Protein AF-A0A8S2NVG9-F1 (afdb_monomer_lite)

pLDDT: mean 70.46, std 27.71, range [20.14, 98.81]

Radius of gyration: 38.76 Å; chains: 1; bounding box: 105×130×107 Å

Organism: NCBI:txid392030

Sequence (705 aa):
MRNHLVQKIITALIPITDTGAVRDKRIINLANYARRVENDTFEVASNQEEYFHKLAEKIYKIQKELEDRREKKRLQDMQLAAQISSTTGQTSSTNDYNGKMHSTMDTMAGDNGPPNRTAPMSDYASSLSSPSTGNILHQPLTTVTNSNRTTINGASNTTAGTFTITNVPPNEHLNFLINRDVTIAQQANDVDMLEATNQIKTELISPKPQLQSSTYFVIKKEESTPHDIVHSTVTNKPSESTTNEDIKPKLPQIDSTSKQLPKHPVQFAAEDLRSHLEPVIHKMIACEDSHPFRQPVDPVALNILDYPTIVKHPMDISTMHNKLLHVVISSGKSLQTIYRQSPQRVLVARCYSNGRLSEVFAEAIDPAMDTLGYCCGRQYVYLPQVMFCYGNQLCCQILRDGNYYYYNNQEPSRFNLSGDKYTFCSKCFDSVKSDSILVGDDPAQTLVELPKHLFISAKNDIQEPENMIDCIVCTRRWHQVCALHIDQIWPEGFICKTCIRDYNIKRKDNRYTAYKLTDTDLAKVLEKRVNDFLSNEGCQTGRVTIRILAASDKVCEVKPRLRKYYHNQVPDGYPYRTKAVFAFQEIEGVDVVLFGMHVQEYDGRCHAPNTRRVYVSYLDSVHFFRPKIYRTDVYHEILIGYLDYAKKLGYVYAHIWACPPSEGDDYIFHCHPVEQRVPKPKRLQDWYKKMLDRAILERVVIDYK

InterPro domains:
  IPR001487 Bromodomain [PF00439] (278-326)
  IPR001487 Bromodomain [PS50014] (285-324)
  IPR003101 Coactivator CBP, KIX domain [PF02172] (1-67)
  IPR003101 Coactivator CBP, KIX domain [PS50952] (1-67)
  IPR010303 CREB-binding protein/p300, atypical RING domain [PF06001] (369-407)
  IPR010303 CREB-binding protein/p300, atypical RING domain [cd15802] (384-466)
  IPR011011 Zinc finger, FYVE/PHD-type [SSF57903] (464-510)
  IPR013083 Zinc finger, RING/FYVE/PHD-type [G3DSA:3.30.40.10] (459-500)
  IPR013178 Histone acetyltransferase Rtt109/CBP [PF08214] (530-705)
  IPR013178 Histone acetyltransferase Rtt109/CBP [PTHR13808] (2-705)
  IPR013178 Histone acetyltransferase Rtt109/CBP [SM01250] (530-705)
  IPR031162 CBP/p300-type histone acetyltransferase domain [PS51727] (511-705)
  IPR036427 Bromodomain-like superfamily [G3DSA:1.20.920.10] (255-366)
  IPR036427 Bromodomain-like superfamily [SSF47370] (267-326)
  IPR036529 Coactivator CBP, KIX domain superfamily [G3DSA:1.10.246.20] (1-74)
  IPR036529 Coactivator CBP, KIX domain superfamily [SSF47040] (1-72)
  IPR038547 CBP/p300, atypical RING domain superfamily [G3DSA:2.10.110.40] (382-458)
  IPR056484 Histone acetyltransferase p300/CREBBP, PHD domain [PF23570] (465-500)

Foldseek 3Di:
DLVVLLVVLLCLLDVDDDPDPPDDPVSVVSSVVSVVLLVVLVVPDPDDVSSVVVSVVVSVVSSVVVVVVVVVVVVVVVVVVVVVPPPDDDDDDDDDDDDDDDDDDDDDDDDDYDDDDDDDDDDDDDDDDDDDDDDDDDDDDDDDDDDDDDDDDDDDDDDDDDDDDDDDDDDDDDDDDDDDDDDDDDDDDDDDDDDDDDDDDDDDDDDDDDDDDDDDDDDDDDDDDDDDDDDDDDDDDDDDDDDDDDCPPPFPAAAPLDPPFAAAADDDQLVLLCVLCVVLLVLLVPDPVLVCQADWDDCVVVVNVCCCVVCVDAHGSVNVVVCSVCVNPDDDDGVLVVVVVDDCCPVPVPLPPPDDSNVSNQVRFFVSQVVVVALGRDWDWDFQDWADAQLDVPDDTQDAQFKKKKAADPCCPPFQHVDRMHIHGPVSLVVDPDQWDWGHDDPVDDTGTGGPVNIDIDTSHDIHIADWFAARHHRDIYRCVSQVDDCVQVVSGGHGPCSCPVNVYDYDDGCPALQNPDADPLQVLLQCLLVVVCVVVVHPFFRKGKHWPDKDKDWAADPPVRCVVCPPVDDRTWIWIKIKMWMWGQDPNHTDTFKIWIKTARDCPTDPPCYLEMETPDMDGAQPGPPNPCSLVSVLSNVLSNLLVSVVSPRDYYHYDLDWDDDQDDGPDPDHDPPDDTDDSVRSVVSVVVSVVVSVVVVSDVDDD

Secondary structure (DSSP, 8-state):
-HHHHHHHHHHHH-----S--TT-HHHHHHHHHHHHHHHHHHTT-SSHHHHHHHHHHHHHHHHHHHHHHHHHHHHHHHHHHHHTTSSS---------------------------------------------------------------------------------------------------------------------PPPP-----------------------------------------PPPEETT-TT---------HHHHHHHHHHHHHHHHHSGGGGGGSS---TTTTT-TTHHHH-SS---HHHHHHHHHHHTTSTT--HHHHHHHSSHHHHHHHHTSSSHHHHHHHHHHHHHHHHTTSS-SPPPBPPPP-EE-TTSTTT-EE-TT-EEEEEE-S-TTTSS---SEEEEEHHHHTT--SSEEEE-SSTTSPPEEEEGGGPEEEES---PBPPEEEBTTT--EEETTTTT--TTT-TT-B--HHHHHHTTEEPPPPS--GGGSPP-HHHHHHHHHHHHHHHHTT---PPEEEEEEEEEEEEEE--HHHHHHHGGGS-SEEEEEEEEEEEEEEETTEEEEEEEEEEEEE-TTSPTTTTTEEEEEEEEE-S--SSTTTHHHHHHHHHHHHHHHHHHTT--EEEE--PPPPTT--SSSSS--TT-PPPPHHHHHHHHHHHHHHHHHTTS-S---

Structure (mmCIF, N/CA/C/O backbone):
data_AF-A0A8S2NVG9-F1
#
_entry.id   AF-A0A8S2NVG9-F1
#
loop_
_atom_site.group_PDB
_atom_site.id
_atom_site.type_symbol
_atom_site.label_atom_id
_atom_site.label_alt_id
_atom_site.label_comp_id
_atom_site.label_asym_id
_atom_site.label_entity_id
_atom_site.label_seq_id
_atom_site.pdbx_PDB_ins_code
_atom_site.Cartn_x
_atom_site.Cartn_y
_atom_site.Cartn_z
_atom_site.occupancy
_atom_site.B_iso_or_equiv
_atom_site.auth_seq_id
_atom_site.auth_comp_id
_atom_site.auth_asym_id
_atom_site.auth_atom_id
_atom_site.pdbx_PDB_model_num
ATOM 1 N N . MET A 1 1 ? -5.196 -45.573 15.193 1.00 57.03 1 MET A N 1
ATOM 2 C CA . MET A 1 1 ? -5.104 -44.182 15.699 1.00 57.03 1 MET A CA 1
ATOM 3 C C . MET A 1 1 ? -3.936 -43.982 16.674 1.00 57.03 1 MET A C 1
ATOM 5 O O . MET A 1 1 ? -3.029 -43.249 16.307 1.00 57.03 1 MET A O 1
ATOM 9 N N . ARG A 1 2 ? -3.882 -44.659 17.838 1.00 57.38 2 ARG A N 1
ATOM 10 C CA . ARG A 1 2 ? -2.834 -44.486 18.883 1.00 57.38 2 ARG A CA 1
ATOM 11 C C . ARG A 1 2 ? -1.378 -44.431 18.365 1.00 57.38 2 ARG A C 1
ATOM 13 O O . ARG A 1 2 ? -0.662 -43.487 18.682 1.00 57.38 2 ARG A O 1
ATOM 20 N N . ASN A 1 3 ? -0.973 -45.317 17.447 1.00 56.12 3 ASN A N 1
ATOM 21 C CA . ASN A 1 3 ? 0.367 -45.280 16.822 1.00 56.12 3 ASN A CA 1
ATOM 22 C C . ASN A 1 3 ? 0.729 -43.944 16.128 1.00 56.12 3 ASN A C 1
ATOM 24 O O . ASN A 1 3 ? 1.902 -43.584 16.087 1.00 56.12 3 ASN A O 1
ATOM 28 N N . HIS A 1 4 ? -0.241 -43.185 15.605 1.00 64.38 4 HIS A N 1
ATOM 29 C CA . HIS A 1 4 ? 0.013 -41.857 15.027 1.00 64.38 4 HIS A CA 1
ATOM 30 C C . HIS A 1 4 ? 0.282 -40.798 16.110 1.00 64.38 4 HIS A C 1
ATOM 32 O O . HIS A 1 4 ? 1.094 -39.901 15.900 1.00 64.38 4 HIS A O 1
ATOM 38 N N . LEU A 1 5 ? -0.336 -40.932 17.289 1.00 63.09 5 LEU A N 1
ATOM 39 C CA . LEU A 1 5 ? -0.069 -40.073 18.448 1.00 63.09 5 LEU A CA 1
ATOM 40 C C . LEU A 1 5 ? 1.334 -40.346 19.004 1.00 63.09 5 LEU A C 1
ATOM 42 O O . LEU A 1 5 ? 2.089 -39.406 19.224 1.00 63.09 5 LEU A O 1
ATOM 46 N N . VAL A 1 6 ? 1.734 -41.620 19.098 1.00 62.25 6 VAL A N 1
ATOM 47 C CA . VAL A 1 6 ? 3.116 -42.020 19.426 1.00 62.25 6 VAL A CA 1
ATOM 48 C C . VAL A 1 6 ? 4.123 -41.412 18.441 1.00 62.25 6 VAL A C 1
ATOM 50 O O . VAL A 1 6 ? 5.145 -40.884 18.870 1.00 62.25 6 VAL A O 1
ATOM 53 N N . GLN A 1 7 ? 3.828 -41.408 17.135 1.00 61.84 7 GLN A N 1
ATOM 54 C CA . GLN A 1 7 ? 4.685 -40.730 16.153 1.00 61.84 7 GLN A CA 1
ATOM 55 C C . GLN A 1 7 ? 4.722 -39.207 16.355 1.00 61.84 7 GLN A C 1
ATOM 57 O O . GLN A 1 7 ? 5.808 -38.638 16.351 1.00 61.84 7 GLN A O 1
ATOM 62 N N . LYS A 1 8 ? 3.588 -38.543 16.635 1.00 63.25 8 LYS A N 1
ATOM 63 C CA . LYS A 1 8 ? 3.579 -37.106 16.980 1.00 63.25 8 LYS A CA 1
ATOM 64 C C . LYS A 1 8 ? 4.423 -36.790 18.223 1.00 63.25 8 LYS A C 1
ATOM 66 O O . LYS A 1 8 ? 5.118 -35.778 18.221 1.00 63.25 8 LYS A O 1
ATOM 71 N N . ILE A 1 9 ? 4.423 -37.657 19.240 1.00 65.00 9 ILE A N 1
ATOM 72 C CA . ILE A 1 9 ? 5.304 -37.533 20.417 1.00 65.00 9 ILE A CA 1
ATOM 73 C C . ILE A 1 9 ? 6.782 -37.620 19.993 1.00 65.00 9 ILE A C 1
ATOM 75 O O . ILE A 1 9 ? 7.587 -36.792 20.409 1.00 65.00 9 ILE A O 1
ATOM 79 N N . ILE A 1 10 ? 7.145 -38.569 19.122 1.00 66.31 10 ILE A N 1
ATOM 80 C CA . ILE A 1 10 ? 8.520 -38.721 18.612 1.00 66.31 10 ILE A CA 1
ATOM 81 C C . ILE A 1 10 ? 8.956 -37.491 17.793 1.00 66.31 10 ILE A C 1
ATOM 83 O O . ILE A 1 10 ? 10.052 -36.978 18.015 1.00 66.31 10 ILE A O 1
ATOM 87 N N . THR A 1 11 ? 8.101 -36.964 16.908 1.00 64.31 11 THR A N 1
ATOM 88 C CA . THR A 1 11 ? 8.384 -35.740 16.131 1.00 64.31 11 THR A CA 1
ATOM 89 C C . THR A 1 11 ? 8.483 -34.489 17.015 1.00 64.31 11 THR A C 1
ATOM 91 O O . THR A 1 11 ? 9.278 -33.599 16.729 1.00 64.31 11 THR A O 1
ATOM 94 N N . ALA A 1 12 ? 7.724 -34.418 18.114 1.00 60.75 12 ALA A N 1
ATOM 95 C CA . ALA A 1 12 ? 7.841 -33.337 19.097 1.00 60.75 12 ALA A CA 1
ATOM 96 C C . ALA A 1 12 ? 9.155 -33.403 19.903 1.00 60.75 12 ALA A C 1
ATOM 98 O O . ALA A 1 12 ? 9.703 -32.365 20.273 1.00 60.75 12 ALA A O 1
ATOM 99 N N . LEU A 1 13 ? 9.671 -34.612 20.156 1.00 63.38 13 LEU A N 1
ATOM 100 C CA . LEU A 1 13 ? 10.943 -34.852 20.847 1.00 63.38 13 LEU A CA 1
ATOM 101 C C . LEU A 1 13 ? 12.162 -34.553 19.951 1.00 63.38 13 LEU A C 1
ATOM 103 O O . LEU A 1 13 ? 13.151 -33.984 20.424 1.00 63.38 13 LEU A O 1
ATOM 107 N N . ILE A 1 14 ? 12.097 -34.906 18.660 1.00 63.31 14 ILE A N 1
ATOM 108 C CA . ILE A 1 14 ? 13.147 -34.638 17.664 1.00 63.31 14 ILE A CA 1
ATOM 109 C C . ILE A 1 14 ? 12.530 -34.026 16.390 1.00 63.31 14 ILE A C 1
ATOM 111 O O . ILE A 1 14 ? 11.974 -34.768 15.576 1.00 63.31 14 ILE A O 1
ATOM 115 N N . PRO A 1 15 ? 12.693 -32.709 16.147 1.00 53.06 15 PRO A N 1
ATOM 116 C CA . PRO A 1 15 ? 12.557 -32.160 14.803 1.00 53.06 15 PRO A CA 1
ATOM 117 C C . PRO A 1 15 ? 13.743 -32.658 13.964 1.00 53.06 15 PRO A C 1
ATOM 119 O O . PRO A 1 15 ? 14.896 -32.346 14.263 1.00 53.06 15 PRO A O 1
ATOM 122 N N . ILE A 1 16 ? 13.472 -33.490 12.958 1.00 43.47 16 ILE A N 1
ATOM 123 C CA . ILE A 1 16 ? 14.515 -34.144 12.159 1.00 43.47 16 ILE A CA 1
ATOM 124 C C . ILE A 1 16 ? 15.053 -33.173 11.103 1.00 43.47 16 ILE A C 1
ATOM 126 O O . ILE A 1 16 ? 14.361 -32.853 10.139 1.00 43.47 16 ILE A O 1
ATOM 130 N N . THR A 1 17 ? 16.314 -32.778 11.256 1.00 38.12 17 THR A N 1
ATOM 131 C CA . THR A 1 17 ? 17.192 -32.423 10.133 1.00 38.12 17 THR A CA 1
ATOM 132 C C . THR A 1 17 ? 17.977 -33.667 9.701 1.00 38.12 17 THR A C 1
ATOM 134 O O . THR A 1 17 ? 18.359 -34.470 10.550 1.00 38.12 17 THR A O 1
ATOM 137 N N . ASP A 1 18 ? 18.210 -33.799 8.396 1.00 36.38 18 ASP A N 1
ATOM 138 C CA . ASP A 1 18 ? 18.910 -34.889 7.697 1.00 36.38 18 ASP A CA 1
ATOM 139 C C . ASP A 1 18 ? 18.362 -36.323 7.832 1.00 36.38 18 ASP A C 1
ATOM 141 O O . ASP A 1 18 ? 18.509 -37.041 8.825 1.00 36.38 18 ASP A O 1
ATOM 145 N N . THR A 1 19 ? 17.828 -36.812 6.712 1.00 41.38 19 THR A N 1
ATOM 146 C CA . THR A 1 19 ? 17.469 -38.214 6.469 1.00 41.38 19 THR A CA 1
ATOM 147 C C . THR A 1 19 ? 18.713 -39.073 6.196 1.00 41.38 19 THR A C 1
ATOM 149 O O . THR A 1 19 ? 18.908 -39.542 5.078 1.00 41.38 19 THR A O 1
ATOM 152 N N . GLY A 1 20 ? 19.565 -39.275 7.212 1.00 48.03 20 GLY A N 1
ATOM 153 C CA . GLY A 1 20 ? 20.845 -39.995 7.066 1.00 48.03 20 GLY A CA 1
ATOM 154 C C . GLY A 1 20 ? 21.065 -41.246 7.937 1.00 48.03 20 GLY A C 1
ATOM 155 O O . GLY A 1 20 ? 21.919 -42.063 7.605 1.00 48.03 20 GLY A O 1
ATOM 156 N N . ALA A 1 21 ? 20.333 -41.434 9.046 1.00 44.03 21 ALA A N 1
ATOM 157 C CA . ALA A 1 21 ? 20.748 -42.366 10.116 1.00 44.03 21 ALA A CA 1
ATOM 158 C C . ALA A 1 21 ? 19.630 -43.279 10.682 1.00 44.03 21 ALA A C 1
ATOM 160 O O . ALA A 1 21 ? 19.410 -43.355 11.892 1.00 44.03 21 ALA A O 1
ATOM 161 N N . VAL A 1 22 ? 18.933 -44.035 9.826 1.00 49.78 22 VAL A N 1
ATOM 162 C CA . VAL A 1 22 ? 17.749 -44.855 10.197 1.00 49.78 22 VAL A CA 1
ATOM 163 C C . VAL A 1 22 ? 18.094 -46.183 10.926 1.00 49.78 22 VAL A C 1
ATOM 165 O O . VAL A 1 22 ? 17.388 -47.179 10.791 1.00 49.78 22 VAL A O 1
ATOM 168 N N . ARG A 1 23 ? 19.198 -46.246 11.692 1.00 50.75 23 ARG A N 1
ATOM 169 C CA . ARG A 1 23 ? 19.623 -47.448 12.459 1.00 50.75 23 ARG A CA 1
ATOM 170 C C . ARG A 1 23 ? 20.210 -47.171 13.859 1.00 50.75 23 ARG A C 1
ATOM 172 O O . ARG A 1 23 ? 20.830 -48.056 14.443 1.00 50.75 23 ARG A O 1
ATOM 179 N N . ASP A 1 24 ? 20.009 -45.985 14.440 1.00 58.06 24 ASP A N 1
ATOM 180 C CA . ASP A 1 24 ? 20.482 -45.701 15.809 1.00 58.06 24 ASP A CA 1
ATOM 181 C C . ASP A 1 24 ? 19.530 -46.268 16.892 1.00 58.06 24 ASP A C 1
ATOM 183 O O . ASP A 1 24 ? 18.327 -45.984 16.907 1.00 58.06 24 ASP A O 1
ATOM 187 N N . LYS A 1 25 ? 20.086 -47.018 17.861 1.00 57.09 25 LYS A N 1
ATOM 188 C CA . LYS A 1 25 ? 19.382 -47.528 19.058 1.00 57.09 25 LYS A CA 1
ATOM 189 C C . LYS A 1 25 ? 18.654 -46.421 19.839 1.00 57.09 25 LYS A C 1
ATOM 191 O O . LYS A 1 25 ? 17.643 -46.698 20.484 1.00 57.09 25 LYS A O 1
ATOM 196 N N . ARG A 1 26 ? 19.120 -45.168 19.760 1.00 58.84 26 ARG A N 1
ATOM 197 C CA . ARG A 1 26 ? 18.480 -43.987 20.365 1.00 58.84 26 ARG A CA 1
ATOM 198 C C . ARG A 1 26 ? 17.030 -43.799 19.913 1.00 58.84 26 ARG A C 1
ATOM 200 O O . ARG A 1 26 ? 16.180 -43.546 20.761 1.00 58.84 26 ARG A O 1
ATOM 207 N N . ILE A 1 27 ? 16.722 -43.984 18.626 1.00 63.03 27 ILE A N 1
ATOM 208 C CA . ILE A 1 27 ? 15.359 -43.794 18.092 1.00 63.03 27 ILE A CA 1
ATOM 209 C C . ILE A 1 27 ? 14.419 -44.897 18.602 1.00 63.03 27 ILE A C 1
ATOM 211 O O . ILE A 1 27 ? 13.283 -44.618 18.984 1.00 63.03 27 ILE A O 1
ATOM 215 N N . ILE A 1 28 ? 14.908 -46.138 18.697 1.00 65.75 28 ILE A N 1
ATOM 216 C CA . ILE A 1 28 ? 14.152 -47.273 19.252 1.00 65.75 28 ILE A CA 1
ATOM 217 C C . ILE A 1 28 ? 13.835 -47.029 20.736 1.00 65.75 28 ILE A C 1
ATOM 219 O O . ILE A 1 28 ? 12.688 -47.177 21.161 1.00 65.75 28 ILE A O 1
ATOM 223 N N . ASN A 1 29 ? 14.822 -46.580 21.517 1.00 68.69 29 ASN A N 1
ATOM 224 C CA . ASN A 1 29 ? 14.629 -46.238 22.928 1.00 68.69 29 ASN A CA 1
ATOM 225 C C . ASN A 1 29 ? 13.649 -45.066 23.114 1.00 68.69 29 ASN A C 1
ATOM 227 O O . ASN A 1 29 ? 12.806 -45.119 24.010 1.00 68.69 29 ASN A O 1
ATOM 231 N N . LEU A 1 30 ? 13.705 -44.052 22.244 1.00 70.12 30 LEU A N 1
ATOM 232 C CA . LEU A 1 30 ? 12.779 -42.918 22.254 1.00 70.12 30 LEU A CA 1
ATOM 233 C C . LEU A 1 30 ? 11.342 -43.346 21.918 1.00 70.12 30 LEU A C 1
ATOM 235 O O . LEU A 1 30 ? 10.409 -42.949 22.610 1.00 70.12 30 LEU A O 1
ATOM 239 N N . ALA A 1 31 ? 11.155 -44.219 20.924 1.00 69.50 31 ALA A N 1
ATOM 240 C CA . ALA A 1 31 ? 9.848 -44.787 20.597 1.00 69.50 31 ALA A CA 1
ATOM 241 C C . ALA A 1 31 ? 9.289 -45.656 21.740 1.00 69.50 31 ALA A C 1
ATOM 243 O O . ALA A 1 31 ? 8.097 -45.601 22.040 1.00 69.50 31 ALA A O 1
ATOM 244 N N . ASN A 1 32 ? 10.147 -46.414 22.429 1.00 75.69 32 ASN A N 1
ATOM 245 C CA . ASN A 1 32 ? 9.775 -47.197 23.612 1.00 75.69 32 ASN A CA 1
ATOM 246 C C . ASN A 1 32 ? 9.472 -46.317 24.844 1.00 75.69 32 ASN A C 1
ATOM 248 O O . ASN A 1 32 ? 8.741 -46.740 25.738 1.00 75.69 32 ASN A O 1
ATOM 252 N N . TYR A 1 33 ? 10.016 -45.099 24.923 1.00 77.44 33 TYR A N 1
ATOM 253 C CA . TYR A 1 33 ? 9.602 -44.091 25.907 1.00 77.44 33 TYR A CA 1
ATOM 254 C C . TYR A 1 33 ? 8.251 -43.466 25.524 1.00 77.44 33 TYR A C 1
ATOM 256 O O . TYR A 1 33 ? 7.329 -43.478 26.333 1.00 77.44 33 TYR A O 1
ATOM 264 N N . ALA A 1 34 ? 8.087 -43.036 24.269 1.00 76.50 34 ALA A N 1
ATOM 265 C CA . ALA A 1 34 ? 6.847 -42.448 23.760 1.00 76.50 34 ALA A CA 1
ATOM 266 C C . ALA A 1 34 ? 5.630 -43.386 23.895 1.00 76.50 34 ALA A C 1
ATOM 268 O O . ALA A 1 34 ? 4.558 -42.930 24.282 1.00 76.50 34 ALA A O 1
ATOM 269 N N . ARG A 1 35 ? 5.790 -44.700 23.648 1.00 78.06 35 ARG A N 1
ATOM 270 C CA . ARG A 1 35 ? 4.720 -45.693 23.886 1.00 78.06 35 ARG A CA 1
ATOM 271 C C . ARG A 1 35 ? 4.349 -45.851 25.362 1.00 78.06 35 ARG A C 1
ATOM 273 O O . ARG A 1 35 ? 3.180 -46.069 25.646 1.00 78.06 35 ARG A O 1
ATOM 280 N N . ARG A 1 36 ? 5.308 -45.735 26.291 1.00 82.00 36 ARG A N 1
ATOM 281 C CA . ARG A 1 36 ? 5.012 -45.761 27.735 1.00 82.00 36 ARG A CA 1
ATOM 282 C C . ARG A 1 36 ? 4.243 -44.513 28.140 1.00 82.00 36 ARG A C 1
ATOM 284 O O . ARG A 1 36 ? 3.110 -44.644 28.565 1.00 82.00 36 ARG A O 1
ATOM 291 N N . VAL A 1 37 ? 4.755 -43.321 27.825 1.00 79.50 37 VAL A N 1
ATOM 292 C CA . VAL A 1 37 ? 4.055 -42.049 28.094 1.00 79.50 37 VAL A CA 1
ATOM 293 C C . VAL A 1 37 ? 2.625 -42.035 27.530 1.00 79.50 37 VAL A C 1
ATOM 295 O O . VAL A 1 37 ? 1.731 -41.467 28.154 1.00 79.50 37 VAL A O 1
ATOM 298 N N . GLU A 1 38 ? 2.384 -42.673 26.381 1.00 87.00 38 GLU A N 1
ATOM 299 C CA . GLU A 1 38 ? 1.048 -42.836 25.798 1.00 87.00 38 GLU A CA 1
ATOM 300 C C . GLU A 1 38 ? 0.174 -43.859 26.561 1.00 87.00 38 GLU A C 1
ATOM 302 O O . GLU A 1 38 ? -0.948 -43.510 26.927 1.00 87.00 38 GLU A O 1
ATOM 307 N N . ASN A 1 39 ? 0.685 -45.056 26.889 1.00 82.06 39 ASN A N 1
ATOM 308 C CA . ASN A 1 39 ? 0.002 -46.043 27.749 1.00 82.06 39 ASN A CA 1
ATOM 309 C C . ASN A 1 39 ? -0.329 -45.479 29.143 1.00 82.06 39 ASN A C 1
ATOM 311 O O . ASN A 1 39 ? -1.493 -45.487 29.532 1.00 82.06 39 ASN A O 1
ATOM 315 N N . ASP A 1 40 ? 0.649 -44.887 29.839 1.00 82.94 40 ASP A N 1
ATOM 316 C CA . ASP A 1 40 ? 0.515 -44.266 31.170 1.00 82.94 40 ASP A CA 1
ATOM 317 C C . ASP A 1 40 ? -0.507 -43.106 31.195 1.00 82.94 40 ASP A C 1
ATOM 319 O O . ASP A 1 40 ? -0.796 -42.523 32.240 1.00 82.94 40 ASP A O 1
ATOM 323 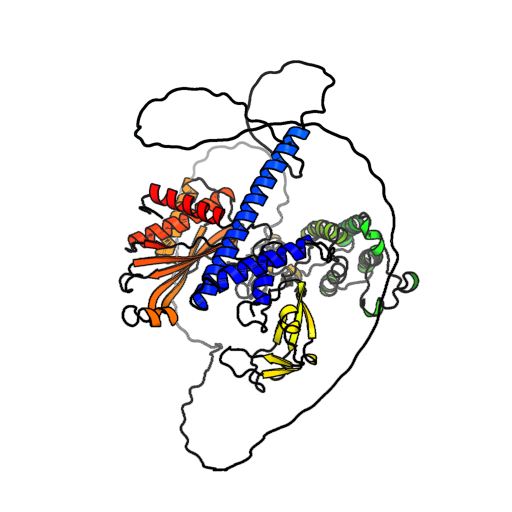N N . THR A 1 41 ? -0.967 -42.655 30.024 1.00 82.06 41 THR A N 1
ATOM 324 C CA . THR A 1 41 ? -2.002 -41.622 29.868 1.00 82.06 41 THR A CA 1
ATOM 325 C C . THR A 1 41 ? -3.337 -42.215 29.426 1.00 82.06 41 THR A C 1
ATOM 327 O O . THR A 1 41 ? -4.381 -41.666 29.763 1.00 82.06 41 THR A O 1
ATOM 330 N N . PHE A 1 42 ? -3.312 -43.340 28.710 1.00 82.19 42 PHE A N 1
ATOM 331 C CA . PHE A 1 42 ? -4.487 -44.134 28.367 1.00 82.19 42 PHE A CA 1
ATOM 332 C C . PHE A 1 42 ? -5.087 -44.820 29.604 1.00 82.19 42 PHE A C 1
ATOM 334 O O . PHE A 1 42 ? -6.290 -44.738 29.814 1.00 82.19 42 PHE A O 1
ATOM 341 N N . GLU A 1 43 ? -4.257 -45.420 30.459 1.00 83.25 43 GLU A N 1
ATOM 342 C CA . GLU A 1 43 ? -4.694 -46.143 31.668 1.00 83.25 43 GLU A CA 1
ATOM 343 C C . GLU A 1 43 ? -5.221 -45.221 32.787 1.00 83.25 43 GLU A C 1
ATOM 345 O O . GLU A 1 43 ? -5.962 -45.664 33.659 1.00 83.25 43 GLU A O 1
ATOM 350 N N . VAL A 1 44 ? -4.868 -43.930 32.755 1.00 83.06 44 VAL A N 1
ATOM 351 C CA . VAL A 1 44 ? -5.214 -42.922 33.784 1.00 83.06 44 VAL A CA 1
ATOM 352 C C . VAL A 1 44 ? -6.355 -41.987 33.332 1.00 83.06 44 VAL A C 1
ATOM 354 O O . VAL A 1 44 ? -6.747 -41.074 34.059 1.00 83.06 44 VAL A O 1
ATOM 357 N N . ALA A 1 45 ? -6.903 -42.178 32.129 1.00 84.38 45 ALA A N 1
ATOM 358 C CA . ALA A 1 45 ? -8.002 -41.370 31.603 1.00 84.38 45 ALA A CA 1
ATOM 359 C C . ALA A 1 45 ? -9.341 -42.114 31.696 1.00 84.38 45 ALA A C 1
ATOM 361 O O . ALA A 1 45 ? -9.482 -43.224 31.192 1.00 84.38 45 ALA A O 1
ATOM 362 N N . SER A 1 46 ? -10.352 -41.473 32.284 1.00 78.81 46 SER A N 1
ATOM 363 C CA . SER A 1 46 ? -11.704 -42.036 32.413 1.00 78.81 46 SER A CA 1
ATOM 364 C C . SER A 1 46 ? -12.485 -42.052 31.094 1.00 78.81 46 SER A C 1
ATOM 366 O O . SER A 1 46 ? -13.459 -42.788 30.953 1.00 78.81 46 SER A O 1
ATOM 368 N N . ASN A 1 47 ? -12.090 -41.212 30.132 1.00 83.19 47 ASN A N 1
ATOM 369 C CA . ASN A 1 47 ? -12.783 -41.022 28.861 1.00 83.19 47 ASN A CA 1
ATOM 370 C C . ASN A 1 47 ? -11.844 -40.479 27.763 1.00 83.19 47 ASN A C 1
ATOM 372 O O . ASN A 1 47 ? -10.719 -40.047 28.023 1.00 83.19 47 ASN A O 1
ATOM 376 N N . GLN A 1 48 ? -12.329 -40.483 26.518 1.00 71.62 48 GLN A N 1
ATOM 377 C CA . GLN A 1 48 ? -11.547 -40.125 25.331 1.00 71.62 48 GLN A CA 1
ATOM 378 C C . GLN A 1 48 ? -11.104 -38.649 25.286 1.00 71.62 48 GLN A C 1
ATOM 380 O O . GLN A 1 48 ? -10.001 -38.367 24.815 1.00 71.62 48 GLN A O 1
ATOM 385 N N . GLU A 1 49 ? -11.926 -37.708 25.761 1.00 72.56 49 GLU A N 1
ATOM 386 C CA . GLU A 1 49 ? -11.589 -36.276 25.753 1.00 72.56 49 GLU A CA 1
ATOM 387 C C . GLU A 1 49 ? -10.537 -35.957 26.827 1.00 72.56 49 GLU A C 1
ATOM 389 O O . GLU A 1 49 ? -9.537 -35.292 26.547 1.00 72.56 49 GLU A O 1
ATOM 394 N N . GLU A 1 50 ? -10.687 -36.539 28.020 1.00 78.12 50 GLU A N 1
ATOM 395 C CA . GLU A 1 50 ? -9.688 -36.469 29.087 1.00 78.12 50 GLU A CA 1
ATOM 396 C C . GLU A 1 50 ? -8.340 -37.077 28.660 1.00 78.12 50 GLU A C 1
ATOM 398 O O . GLU A 1 50 ? -7.294 -36.477 28.918 1.00 78.12 50 GLU A O 1
ATOM 403 N N . TYR A 1 51 ? -8.345 -38.222 27.967 1.00 84.06 51 TYR A N 1
ATOM 404 C CA . TYR A 1 51 ? -7.135 -38.837 27.404 1.00 84.06 51 TYR A CA 1
ATOM 405 C C . TYR A 1 51 ? -6.387 -37.870 26.479 1.00 84.06 51 TYR A C 1
ATOM 407 O O . TYR A 1 51 ? -5.187 -37.648 26.661 1.00 84.06 51 TYR A O 1
ATOM 415 N N . PHE A 1 52 ? -7.084 -37.245 25.523 1.00 77.38 52 PHE A N 1
ATOM 416 C CA . PHE A 1 52 ? -6.458 -36.278 24.619 1.00 77.38 52 PHE A CA 1
ATOM 417 C C . PHE A 1 52 ? -5.930 -35.045 25.362 1.00 77.38 52 PHE A C 1
ATOM 419 O O . PHE A 1 52 ? -4.837 -34.574 25.040 1.00 77.38 52 PHE A O 1
ATOM 426 N N . HIS A 1 53 ? -6.653 -34.553 26.374 1.00 80.06 53 HIS A N 1
ATOM 427 C CA . HIS A 1 53 ? -6.225 -33.403 27.169 1.00 80.06 53 HIS A CA 1
ATOM 428 C C . HIS A 1 53 ? -4.958 -33.705 27.988 1.00 80.06 53 HIS A C 1
ATOM 430 O O . HIS A 1 53 ? -3.955 -33.002 27.840 1.00 80.06 53 HIS A O 1
ATOM 436 N N . LYS A 1 54 ? -4.947 -34.791 28.781 1.00 79.31 54 LYS A N 1
ATOM 437 C CA . LYS A 1 54 ? -3.763 -35.203 29.562 1.00 79.31 54 LYS A CA 1
ATOM 438 C C . LYS A 1 54 ? -2.558 -35.503 28.659 1.00 79.31 54 LYS A C 1
ATOM 440 O O . LYS A 1 54 ? -1.422 -35.204 29.028 1.00 79.31 54 LYS A O 1
ATOM 445 N N . LEU A 1 55 ? -2.779 -36.078 27.471 1.00 82.06 55 LEU A N 1
ATOM 446 C CA . LEU A 1 55 ? -1.696 -36.397 26.534 1.00 82.06 55 LEU A CA 1
ATOM 447 C C . LEU A 1 55 ? -1.087 -35.130 25.917 1.00 82.06 55 LEU A C 1
ATOM 449 O O . LEU A 1 55 ? 0.137 -35.021 25.843 1.00 82.06 55 LEU A O 1
ATOM 453 N N . ALA A 1 56 ? -1.915 -34.152 25.536 1.00 77.56 56 ALA A N 1
ATOM 454 C CA . ALA A 1 56 ? -1.446 -32.847 25.072 1.00 77.56 56 ALA A CA 1
ATOM 455 C C . ALA A 1 56 ? -0.662 -32.097 26.166 1.00 77.56 56 ALA A C 1
ATOM 457 O O . ALA A 1 56 ? 0.396 -31.533 25.887 1.00 77.56 56 ALA A O 1
ATOM 458 N N . GLU A 1 57 ? -1.123 -32.154 27.419 1.00 80.31 57 GLU A N 1
ATOM 459 C CA . GLU A 1 57 ? -0.436 -31.548 28.563 1.00 80.31 57 GLU A CA 1
ATOM 460 C C . GLU A 1 57 ? 0.949 -32.178 28.814 1.00 80.31 57 GLU A C 1
ATOM 462 O O . GLU A 1 57 ? 1.936 -31.456 28.984 1.00 80.31 57 GLU A O 1
ATOM 467 N N . LYS A 1 58 ? 1.058 -33.519 28.775 1.00 80.94 58 LYS A N 1
ATOM 468 C CA . LYS A 1 58 ? 2.355 -34.217 28.868 1.00 80.94 58 LYS A CA 1
ATOM 469 C C . LYS A 1 58 ? 3.284 -33.845 27.705 1.00 80.94 58 LYS A C 1
ATOM 471 O O . LYS A 1 58 ? 4.460 -33.587 27.949 1.00 80.94 58 LYS A O 1
ATOM 476 N N . ILE A 1 59 ? 2.777 -33.769 26.468 1.00 78.62 59 ILE A N 1
ATOM 477 C CA . ILE A 1 59 ? 3.567 -33.351 25.294 1.00 78.62 59 ILE A CA 1
ATOM 478 C C . ILE A 1 59 ? 4.119 -31.933 25.486 1.00 78.62 59 ILE A C 1
ATOM 480 O O . ILE A 1 59 ? 5.320 -31.730 25.321 1.00 78.62 59 ILE A O 1
ATOM 484 N N . TYR A 1 60 ? 3.283 -30.978 25.899 1.00 77.44 60 TYR A N 1
ATOM 485 C CA . TYR A 1 60 ? 3.705 -29.594 26.124 1.00 77.44 60 TYR A CA 1
ATOM 486 C C . TYR A 1 60 ? 4.762 -29.475 27.235 1.00 77.44 60 TYR A C 1
ATOM 488 O O . TYR A 1 60 ? 5.777 -28.801 27.055 1.00 77.44 60 TYR A O 1
ATOM 496 N N . LYS A 1 61 ? 4.581 -30.184 28.360 1.00 78.12 61 LYS A N 1
ATOM 497 C CA . LYS A 1 61 ? 5.574 -30.243 29.449 1.00 78.12 61 LYS A CA 1
ATOM 498 C C . LYS A 1 61 ? 6.923 -30.792 28.968 1.00 78.12 61 LYS A C 1
ATOM 500 O O . LYS A 1 61 ? 7.957 -30.198 29.262 1.00 78.12 61 LYS A O 1
ATOM 505 N N . ILE A 1 62 ? 6.907 -31.870 28.182 1.00 78.25 62 ILE A N 1
ATOM 506 C CA . ILE A 1 62 ? 8.104 -32.486 27.587 1.00 78.25 62 ILE A CA 1
ATOM 507 C C . ILE A 1 62 ? 8.800 -31.537 26.597 1.00 78.25 62 ILE A C 1
ATOM 509 O O . ILE A 1 62 ? 10.024 -31.412 26.629 1.00 78.25 62 ILE A O 1
ATOM 513 N N . GLN A 1 63 ? 8.044 -30.851 25.733 1.00 71.19 63 GLN A N 1
ATOM 514 C CA . GLN A 1 63 ? 8.595 -29.871 24.791 1.00 71.19 63 GLN A CA 1
ATOM 515 C C . GLN A 1 63 ? 9.283 -28.720 25.527 1.00 71.19 63 GLN A C 1
ATOM 517 O O . GLN A 1 63 ? 10.436 -28.412 25.226 1.00 71.19 63 GLN A O 1
ATOM 522 N N . LYS A 1 64 ? 8.613 -28.144 26.534 1.00 78.38 64 LYS A N 1
ATOM 523 C CA . LYS A 1 64 ? 9.161 -27.042 27.327 1.00 78.38 64 LYS A CA 1
ATOM 524 C C . LYS A 1 64 ? 10.436 -27.442 28.070 1.00 78.38 64 LYS A C 1
ATOM 526 O O . LYS A 1 64 ? 11.423 -26.720 28.002 1.00 78.38 64 LYS A O 1
ATOM 531 N N . GLU A 1 65 ? 10.467 -28.609 28.714 1.00 77.19 65 GLU A N 1
ATOM 532 C CA . GLU A 1 65 ? 11.669 -29.048 29.434 1.00 77.19 65 GLU A CA 1
ATOM 533 C C . GLU A 1 65 ? 12.862 -29.299 28.488 1.00 77.19 65 GLU A C 1
ATOM 535 O O . GLU A 1 65 ? 14.016 -29.052 28.846 1.00 77.19 65 GLU A O 1
ATOM 540 N N . LEU A 1 66 ? 12.610 -29.753 27.253 1.00 72.69 66 LEU A N 1
ATOM 541 C CA . LEU A 1 66 ? 13.649 -29.861 26.225 1.00 72.69 66 LEU A CA 1
ATOM 542 C C . LEU A 1 66 ? 14.121 -28.497 25.708 1.00 72.69 66 LEU A C 1
ATOM 544 O O . LEU A 1 66 ? 15.303 -28.356 25.393 1.00 72.69 66 LEU A O 1
ATOM 548 N N . GLU A 1 67 ? 13.237 -27.506 25.622 1.00 75.12 67 GLU A N 1
ATOM 549 C CA . GLU A 1 67 ? 13.577 -26.136 25.235 1.00 75.12 67 GLU A CA 1
ATOM 550 C C . GLU A 1 67 ? 14.422 -25.449 26.322 1.00 75.12 67 GLU A C 1
ATOM 552 O O . GLU A 1 67 ? 15.544 -25.027 26.034 1.00 75.12 67 GLU A O 1
ATOM 557 N N . ASP A 1 68 ? 13.989 -25.510 27.588 1.00 77.75 68 ASP A N 1
ATOM 558 C CA . ASP A 1 68 ? 14.737 -25.035 28.763 1.00 77.75 68 ASP A CA 1
ATOM 559 C C . ASP A 1 68 ? 16.141 -25.683 28.849 1.00 77.75 68 ASP A C 1
ATOM 561 O O . ASP A 1 68 ? 17.140 -25.023 29.160 1.00 77.75 68 ASP A O 1
ATOM 565 N N . ARG A 1 69 ? 16.258 -26.988 28.544 1.00 75.06 69 ARG A N 1
ATOM 566 C CA . ARG A 1 69 ? 17.550 -27.705 28.484 1.00 75.06 69 ARG A CA 1
ATOM 567 C C . ARG A 1 69 ? 18.418 -27.268 27.295 1.00 75.06 69 ARG A C 1
ATOM 569 O O . ARG A 1 69 ? 19.638 -27.188 27.447 1.00 75.06 69 ARG A O 1
ATOM 576 N N . ARG A 1 70 ? 17.832 -26.984 26.124 1.00 77.00 70 ARG A N 1
ATOM 577 C CA . ARG A 1 70 ? 18.558 -26.475 24.939 1.00 77.00 70 ARG A CA 1
ATOM 578 C C . ARG A 1 70 ? 19.080 -25.057 25.168 1.00 77.00 70 ARG A C 1
ATOM 580 O O . ARG A 1 70 ? 20.207 -24.767 24.771 1.00 77.00 70 ARG A O 1
ATOM 587 N N . GLU A 1 71 ? 18.307 -24.201 25.831 1.00 76.06 71 GLU A N 1
ATOM 588 C CA . GLU A 1 71 ? 18.730 -22.844 26.186 1.00 76.06 71 GLU A CA 1
ATOM 589 C C . GLU A 1 71 ? 19.832 -22.854 27.253 1.00 76.06 71 GLU A C 1
ATOM 591 O O . GLU A 1 71 ? 20.887 -22.254 27.039 1.00 76.06 71 GLU A O 1
ATOM 596 N N . LYS A 1 72 ? 19.678 -23.639 28.331 1.00 80.06 72 LYS A N 1
ATOM 597 C CA . LYS A 1 72 ? 20.758 -23.851 29.314 1.00 80.06 72 LYS A CA 1
ATOM 598 C C . LYS A 1 72 ? 22.038 -24.375 28.667 1.00 80.06 72 LYS A C 1
ATOM 600 O O . LYS A 1 72 ? 23.112 -23.865 28.978 1.00 80.06 72 LYS A O 1
ATOM 605 N N . LYS A 1 73 ? 21.941 -25.337 27.738 1.00 74.12 73 LYS A N 1
ATOM 606 C CA . LYS A 1 73 ? 23.123 -25.815 27.011 1.00 74.12 73 LYS A CA 1
ATOM 607 C C . LYS A 1 73 ? 23.748 -24.710 26.152 1.00 74.12 73 LYS A C 1
ATOM 609 O O . LYS A 1 73 ? 24.955 -24.534 26.228 1.00 74.12 73 LYS A O 1
ATOM 614 N N . ARG A 1 74 ? 22.964 -23.925 25.399 1.00 75.62 74 ARG A N 1
ATOM 615 C CA . ARG A 1 74 ? 23.492 -22.779 24.629 1.00 75.62 74 ARG A CA 1
ATOM 616 C C . ARG A 1 74 ? 24.250 -21.787 25.510 1.00 75.62 74 ARG A C 1
ATOM 618 O O . ARG A 1 74 ? 25.335 -21.363 25.131 1.00 75.62 74 ARG A O 1
ATOM 625 N N . LEU A 1 75 ? 23.707 -21.441 26.678 1.00 77.56 75 LEU A N 1
ATOM 626 C CA . LEU A 1 75 ? 24.366 -20.542 27.633 1.00 77.56 75 LEU A CA 1
ATOM 627 C C . LEU A 1 75 ? 25.686 -21.136 28.155 1.00 77.56 75 LEU A C 1
ATOM 629 O O . LEU A 1 75 ? 26.689 -20.428 28.226 1.00 77.56 75 LEU A O 1
ATOM 633 N N . GLN A 1 76 ? 25.707 -22.436 28.457 1.00 77.88 76 GLN A N 1
ATOM 634 C CA . GLN A 1 76 ? 26.893 -23.140 28.949 1.00 77.88 76 GLN A CA 1
ATOM 635 C C . GLN A 1 76 ? 27.977 -23.311 27.868 1.00 77.88 76 GLN A C 1
ATOM 637 O O . GLN A 1 76 ? 29.150 -23.050 28.133 1.00 77.88 76 GLN A O 1
ATOM 642 N N . ASP A 1 77 ? 27.595 -23.665 26.637 1.00 73.06 77 ASP A N 1
ATOM 643 C CA . ASP A 1 77 ? 28.494 -23.726 25.477 1.00 73.06 77 ASP A CA 1
ATOM 644 C C . ASP A 1 77 ? 29.090 -22.329 25.176 1.00 73.06 77 ASP A C 1
ATOM 646 O O . ASP A 1 77 ? 30.276 -22.207 24.864 1.00 73.06 77 ASP A O 1
ATOM 650 N N . MET A 1 78 ? 28.299 -21.257 25.332 1.00 72.50 78 MET A N 1
ATOM 651 C CA . MET A 1 78 ? 28.746 -19.870 25.135 1.00 72.50 78 MET A CA 1
ATOM 652 C C . MET A 1 78 ? 29.717 -19.397 26.233 1.00 72.50 78 MET A C 1
ATOM 654 O O . MET A 1 78 ? 30.686 -18.700 25.931 1.00 72.50 78 MET A O 1
ATOM 658 N N . GLN A 1 79 ? 29.518 -19.816 27.489 1.00 72.88 79 GLN A N 1
ATOM 659 C CA . GLN A 1 79 ? 30.481 -19.586 28.576 1.00 72.88 79 GLN A CA 1
ATOM 660 C C . GLN A 1 79 ? 31.792 -20.358 28.361 1.00 72.88 79 GLN A C 1
ATOM 662 O O . GLN A 1 79 ? 32.873 -19.803 28.568 1.00 72.88 79 GLN A O 1
ATOM 667 N N . LEU A 1 80 ? 31.723 -21.607 27.890 1.00 69.94 80 LEU A N 1
ATOM 668 C CA . LEU A 1 80 ? 32.911 -22.417 27.607 1.00 69.94 80 LEU A CA 1
ATOM 669 C C . LEU A 1 80 ? 33.732 -21.836 26.440 1.00 69.94 80 LEU A C 1
ATOM 671 O O . LEU A 1 80 ? 34.956 -21.745 26.526 1.00 69.94 80 LEU A O 1
ATOM 675 N N . ALA A 1 81 ? 33.067 -21.353 25.384 1.00 63.34 81 ALA A N 1
ATOM 676 C CA . ALA A 1 81 ? 33.716 -20.656 24.271 1.00 63.34 81 ALA A CA 1
ATOM 677 C C . ALA A 1 81 ? 34.418 -19.350 24.704 1.00 63.34 81 ALA A C 1
ATOM 679 O O . ALA A 1 81 ? 35.474 -19.003 24.164 1.00 63.34 81 ALA A O 1
ATOM 680 N N . ALA A 1 82 ? 33.874 -18.643 25.702 1.00 60.66 82 ALA A N 1
ATOM 681 C CA . ALA A 1 82 ? 34.527 -17.477 26.293 1.00 60.66 82 ALA A CA 1
ATOM 682 C C . ALA A 1 82 ? 35.800 -17.860 27.075 1.00 60.66 82 ALA A C 1
ATOM 684 O O . ALA A 1 82 ? 36.825 -17.201 26.918 1.00 60.66 82 ALA A O 1
ATOM 685 N N . GLN A 1 83 ? 35.779 -18.954 27.847 1.00 57.41 83 GLN A N 1
ATOM 686 C CA . GLN A 1 83 ? 36.951 -19.425 28.606 1.00 57.41 83 GLN A CA 1
ATOM 687 C C . GLN A 1 83 ? 38.083 -19.978 27.727 1.00 57.41 83 GLN A C 1
ATOM 689 O O . GLN A 1 83 ? 39.250 -19.776 28.042 1.00 57.41 83 GLN A O 1
ATOM 694 N N . ILE A 1 84 ? 37.769 -20.622 26.599 1.00 54.19 84 ILE A N 1
ATOM 695 C CA . ILE A 1 84 ? 38.785 -21.098 25.635 1.00 54.19 84 ILE A CA 1
ATOM 696 C C . ILE A 1 84 ? 39.507 -19.921 24.939 1.00 54.19 84 ILE A C 1
ATOM 698 O O . ILE A 1 84 ? 40.573 -20.091 24.358 1.00 54.19 84 ILE A O 1
ATOM 702 N N . SER A 1 85 ? 38.955 -18.707 25.022 1.00 52.28 85 SER A N 1
ATOM 703 C CA . SER A 1 85 ? 39.452 -17.525 24.311 1.00 52.28 85 SER A CA 1
ATOM 704 C C . SER A 1 85 ? 40.481 -16.674 25.072 1.00 52.28 85 SER A C 1
ATOM 706 O O . SER A 1 85 ? 40.863 -15.626 24.555 1.00 52.28 85 SER A O 1
ATOM 708 N N . SER A 1 86 ? 40.903 -17.063 26.282 1.00 47.25 86 SER A N 1
ATOM 709 C CA . SER A 1 86 ? 41.757 -16.241 27.163 1.00 47.25 86 SER A CA 1
ATOM 710 C C . SER A 1 86 ? 43.178 -16.780 27.395 1.00 47.25 86 SER A C 1
ATOM 712 O O . SER A 1 86 ? 43.928 -16.193 28.171 1.00 47.25 86 SER A O 1
ATOM 714 N N . THR A 1 87 ? 43.576 -17.872 26.731 1.00 39.94 87 THR A N 1
ATOM 715 C CA . THR A 1 87 ? 44.833 -18.602 27.009 1.00 39.94 87 THR A CA 1
ATOM 716 C C . THR A 1 87 ? 45.906 -18.524 25.912 1.00 39.94 87 THR A C 1
ATOM 718 O O . THR A 1 87 ? 46.948 -19.162 26.040 1.00 39.94 87 THR A O 1
ATOM 721 N N . THR A 1 88 ? 45.719 -17.713 24.866 1.00 41.34 88 THR A N 1
ATOM 722 C CA . THR A 1 88 ? 46.735 -17.471 23.818 1.00 41.34 88 THR A CA 1
ATOM 723 C C . THR A 1 88 ? 46.824 -15.989 23.455 1.00 41.34 88 THR A C 1
ATOM 725 O O . THR A 1 88 ? 45.889 -15.456 22.862 1.00 41.34 88 THR A O 1
ATOM 728 N N . GLY A 1 89 ? 47.951 -15.336 23.774 1.00 33.22 89 GLY A N 1
ATOM 729 C CA . GLY A 1 89 ? 48.201 -13.937 23.392 1.00 33.22 89 GLY A CA 1
ATOM 730 C C . GLY A 1 89 ? 49.150 -13.150 24.308 1.00 33.22 89 GLY A C 1
ATOM 731 O O . GLY A 1 89 ? 48.726 -12.181 24.928 1.00 33.22 89 GLY A O 1
ATOM 732 N N . GLN A 1 90 ? 50.433 -13.522 24.374 1.00 29.73 90 GLN A N 1
ATOM 733 C CA . GLN A 1 90 ? 51.499 -12.663 24.918 1.00 29.73 90 GLN A CA 1
ATOM 734 C C . GLN A 1 90 ? 52.663 -12.570 23.924 1.00 29.73 90 GLN A C 1
ATOM 736 O O . GLN A 1 90 ? 53.269 -13.599 23.656 1.00 29.73 90 GLN A O 1
ATOM 741 N N . THR A 1 91 ? 52.982 -11.354 23.454 1.00 28.25 91 THR A N 1
ATOM 742 C CA . THR A 1 91 ? 54.343 -10.819 23.177 1.00 28.25 91 THR A CA 1
ATOM 743 C C . THR A 1 91 ? 54.252 -9.387 22.622 1.00 28.25 91 THR A C 1
ATOM 745 O O . THR A 1 91 ? 53.478 -9.171 21.698 1.00 28.25 91 THR A O 1
ATOM 748 N N . SER A 1 92 ? 55.101 -8.478 23.132 1.00 29.97 92 SER A N 1
ATOM 749 C CA . SER A 1 92 ? 55.541 -7.183 22.543 1.00 29.97 92 SER A CA 1
ATOM 750 C C . SER A 1 92 ? 54.469 -6.092 22.272 1.00 29.97 92 SER A C 1
ATOM 752 O O . SER A 1 92 ? 53.528 -6.324 21.529 1.00 29.97 92 SER A O 1
ATOM 754 N N . SER A 1 93 ? 54.455 -4.890 22.883 1.00 26.84 93 SER A N 1
ATOM 755 C CA . SER A 1 93 ? 55.467 -3.799 23.012 1.00 26.84 93 SER A CA 1
ATOM 756 C C . SER A 1 93 ? 55.803 -3.120 21.667 1.00 26.84 93 SER A C 1
ATOM 758 O O . SER A 1 93 ? 56.168 -3.841 20.745 1.00 26.84 93 SER A O 1
ATOM 760 N N . THR A 1 94 ? 55.758 -1.789 21.474 1.00 27.56 94 THR A N 1
ATOM 761 C CA . THR A 1 94 ? 56.076 -0.644 22.379 1.00 27.56 94 THR A CA 1
ATOM 762 C C . THR A 1 94 ? 55.306 0.667 22.048 1.00 27.56 94 THR A C 1
ATOM 764 O O . THR A 1 94 ? 54.872 0.799 20.914 1.00 27.56 94 THR A O 1
ATOM 767 N N . ASN A 1 95 ? 55.233 1.614 23.010 1.00 30.12 95 ASN A N 1
ATOM 768 C CA . ASN A 1 95 ? 55.360 3.110 22.965 1.00 30.12 95 ASN A CA 1
ATOM 769 C C . ASN A 1 95 ? 54.880 3.954 21.729 1.00 30.12 95 ASN A C 1
ATOM 771 O O . ASN A 1 95 ? 54.994 3.509 20.599 1.00 30.12 95 ASN A O 1
ATOM 775 N N . ASP A 1 96 ? 54.413 5.222 21.821 1.00 28.00 96 ASP A N 1
ATOM 776 C CA . ASP A 1 96 ? 54.616 6.279 22.848 1.00 28.00 96 ASP A CA 1
ATOM 777 C C . ASP A 1 96 ? 53.535 7.419 22.892 1.00 28.00 96 ASP A C 1
ATOM 779 O O . ASP A 1 96 ? 52.858 7.699 21.910 1.00 28.00 96 ASP A O 1
ATOM 783 N N . TYR A 1 97 ? 53.448 8.092 24.054 1.00 28.59 97 TYR A N 1
ATOM 784 C CA . TYR A 1 97 ? 53.069 9.496 24.407 1.00 28.59 97 TYR A CA 1
ATOM 785 C C . TYR A 1 97 ? 51.967 10.381 23.719 1.00 28.59 97 TYR A C 1
ATOM 787 O O . TYR A 1 97 ? 52.133 10.888 22.619 1.00 28.59 97 TYR A O 1
ATOM 795 N N . ASN A 1 98 ? 50.992 10.802 24.561 1.00 31.06 98 ASN A N 1
ATOM 796 C CA . ASN A 1 98 ? 50.391 12.156 24.782 1.00 31.06 98 ASN A CA 1
ATOM 797 C C . ASN A 1 98 ? 49.735 13.037 23.671 1.00 31.06 98 ASN A C 1
ATOM 799 O O . ASN A 1 98 ? 50.388 13.473 22.731 1.00 31.06 98 ASN A O 1
ATOM 803 N N . GLY A 1 99 ? 48.515 13.557 23.947 1.00 28.19 99 GLY A N 1
ATOM 804 C CA . GLY A 1 99 ? 47.934 14.740 23.258 1.00 28.19 99 GLY A CA 1
ATOM 805 C C . GLY A 1 99 ? 46.499 15.161 23.678 1.00 28.19 99 GLY A C 1
ATOM 806 O O . GLY A 1 99 ? 45.531 14.490 23.353 1.00 28.19 99 GLY A O 1
ATOM 807 N N . LYS A 1 100 ? 46.340 16.291 24.387 1.00 29.23 100 LYS A N 1
ATOM 808 C CA . LYS A 1 100 ? 45.086 16.830 24.988 1.00 29.23 100 LYS A CA 1
ATOM 809 C C . LYS A 1 100 ? 43.862 17.055 24.056 1.00 29.23 100 LYS A C 1
ATOM 811 O O . LYS A 1 100 ? 43.930 17.856 23.136 1.00 29.23 100 LYS A O 1
ATOM 816 N N . MET A 1 101 ? 42.701 16.541 24.490 1.00 28.12 101 MET A N 1
ATOM 817 C CA . MET A 1 101 ? 41.433 17.271 24.769 1.00 28.12 101 MET A CA 1
ATOM 818 C C . MET A 1 101 ? 41.028 18.514 23.932 1.00 28.12 101 MET A C 1
ATOM 820 O O . MET A 1 101 ? 41.447 19.622 24.263 1.00 28.12 101 MET A O 1
ATOM 824 N N . HIS A 1 102 ? 40.018 18.372 23.057 1.00 28.17 102 HIS A N 1
ATOM 825 C CA . HIS A 1 102 ? 38.666 18.969 23.219 1.00 28.17 102 HIS A CA 1
ATOM 826 C C . HIS A 1 102 ? 37.669 18.330 22.218 1.00 28.17 102 HIS A C 1
ATOM 828 O O . HIS A 1 102 ? 38.108 17.662 21.284 1.00 28.17 102 HIS A O 1
ATOM 834 N N . SER A 1 103 ? 36.348 18.484 22.401 1.00 25.72 103 SER A N 1
ATOM 835 C CA . SER A 1 103 ? 35.337 17.799 21.563 1.00 25.72 103 SER A CA 1
ATOM 836 C C . SER A 1 103 ? 34.178 18.693 21.117 1.00 25.72 103 SER A C 1
ATOM 838 O O . SER A 1 103 ? 33.518 19.314 21.945 1.00 25.72 103 SER A O 1
ATOM 840 N N . THR A 1 104 ? 33.885 18.658 19.813 1.00 25.34 104 THR A N 1
ATOM 841 C CA . THR A 1 104 ? 32.724 19.275 19.149 1.00 25.34 104 THR A CA 1
ATOM 842 C C . THR A 1 104 ? 32.378 18.527 17.856 1.00 25.34 104 THR A C 1
ATOM 844 O O . THR A 1 104 ? 33.278 18.284 17.063 1.00 25.34 104 THR A O 1
ATOM 847 N N . MET A 1 105 ? 31.081 18.277 17.642 1.00 25.88 105 MET A N 1
ATOM 848 C CA . MET A 1 105 ? 30.391 17.990 16.365 1.00 25.88 105 MET A CA 1
ATOM 849 C C . MET A 1 105 ? 30.830 16.806 15.463 1.00 25.88 105 MET A C 1
ATOM 851 O O . MET A 1 105 ? 31.866 16.829 14.814 1.00 25.88 105 MET A O 1
ATOM 855 N N . ASP A 1 106 ? 29.881 15.867 15.329 1.00 25.77 106 ASP A N 1
ATOM 856 C CA . ASP A 1 106 ? 29.303 15.349 14.071 1.00 25.77 106 ASP A CA 1
ATOM 857 C C . ASP A 1 106 ? 30.062 14.446 13.069 1.00 25.77 106 ASP A C 1
ATOM 859 O O . ASP A 1 106 ? 31.278 14.425 12.925 1.00 25.77 106 ASP A O 1
ATOM 863 N N . THR A 1 107 ? 29.225 13.779 12.254 1.00 28.88 107 THR A N 1
ATOM 864 C CA . THR A 1 107 ? 29.485 13.175 10.925 1.00 28.88 107 THR A CA 1
ATOM 865 C C . THR A 1 107 ? 30.354 11.909 10.826 1.00 28.88 107 THR A C 1
ATOM 867 O O . THR A 1 107 ? 31.570 11.979 10.727 1.00 28.88 107 THR A O 1
ATOM 870 N N . MET A 1 108 ? 29.735 10.734 10.631 1.00 28.83 108 MET A N 1
ATOM 871 C CA . MET A 1 108 ? 29.341 10.208 9.301 1.00 28.83 108 MET A CA 1
ATOM 872 C C . MET A 1 108 ? 28.808 8.763 9.385 1.00 28.83 108 MET A C 1
ATOM 874 O O . MET A 1 108 ? 28.981 8.079 10.391 1.00 28.83 108 MET A O 1
ATOM 878 N N . ALA A 1 109 ? 28.156 8.295 8.315 1.00 30.02 109 ALA A N 1
ATOM 879 C CA . ALA A 1 109 ? 27.783 6.890 8.135 1.00 30.02 109 ALA A CA 1
ATOM 880 C C . ALA A 1 109 ? 28.832 6.131 7.300 1.00 30.02 109 ALA A C 1
ATOM 882 O O . ALA A 1 109 ? 29.507 6.721 6.459 1.00 30.02 109 ALA A O 1
ATOM 883 N N . GLY A 1 110 ? 28.919 4.815 7.492 1.00 26.78 110 GLY A N 1
ATOM 884 C CA . GLY A 1 110 ? 29.730 3.906 6.683 1.00 26.78 110 GLY A CA 1
ATOM 885 C C . GLY A 1 110 ? 29.172 2.489 6.783 1.00 26.78 110 GLY A C 1
ATOM 886 O O . GLY A 1 110 ? 28.812 2.050 7.874 1.00 26.78 110 GLY A O 1
ATOM 887 N N . ASP A 1 111 ? 29.037 1.815 5.643 1.00 28.34 111 ASP A N 1
ATOM 888 C CA . ASP A 1 111 ? 28.474 0.463 5.557 1.00 28.34 111 ASP A CA 1
ATOM 889 C C . ASP A 1 111 ? 29.562 -0.623 5.722 1.00 28.34 111 ASP A C 1
ATOM 891 O O . ASP A 1 111 ? 30.755 -0.316 5.791 1.00 28.34 111 ASP A O 1
ATOM 895 N N . ASN A 1 112 ? 29.139 -1.889 5.683 1.00 28.38 112 ASN A N 1
ATOM 896 C CA . ASN A 1 112 ? 29.899 -3.136 5.861 1.00 28.38 112 ASN A CA 1
ATOM 897 C C . ASN A 1 112 ? 30.106 -3.621 7.308 1.00 28.38 112 ASN A C 1
ATOM 899 O O . ASN A 1 112 ? 30.388 -2.883 8.248 1.00 28.38 112 ASN A O 1
ATOM 903 N N . GLY A 1 113 ? 30.068 -4.945 7.438 1.00 25.97 113 GLY A N 1
ATOM 904 C CA . GLY A 1 113 ? 30.571 -5.731 8.563 1.00 25.97 113 GLY A CA 1
ATOM 905 C C . GLY A 1 113 ? 30.632 -7.210 8.151 1.00 25.97 113 GLY A C 1
ATOM 906 O O . GLY A 1 113 ? 30.343 -7.514 6.992 1.00 25.97 113 GLY A O 1
ATOM 907 N N . PRO A 1 114 ? 30.917 -8.157 9.064 1.00 40.22 114 PRO A N 1
ATOM 908 C CA . PRO A 1 114 ? 31.348 -8.000 10.458 1.00 40.22 114 PRO A CA 1
ATOM 909 C C . PRO A 1 114 ? 32.767 -8.602 10.684 1.00 40.22 114 PRO A C 1
ATOM 911 O O . PRO A 1 114 ? 33.298 -9.262 9.790 1.00 40.22 114 PRO A O 1
ATOM 914 N N . PRO A 1 115 ? 33.392 -8.446 11.873 1.00 33.47 115 PRO A N 1
ATOM 915 C CA . PRO A 1 115 ? 33.156 -9.460 12.914 1.00 33.47 115 PRO A CA 1
ATOM 916 C C . PRO A 1 115 ? 33.163 -8.957 14.380 1.00 33.47 115 PRO A C 1
ATOM 918 O O . PRO A 1 115 ? 33.884 -8.044 14.746 1.00 33.47 115 PRO A O 1
ATOM 921 N N . ASN A 1 116 ? 32.363 -9.650 15.201 1.00 25.66 116 ASN A N 1
ATOM 922 C CA . ASN A 1 116 ? 32.538 -10.083 16.607 1.00 25.66 116 ASN A CA 1
ATOM 923 C C . ASN A 1 116 ? 33.475 -9.337 17.612 1.00 25.66 116 ASN A C 1
ATOM 925 O O . ASN A 1 116 ? 34.608 -9.006 17.296 1.00 25.66 116 ASN A O 1
ATOM 929 N N . ARG A 1 117 ? 33.058 -9.348 18.898 1.00 25.61 117 ARG A N 1
ATOM 930 C CA . ARG A 1 117 ? 33.748 -8.910 20.149 1.00 25.61 117 ARG A CA 1
ATOM 931 C C . ARG A 1 117 ? 33.752 -7.395 20.416 1.00 25.61 117 ARG A C 1
ATOM 933 O O . ARG A 1 117 ? 34.421 -6.630 19.745 1.00 25.61 117 ARG A O 1
ATOM 940 N N . THR A 1 118 ? 32.869 -6.893 21.287 1.00 26.19 118 THR A N 1
ATOM 941 C CA . THR A 1 118 ? 32.973 -6.817 22.772 1.00 26.19 118 THR A CA 1
ATOM 942 C C . THR A 1 118 ? 34.064 -5.877 23.296 1.00 26.19 118 THR A C 1
ATOM 944 O O . THR A 1 118 ? 35.230 -6.257 23.365 1.00 26.19 118 THR A O 1
ATOM 947 N N . ALA A 1 119 ? 33.634 -4.715 23.795 1.00 22.75 119 ALA A N 1
ATOM 948 C CA . ALA A 1 119 ? 34.323 -3.929 24.823 1.00 22.75 119 ALA A CA 1
ATOM 949 C C . ALA A 1 119 ? 33.559 -4.077 26.167 1.00 22.75 119 ALA A C 1
ATOM 951 O O . ALA A 1 119 ? 32.387 -4.470 26.139 1.00 22.75 119 ALA A O 1
ATOM 952 N N . PRO A 1 120 ? 34.195 -3.854 27.333 1.00 24.30 120 PRO A N 1
ATOM 953 C CA . PRO A 1 120 ? 33.725 -4.425 28.598 1.00 24.30 120 PRO A CA 1
ATOM 954 C C . PRO A 1 120 ? 32.851 -3.485 29.444 1.00 24.30 120 PRO A C 1
ATOM 956 O O . PRO A 1 120 ? 32.927 -2.264 29.334 1.00 24.30 120 PRO A O 1
ATOM 959 N N . MET A 1 121 ? 32.104 -4.074 30.382 1.00 25.00 121 MET A N 1
ATOM 960 C CA . MET A 1 121 ? 31.829 -3.412 31.661 1.00 25.00 121 MET A CA 1
ATOM 961 C C . MET A 1 121 ? 33.034 -3.604 32.586 1.00 25.00 121 MET A C 1
ATOM 963 O O . MET A 1 121 ? 33.620 -4.685 32.605 1.00 25.00 121 MET A O 1
ATOM 967 N N . SER A 1 122 ? 33.361 -2.589 33.381 1.00 26.61 122 SER A N 1
ATOM 968 C CA . SER A 1 122 ? 34.231 -2.719 34.553 1.00 26.61 122 SER A CA 1
ATOM 969 C C . SER A 1 122 ? 33.397 -2.543 35.818 1.00 26.61 122 SER A C 1
ATOM 971 O O . SER A 1 122 ? 32.645 -1.573 35.928 1.00 26.61 122 SER A O 1
ATOM 973 N N . ASP A 1 123 ? 33.533 -3.472 36.755 1.00 23.36 123 ASP A N 1
ATOM 974 C CA . ASP A 1 123 ? 32.839 -3.472 38.040 1.00 23.36 123 ASP A CA 1
ATOM 975 C C . ASP A 1 123 ? 33.207 -2.268 38.924 1.00 23.36 123 ASP A C 1
ATOM 977 O O . ASP A 1 123 ? 34.272 -1.672 38.779 1.00 23.36 123 ASP A O 1
ATOM 981 N N . TYR A 1 124 ? 32.390 -2.007 39.947 1.00 24.23 124 TYR A N 1
ATOM 982 C CA . TYR A 1 124 ? 32.851 -2.270 41.316 1.00 24.23 124 TYR A CA 1
ATOM 983 C C . TYR A 1 124 ? 31.662 -2.597 42.233 1.00 24.23 124 TYR A C 1
ATOM 985 O O . TYR A 1 124 ? 30.529 -2.201 41.967 1.00 24.23 124 TYR A O 1
ATOM 993 N N . ALA A 1 125 ? 31.914 -3.373 43.287 1.00 23.06 125 ALA A N 1
ATOM 994 C CA . ALA A 1 125 ? 30.889 -3.976 44.144 1.00 23.06 125 ALA A CA 1
ATOM 995 C C . ALA A 1 125 ? 31.081 -3.627 45.634 1.00 23.06 125 ALA A C 1
ATOM 997 O O . ALA A 1 125 ? 32.100 -3.046 46.004 1.00 23.06 125 ALA A O 1
ATOM 998 N N . SER A 1 126 ? 30.167 -4.134 46.481 1.00 25.36 126 SER A N 1
ATOM 999 C CA . SER A 1 126 ? 30.160 -4.097 47.968 1.00 25.36 126 SER A CA 1
ATOM 1000 C C . SER A 1 126 ? 29.459 -2.875 48.594 1.00 25.36 126 SER A C 1
ATOM 1002 O O . SER A 1 126 ? 29.592 -1.772 48.086 1.00 25.36 126 SER A O 1
ATOM 1004 N N . SER A 1 127 ? 28.744 -2.973 49.729 1.00 25.09 127 SER A N 1
ATOM 1005 C CA . SER A 1 127 ? 28.208 -4.137 50.485 1.00 25.09 127 SER A CA 1
ATOM 1006 C C . SER A 1 127 ? 27.276 -3.655 51.628 1.00 25.09 127 SER A C 1
ATOM 1008 O O . SER A 1 127 ? 27.173 -2.449 51.826 1.00 25.09 127 SER A O 1
ATOM 1010 N N . LEU A 1 128 ? 26.717 -4.594 52.424 1.00 23.64 128 LEU A N 1
ATOM 1011 C CA . LEU A 1 128 ? 25.995 -4.396 53.712 1.00 23.64 128 LEU A CA 1
ATOM 1012 C C . LEU A 1 128 ? 24.554 -3.826 53.582 1.00 23.64 128 LEU A C 1
ATOM 1014 O O . LEU A 1 128 ? 24.269 -3.098 52.641 1.00 23.64 128 LEU A O 1
ATOM 1018 N N . SER A 1 129 ? 23.576 -4.144 54.449 1.00 24.33 129 SER A N 1
ATOM 1019 C CA . SER A 1 129 ? 23.528 -5.035 55.637 1.00 24.33 129 SER A CA 1
ATOM 1020 C C . SER A 1 129 ? 22.124 -5.647 55.879 1.00 24.33 129 SER A C 1
ATOM 1022 O O . SER A 1 129 ? 21.120 -5.152 55.374 1.00 24.33 129 SER A O 1
ATOM 1024 N N . SER A 1 130 ? 22.057 -6.718 56.683 1.00 24.38 130 SER A N 1
ATOM 1025 C CA . SER A 1 130 ? 20.831 -7.373 57.218 1.00 24.38 130 SER A CA 1
ATOM 1026 C C . SER A 1 130 ? 20.329 -6.673 58.519 1.00 24.38 130 SER A C 1
ATOM 1028 O O . SER A 1 130 ? 21.048 -5.769 58.957 1.00 24.38 130 SER A O 1
ATOM 1030 N N . PRO A 1 131 ? 19.183 -7.027 59.185 1.00 36.09 131 PRO A N 1
ATOM 1031 C CA . PRO A 1 131 ? 18.913 -8.374 59.760 1.00 36.09 131 PRO A CA 1
ATOM 1032 C C . PRO A 1 131 ? 17.425 -8.832 59.937 1.00 36.09 131 PRO A C 1
ATOM 1034 O O . PRO A 1 131 ? 16.491 -8.069 59.723 1.00 36.09 131 PRO A O 1
ATOM 1037 N N . SER A 1 132 ? 17.245 -10.047 60.504 1.00 25.98 132 SER A N 1
ATOM 1038 C CA . SER A 1 132 ? 16.092 -10.526 61.331 1.00 25.98 132 SER A CA 1
ATOM 1039 C C . SER A 1 132 ? 14.712 -10.769 60.658 1.00 25.98 132 SER A C 1
ATOM 1041 O O . SER A 1 132 ? 14.377 -10.089 59.699 1.00 25.98 132 SER A O 1
ATOM 1043 N N . THR A 1 133 ? 13.843 -11.716 61.072 1.00 26.19 133 THR A N 1
ATOM 1044 C CA . THR A 1 133 ? 13.905 -12.851 62.043 1.00 26.19 133 THR A CA 1
ATOM 1045 C C . THR A 1 133 ? 12.765 -13.862 61.768 1.00 26.19 133 THR A C 1
ATOM 1047 O O . THR A 1 133 ? 11.709 -13.464 61.289 1.00 26.19 133 THR A O 1
ATOM 1050 N N . GLY A 1 134 ? 12.916 -15.142 62.156 1.00 24.59 134 GLY A N 1
ATOM 1051 C CA . GLY A 1 134 ? 11.789 -16.098 62.242 1.00 24.59 134 GLY A CA 1
ATOM 1052 C C . GLY A 1 134 ? 12.177 -17.589 62.210 1.00 24.59 134 GLY A C 1
ATOM 1053 O O . GLY A 1 134 ? 12.671 -18.070 61.199 1.00 24.59 134 GLY A O 1
ATOM 1054 N N . ASN A 1 135 ? 11.914 -18.327 63.296 1.00 26.02 135 ASN A N 1
ATOM 1055 C CA . ASN A 1 135 ? 12.099 -19.786 63.449 1.00 26.02 135 ASN A CA 1
ATOM 1056 C C . ASN A 1 135 ? 10.807 -20.411 64.010 1.00 26.02 135 ASN A C 1
ATOM 1058 O O . ASN A 1 135 ? 10.132 -19.707 64.757 1.00 26.02 135 ASN A O 1
ATOM 1062 N N . ILE A 1 136 ? 10.551 -21.717 63.774 1.00 28.84 136 ILE A N 1
ATOM 1063 C CA . ILE A 1 136 ? 10.179 -22.736 64.803 1.00 28.84 136 ILE A CA 1
ATOM 1064 C C . ILE A 1 136 ? 9.815 -24.119 64.193 1.00 28.84 136 ILE A C 1
ATOM 1066 O O . ILE A 1 136 ? 8.889 -24.194 63.401 1.00 28.84 136 ILE A O 1
ATOM 1070 N N . LEU A 1 137 ? 10.539 -25.171 64.641 1.00 25.53 137 LEU A N 1
ATOM 1071 C CA . LEU A 1 137 ? 10.254 -26.636 64.728 1.00 25.53 137 LEU A CA 1
ATOM 1072 C C . LEU A 1 137 ? 9.647 -27.392 63.494 1.00 25.53 137 LEU A C 1
ATOM 1074 O O . LEU A 1 137 ? 9.122 -26.794 62.572 1.00 25.53 137 LEU A O 1
ATOM 1078 N N . HIS A 1 138 ? 9.729 -28.727 63.340 1.00 28.44 138 HIS A N 1
ATOM 1079 C CA . HIS A 1 138 ? 10.044 -29.838 64.263 1.00 28.44 138 HIS A CA 1
ATOM 1080 C C . HIS A 1 138 ? 10.876 -30.966 63.578 1.00 28.44 138 HIS A C 1
ATOM 1082 O O . HIS A 1 138 ? 10.859 -31.113 62.360 1.00 28.44 138 HIS A O 1
ATOM 1088 N N . GLN A 1 139 ? 11.583 -31.780 64.375 1.00 22.28 139 GLN A N 1
ATOM 1089 C CA . GLN A 1 139 ? 12.287 -33.043 64.012 1.00 22.28 139 GLN A CA 1
ATOM 1090 C C . GLN A 1 139 ? 11.367 -34.288 64.244 1.00 22.28 139 GLN A C 1
ATOM 1092 O O . GLN A 1 139 ? 10.265 -34.028 64.743 1.00 22.28 139 GLN A O 1
ATOM 1097 N N . PRO A 1 140 ? 11.735 -35.592 64.000 1.00 40.16 140 PRO A N 1
ATOM 1098 C CA . PRO A 1 140 ? 13.095 -36.200 63.906 1.00 40.16 140 PRO A CA 1
ATOM 1099 C C . PRO A 1 140 ? 13.367 -37.383 62.904 1.00 40.16 140 PRO A C 1
ATOM 1101 O O . PRO A 1 140 ? 12.445 -38.041 62.445 1.00 40.16 140 PRO A O 1
ATOM 1104 N N . LEU A 1 141 ? 14.669 -37.726 62.740 1.00 23.31 141 LEU A N 1
ATOM 1105 C CA . LEU A 1 141 ? 15.286 -39.069 62.475 1.00 23.31 141 LEU A CA 1
ATOM 1106 C C . LEU A 1 141 ? 14.908 -39.872 61.177 1.00 23.31 141 LEU A C 1
ATOM 1108 O O . LEU A 1 141 ? 13.912 -39.584 60.533 1.00 23.31 141 LEU A O 1
ATOM 1112 N N . THR A 1 142 ? 15.693 -40.846 60.660 1.00 26.72 142 THR A N 1
ATOM 1113 C CA . THR A 1 142 ? 16.895 -41.554 61.184 1.00 26.72 142 THR A CA 1
ATOM 1114 C C . THR A 1 142 ? 17.909 -41.976 60.079 1.00 26.72 142 THR A C 1
ATOM 1116 O O . THR A 1 142 ? 17.547 -42.658 59.130 1.00 26.72 142 THR A O 1
ATOM 1119 N N . THR A 1 143 ? 19.199 -41.652 60.284 1.00 24.78 143 THR A N 1
ATOM 1120 C CA . THR A 1 143 ? 20.424 -42.486 60.061 1.00 24.78 143 THR A CA 1
ATOM 1121 C C . THR A 1 143 ? 20.801 -43.184 58.722 1.00 24.78 143 THR A C 1
ATOM 1123 O O . THR A 1 143 ? 20.149 -44.141 58.328 1.00 24.78 143 THR A O 1
ATOM 1126 N N . VAL A 1 144 ? 22.057 -42.912 58.282 1.00 24.67 144 VAL A N 1
ATOM 1127 C CA . VAL A 1 144 ? 23.137 -43.904 57.938 1.00 24.67 144 VAL A CA 1
ATOM 1128 C C . VAL A 1 144 ? 23.051 -44.636 56.563 1.00 24.67 144 VAL A C 1
ATOM 1130 O O . VAL A 1 144 ? 21.971 -45.005 56.135 1.00 24.67 144 VAL A O 1
ATOM 1133 N N . THR A 1 145 ? 24.123 -44.866 55.767 1.00 25.33 145 THR A N 1
ATOM 1134 C CA . THR A 1 145 ? 25.602 -44.751 55.949 1.00 25.33 145 THR A CA 1
ATOM 1135 C C . THR A 1 145 ? 26.330 -44.155 54.715 1.00 25.33 145 THR A C 1
ATOM 1137 O O . THR A 1 145 ? 25.836 -44.243 53.600 1.00 25.33 145 THR A O 1
ATOM 1140 N N . ASN A 1 146 ? 27.550 -43.640 54.948 1.00 25.53 146 ASN A N 1
ATOM 1141 C CA . ASN A 1 146 ? 28.823 -43.756 54.186 1.00 25.53 146 ASN A CA 1
ATOM 1142 C C . ASN A 1 146 ? 28.911 -44.430 52.790 1.00 25.53 146 ASN A C 1
ATOM 1144 O O . ASN A 1 146 ? 28.201 -45.388 52.518 1.00 25.53 146 ASN A O 1
ATOM 1148 N N . SER A 1 147 ? 29.954 -44.186 51.972 1.00 25.34 147 SER A N 1
ATOM 1149 C CA . SER A 1 147 ? 30.944 -43.079 51.827 1.00 25.34 147 SER A CA 1
ATOM 1150 C C . SER A 1 147 ? 31.951 -43.427 50.705 1.00 25.34 147 SER A C 1
ATOM 1152 O O . SER A 1 147 ? 32.086 -44.590 50.341 1.00 25.34 147 SER A O 1
ATOM 1154 N N . ASN A 1 148 ? 32.756 -42.433 50.300 1.00 27.00 148 ASN A N 1
ATOM 1155 C CA . ASN A 1 148 ? 33.973 -42.509 49.464 1.00 27.00 148 ASN A CA 1
ATOM 1156 C C . ASN A 1 148 ? 33.769 -42.688 47.937 1.00 27.00 148 ASN A C 1
ATOM 1158 O O . ASN A 1 148 ? 32.820 -43.328 47.509 1.00 27.00 148 ASN A O 1
ATOM 1162 N N . ARG A 1 149 ? 34.496 -41.976 47.047 1.00 24.73 149 ARG A N 1
ATOM 1163 C CA . ARG A 1 149 ? 35.968 -41.869 46.787 1.00 24.73 149 ARG A CA 1
ATOM 1164 C C . ARG A 1 149 ? 36.507 -43.165 46.134 1.00 24.73 149 ARG A C 1
ATOM 1166 O O . ARG A 1 149 ? 36.180 -44.241 46.606 1.00 24.73 149 ARG A O 1
ATOM 1173 N N . THR A 1 150 ? 37.317 -43.142 45.066 1.00 25.39 150 THR A N 1
ATOM 1174 C CA . THR A 1 150 ? 38.229 -42.077 44.586 1.00 25.39 150 THR A CA 1
ATOM 1175 C C . THR A 1 150 ? 38.379 -42.072 43.048 1.00 25.39 150 THR A C 1
ATOM 1177 O O . THR A 1 150 ? 38.092 -43.054 42.377 1.00 25.39 150 THR A O 1
ATOM 1180 N N . THR A 1 151 ? 38.845 -40.946 42.504 1.00 24.39 151 THR A N 1
ATOM 1181 C CA . THR A 1 151 ? 39.275 -40.690 41.111 1.00 24.39 151 THR A CA 1
ATOM 1182 C C . THR A 1 151 ? 40.492 -41.508 40.645 1.00 24.39 151 THR A C 1
ATOM 1184 O O . THR A 1 151 ? 41.346 -41.782 41.485 1.00 24.39 151 THR A O 1
ATOM 1187 N N . ILE A 1 152 ? 40.682 -41.691 39.322 1.00 24.75 152 ILE A N 1
ATOM 1188 C CA . ILE A 1 152 ? 41.826 -41.137 38.534 1.00 24.75 152 ILE A CA 1
ATOM 1189 C C . ILE A 1 152 ? 41.707 -41.440 37.013 1.00 24.75 152 ILE A C 1
ATOM 1191 O O . ILE A 1 152 ? 40.948 -42.307 36.592 1.00 24.75 152 ILE A O 1
ATOM 1195 N N . ASN A 1 153 ? 42.415 -40.637 36.209 1.00 25.00 153 ASN A N 1
ATOM 1196 C CA . ASN A 1 153 ? 42.397 -40.515 34.738 1.00 25.00 153 ASN A CA 1
ATOM 1197 C C . ASN A 1 153 ? 43.050 -41.693 33.965 1.00 25.00 153 ASN A C 1
ATOM 1199 O O . ASN A 1 153 ? 43.869 -42.411 34.531 1.00 25.00 153 ASN A O 1
ATOM 1203 N N . GLY A 1 154 ? 42.816 -41.797 32.641 1.00 23.55 154 GLY A N 1
ATOM 1204 C CA . GLY A 1 154 ? 43.552 -42.728 31.754 1.00 23.55 154 GLY A CA 1
ATOM 1205 C C . GLY A 1 154 ? 43.313 -42.571 30.233 1.00 23.55 154 GLY A C 1
ATOM 1206 O O . GLY A 1 154 ? 42.356 -43.110 29.699 1.00 23.55 154 GLY A O 1
ATOM 1207 N N . ALA A 1 155 ? 44.208 -41.834 29.569 1.00 24.30 155 ALA A N 1
ATOM 1208 C CA . ALA A 1 155 ? 44.440 -41.601 28.125 1.00 24.30 155 ALA A CA 1
ATOM 1209 C C . ALA A 1 155 ? 43.791 -42.479 27.002 1.00 24.30 155 ALA A C 1
ATOM 1211 O O . ALA A 1 155 ? 44.009 -43.681 26.939 1.00 24.30 155 ALA A O 1
ATOM 1212 N N . SER A 1 156 ? 43.172 -41.781 26.030 1.00 24.02 156 SER A N 1
ATOM 1213 C CA . SER A 1 156 ? 43.537 -41.655 24.585 1.00 24.02 156 SER A CA 1
ATOM 1214 C C . SER A 1 156 ? 43.699 -42.849 23.602 1.00 24.02 156 SER A C 1
ATOM 1216 O O . SER A 1 156 ? 43.997 -43.974 23.972 1.00 24.02 156 SER A O 1
ATOM 1218 N N . ASN A 1 157 ? 43.636 -42.490 22.300 1.00 24.45 157 ASN A N 1
ATOM 1219 C CA . ASN A 1 157 ? 43.975 -43.232 21.058 1.00 24.45 157 ASN A CA 1
ATOM 1220 C C . ASN A 1 157 ? 42.939 -44.283 20.578 1.00 24.45 157 ASN A C 1
ATOM 1222 O O . ASN A 1 157 ? 42.652 -45.244 21.276 1.00 24.45 157 ASN A O 1
ATOM 1226 N N . THR A 1 158 ? 42.165 -44.072 19.498 1.00 23.56 158 THR A N 1
ATOM 1227 C CA . THR A 1 158 ? 42.459 -43.999 18.033 1.00 23.56 158 THR A CA 1
ATOM 1228 C C . THR A 1 158 ? 42.746 -45.339 17.331 1.00 23.56 158 THR A C 1
ATOM 1230 O O . THR A 1 158 ? 43.732 -46.000 17.637 1.00 23.56 158 THR A O 1
ATOM 1233 N N . THR A 1 159 ? 41.922 -45.676 16.316 1.00 24.94 159 THR A N 1
ATOM 1234 C CA . THR A 1 159 ? 42.240 -46.197 14.945 1.00 24.94 159 THR A CA 1
ATOM 1235 C C . THR A 1 159 ? 41.017 -46.945 14.343 1.00 24.94 159 THR A C 1
ATOM 1237 O O . THR A 1 159 ? 40.076 -47.265 15.065 1.00 24.94 159 THR A O 1
ATOM 1240 N N . ALA A 1 160 ? 40.959 -47.134 13.015 1.00 23.06 160 ALA A N 1
ATOM 1241 C CA . ALA A 1 160 ? 39.815 -47.684 12.255 1.00 23.06 160 ALA A CA 1
ATOM 1242 C C . ALA A 1 160 ? 39.914 -49.205 11.953 1.00 23.06 160 ALA A C 1
ATOM 1244 O O . ALA A 1 160 ? 40.988 -49.780 12.100 1.00 23.06 160 ALA A O 1
ATOM 1245 N N . GLY A 1 161 ? 38.827 -49.854 11.477 1.00 22.67 161 GLY A N 1
ATOM 1246 C CA . GLY A 1 161 ? 38.869 -51.282 11.073 1.00 22.67 161 GLY A CA 1
ATOM 1247 C C . GLY A 1 161 ? 37.553 -51.995 10.670 1.00 22.67 161 GLY A C 1
ATOM 1248 O O . GLY A 1 161 ? 37.026 -52.798 11.426 1.00 22.67 161 GLY A O 1
ATOM 1249 N N . THR A 1 162 ? 37.044 -51.717 9.466 1.00 21.62 162 THR A N 1
ATOM 1250 C CA . THR A 1 162 ? 36.474 -52.650 8.449 1.00 21.62 162 THR A CA 1
ATOM 1251 C C . THR A 1 162 ? 35.792 -54.008 8.820 1.00 21.62 162 THR A C 1
ATOM 1253 O O . THR A 1 162 ? 36.459 -55.006 9.045 1.00 21.62 162 THR A O 1
ATOM 1256 N N . PHE A 1 163 ? 34.452 -54.057 8.666 1.00 21.39 163 PHE A N 1
ATOM 1257 C CA . PHE A 1 163 ? 33.590 -55.082 7.995 1.00 21.39 163 PHE A CA 1
ATOM 1258 C C . PHE A 1 163 ? 33.653 -56.632 8.237 1.00 21.39 163 PHE A C 1
ATOM 1260 O O . PHE A 1 163 ? 34.490 -57.319 7.665 1.00 21.39 163 PHE A O 1
ATOM 1267 N N . THR A 1 164 ? 32.526 -57.181 8.758 1.00 22.34 164 THR A N 1
ATOM 1268 C CA . THR A 1 164 ? 31.815 -58.459 8.371 1.00 22.34 164 THR A CA 1
ATOM 1269 C C . THR A 1 164 ? 32.505 -59.841 8.602 1.00 22.34 164 T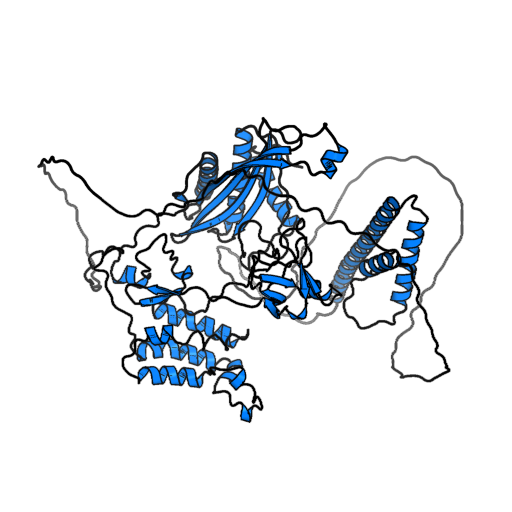HR A C 1
ATOM 1271 O O . THR A 1 164 ? 33.703 -59.888 8.812 1.00 22.34 164 THR A O 1
ATOM 1274 N N . ILE A 1 165 ? 31.831 -61.017 8.688 1.00 22.70 165 ILE A N 1
ATOM 1275 C CA . ILE A 1 165 ? 30.877 -61.640 7.726 1.00 22.70 165 ILE A CA 1
ATOM 1276 C C . ILE A 1 165 ? 29.991 -62.793 8.317 1.00 22.70 165 ILE A C 1
ATOM 1278 O O . ILE A 1 165 ? 30.476 -63.605 9.097 1.00 22.70 165 ILE A O 1
ATOM 1282 N N . THR A 1 166 ? 28.730 -62.924 7.844 1.00 22.31 166 THR A N 1
ATOM 1283 C CA . THR A 1 166 ? 27.775 -64.087 7.958 1.00 22.31 166 THR A CA 1
ATOM 1284 C C . THR A 1 166 ? 27.325 -64.563 9.369 1.00 22.31 166 THR A C 1
ATOM 1286 O O . THR A 1 166 ? 27.919 -64.167 10.361 1.00 22.31 166 THR A O 1
ATOM 1289 N N . ASN A 1 167 ? 26.249 -65.350 9.588 1.00 24.06 167 ASN A N 1
ATOM 1290 C CA . ASN A 1 167 ? 25.252 -66.074 8.745 1.00 24.06 167 ASN A CA 1
ATOM 1291 C C . ASN A 1 167 ? 23.854 -66.074 9.487 1.00 24.06 167 ASN A C 1
ATOM 1293 O O . ASN A 1 167 ? 23.759 -65.335 10.462 1.00 24.06 167 ASN A O 1
ATOM 1297 N N . VAL A 1 168 ? 22.714 -66.754 9.207 1.00 25.55 168 VAL A N 1
ATOM 1298 C CA . VAL A 1 168 ? 22.209 -67.851 8.320 1.00 25.55 168 VAL A CA 1
ATOM 1299 C C . VAL A 1 168 ? 20.718 -67.549 7.930 1.00 25.55 168 VAL A C 1
ATOM 1301 O O . VAL A 1 168 ? 20.045 -66.893 8.726 1.00 25.55 168 VAL A O 1
ATOM 1304 N N . PRO A 1 169 ? 20.170 -67.999 6.770 1.00 29.19 169 PRO A N 1
ATOM 1305 C CA . PRO A 1 169 ? 18.742 -67.854 6.355 1.00 29.19 169 PRO A CA 1
ATOM 1306 C C . PRO A 1 169 ? 17.936 -69.196 6.532 1.00 29.19 169 PRO A C 1
ATOM 1308 O O . PRO A 1 169 ? 18.423 -69.997 7.333 1.00 29.19 169 PRO A O 1
ATOM 1311 N N . PRO A 1 170 ? 16.795 -69.553 5.852 1.00 41.03 170 PRO A N 1
ATOM 1312 C CA . PRO A 1 170 ? 15.934 -68.857 4.854 1.00 41.03 170 PRO A CA 1
ATOM 1313 C C . PRO A 1 170 ? 14.371 -69.075 4.948 1.00 41.03 170 PRO A C 1
ATOM 1315 O O . PRO A 1 170 ? 13.896 -69.788 5.823 1.00 41.03 170 PRO A O 1
ATOM 1318 N N . ASN A 1 171 ? 13.621 -68.537 3.954 1.00 27.70 171 ASN A N 1
ATOM 1319 C CA . ASN A 1 171 ? 12.274 -68.933 3.421 1.00 27.70 171 ASN A CA 1
ATOM 1320 C C . ASN A 1 171 ? 11.000 -68.803 4.327 1.00 27.70 171 ASN A C 1
ATOM 1322 O O . ASN A 1 171 ? 11.120 -68.693 5.540 1.00 27.70 171 ASN A O 1
ATOM 1326 N N . GLU A 1 172 ? 9.736 -68.727 3.841 1.00 26.02 172 GLU A N 1
ATOM 1327 C CA . GLU A 1 172 ? 9.138 -68.751 2.472 1.00 26.02 172 GLU A CA 1
ATOM 1328 C C . GLU A 1 172 ? 7.789 -67.954 2.352 1.00 26.02 172 GLU A C 1
ATOM 1330 O O . GLU A 1 172 ? 7.387 -67.273 3.294 1.00 26.02 172 GLU A O 1
ATOM 1335 N N . HIS A 1 173 ? 7.091 -68.015 1.198 1.00 27.52 173 HIS A N 1
ATOM 1336 C CA . HIS A 1 173 ? 5.811 -67.327 0.860 1.00 27.52 173 HIS A CA 1
ATOM 1337 C C . HIS A 1 173 ? 4.569 -68.263 0.861 1.00 27.52 173 HIS A C 1
ATOM 1339 O O . HIS A 1 173 ? 4.748 -69.448 0.620 1.00 27.52 173 HIS A O 1
ATOM 1345 N N . LEU A 1 174 ? 3.333 -67.714 1.004 1.00 24.64 174 LEU A N 1
ATOM 1346 C CA . LEU A 1 174 ? 2.045 -68.003 0.276 1.00 24.64 174 LEU A CA 1
ATOM 1347 C C . LEU A 1 174 ? 0.838 -67.290 0.992 1.00 24.64 174 LEU A C 1
ATOM 1349 O O . LEU A 1 174 ? 0.873 -67.171 2.210 1.00 24.64 174 LEU A O 1
ATOM 1353 N N . ASN A 1 175 ? -0.095 -66.562 0.332 1.00 26.39 175 ASN A N 1
ATOM 1354 C CA . ASN A 1 175 ? -1.379 -66.928 -0.357 1.00 26.39 175 ASN A CA 1
ATOM 1355 C C . ASN A 1 175 ? -2.577 -67.289 0.593 1.00 26.39 175 ASN A C 1
ATOM 1357 O O . ASN A 1 175 ? -2.317 -67.794 1.674 1.00 26.39 175 ASN A O 1
ATOM 1361 N N . PHE A 1 176 ? -3.896 -67.099 0.320 1.00 23.61 176 PHE A N 1
ATOM 1362 C CA . PHE A 1 176 ? -4.697 -66.584 -0.832 1.00 23.61 176 PHE A CA 1
ATOM 1363 C C . PHE A 1 176 ? -6.211 -66.332 -0.471 1.00 23.61 176 PHE A C 1
ATOM 1365 O O . PHE A 1 176 ? -6.732 -67.073 0.353 1.00 23.61 176 PHE A O 1
ATOM 1372 N N . LEU A 1 177 ? -6.921 -65.432 -1.202 1.00 25.42 177 LEU A N 1
ATOM 1373 C CA . LEU A 1 177 ? -8.396 -65.405 -1.532 1.00 25.42 177 LEU A CA 1
ATOM 1374 C C . LEU A 1 177 ? -9.465 -65.342 -0.372 1.00 25.42 177 LEU A C 1
ATOM 1376 O O . LEU A 1 177 ? -9.087 -65.439 0.785 1.00 25.42 177 LEU A O 1
ATOM 1380 N N . ILE A 1 178 ? -10.801 -65.122 -0.533 1.00 25.84 178 ILE A N 1
ATOM 1381 C CA . ILE A 1 178 ? -11.735 -64.876 -1.681 1.00 25.84 178 ILE A CA 1
ATOM 1382 C C . ILE A 1 178 ? -12.980 -64.000 -1.281 1.00 25.84 178 ILE A C 1
ATOM 1384 O O . ILE A 1 178 ? -13.165 -63.701 -0.105 1.00 25.84 178 ILE A O 1
ATOM 1388 N N . ASN A 1 179 ? -13.839 -63.608 -2.246 1.00 28.03 179 ASN A N 1
ATOM 1389 C CA . ASN A 1 179 ? -15.072 -62.781 -2.094 1.00 28.03 179 ASN A CA 1
ATOM 1390 C C . ASN A 1 179 ? -16.337 -63.517 -1.565 1.00 28.03 179 ASN A C 1
ATOM 1392 O O . ASN A 1 179 ? -16.376 -64.745 -1.605 1.00 28.03 179 ASN A O 1
ATOM 1396 N N . ARG A 1 180 ? -17.400 -62.746 -1.220 1.00 26.56 180 ARG A N 1
ATOM 1397 C CA . ARG A 1 180 ? -18.842 -62.817 -1.660 1.00 26.56 180 ARG A CA 1
ATOM 1398 C C . ARG A 1 180 ? -19.757 -62.100 -0.630 1.00 26.56 180 ARG A C 1
ATOM 1400 O O . ARG A 1 180 ? -19.590 -62.318 0.560 1.00 26.56 180 ARG A O 1
ATOM 1407 N N . ASP A 1 181 ? -20.532 -61.061 -0.968 1.00 25.66 181 ASP A N 1
ATOM 1408 C CA . ASP A 1 181 ? -21.871 -60.984 -1.624 1.00 25.66 181 ASP A CA 1
ATOM 1409 C C . ASP A 1 181 ? -22.994 -60.688 -0.604 1.00 25.66 181 ASP A C 1
ATOM 1411 O O . ASP A 1 181 ? -23.128 -61.433 0.356 1.00 25.66 181 ASP A O 1
ATOM 1415 N N . VAL A 1 182 ? -23.846 -59.681 -0.872 1.00 25.69 182 VAL A N 1
ATOM 1416 C CA . VAL A 1 182 ? -25.336 -59.718 -0.826 1.00 25.69 182 VAL A CA 1
ATOM 1417 C C . VAL A 1 182 ? -25.862 -58.471 -1.565 1.00 25.69 182 VAL A C 1
ATOM 1419 O O . VAL A 1 182 ? -25.349 -57.373 -1.364 1.00 25.69 182 VAL A O 1
ATOM 1422 N N . THR A 1 183 ? -26.904 -58.619 -2.392 1.00 23.92 183 THR A N 1
ATOM 1423 C CA . THR A 1 183 ? -27.687 -57.509 -2.976 1.00 23.92 183 THR A CA 1
ATOM 1424 C C . THR A 1 183 ? -29.183 -57.845 -3.011 1.00 23.92 183 THR A C 1
ATOM 1426 O O . THR A 1 183 ? -29.556 -58.982 -3.285 1.00 23.92 183 THR A O 1
ATOM 1429 N N . ILE A 1 184 ? -30.030 -56.843 -2.745 1.00 25.67 184 ILE A N 1
ATOM 1430 C CA . ILE A 1 184 ? -31.496 -56.811 -2.940 1.00 25.67 184 ILE A CA 1
ATOM 1431 C C . ILE A 1 184 ? -31.787 -55.341 -3.319 1.00 25.67 184 ILE A C 1
ATOM 1433 O O . ILE A 1 184 ? -31.465 -54.458 -2.534 1.00 25.67 184 ILE A O 1
ATOM 1437 N N . ALA A 1 185 ? -32.073 -54.959 -4.567 1.00 24.52 185 ALA A N 1
ATOM 1438 C CA . ALA A 1 185 ? -33.199 -55.271 -5.459 1.00 24.52 185 ALA A CA 1
ATOM 1439 C C . ALA A 1 185 ? -34.422 -54.335 -5.284 1.00 24.52 185 ALA A C 1
ATOM 1441 O O . ALA A 1 185 ? -35.180 -54.460 -4.333 1.00 24.52 185 ALA A O 1
ATOM 1442 N N . GLN A 1 186 ? -34.596 -53.473 -6.299 1.00 24.84 186 GLN A N 1
ATOM 1443 C CA . GLN A 1 186 ? -35.855 -52.994 -6.905 1.00 24.84 186 GLN A CA 1
ATOM 1444 C C . GLN A 1 186 ? -36.907 -52.249 -6.055 1.00 24.84 186 GLN A C 1
ATOM 1446 O O . GLN A 1 186 ? -37.576 -52.838 -5.216 1.00 24.84 186 GLN A O 1
ATOM 1451 N N . GLN A 1 187 ? -37.252 -51.028 -6.484 1.00 25.17 187 GLN A N 1
ATOM 1452 C CA . GLN A 1 187 ? -38.433 -50.792 -7.342 1.00 25.17 187 GLN A CA 1
ATOM 1453 C C . GLN A 1 187 ? -38.386 -49.386 -7.976 1.00 25.17 187 GLN A C 1
ATOM 1455 O O . GLN A 1 187 ? -37.602 -48.541 -7.552 1.00 25.17 187 GLN A O 1
ATOM 1460 N N . ALA A 1 188 ? -39.189 -49.163 -9.020 1.00 26.19 188 ALA A N 1
ATOM 1461 C CA . ALA A 1 188 ? -39.341 -47.883 -9.716 1.00 26.19 188 ALA A CA 1
ATOM 1462 C C . ALA A 1 188 ? -40.807 -47.424 -9.658 1.00 26.19 188 ALA A C 1
ATOM 1464 O O . ALA A 1 188 ? -41.688 -48.257 -9.459 1.00 26.19 188 ALA A O 1
ATOM 1465 N N . ASN A 1 189 ? -41.055 -46.128 -9.859 1.00 24.80 189 ASN A N 1
ATOM 1466 C CA . ASN A 1 189 ? -42.365 -45.566 -10.197 1.00 24.80 189 ASN A CA 1
ATOM 1467 C C . ASN A 1 189 ? -42.166 -44.204 -10.875 1.00 24.80 189 ASN A C 1
ATOM 1469 O O . ASN A 1 189 ? -41.569 -43.311 -10.276 1.00 24.80 189 ASN A O 1
ATOM 1473 N N . ASP A 1 190 ? -42.704 -44.047 -12.081 1.00 24.08 190 ASP A N 1
ATOM 1474 C CA . ASP A 1 190 ? -42.887 -42.746 -12.726 1.00 24.08 190 ASP A CA 1
ATOM 1475 C C . ASP A 1 190 ? -44.210 -42.120 -12.260 1.00 24.08 190 ASP A C 1
ATOM 1477 O O . ASP A 1 190 ? -45.229 -42.809 -12.178 1.00 24.08 190 ASP A O 1
ATOM 1481 N N . VAL A 1 191 ? -44.219 -40.807 -12.016 1.00 27.05 191 VAL A N 1
ATOM 1482 C CA . VAL A 1 191 ? -45.443 -39.989 -12.019 1.00 27.05 191 VAL A CA 1
ATOM 1483 C C . VAL A 1 191 ? -45.111 -38.651 -12.672 1.00 27.05 191 VAL A C 1
ATOM 1485 O O . VAL A 1 191 ? -44.290 -37.893 -12.160 1.00 27.05 191 VAL A O 1
ATOM 1488 N N . ASP A 1 192 ? -45.765 -38.376 -13.795 1.00 24.73 192 ASP A N 1
ATOM 1489 C CA . ASP A 1 192 ? -45.681 -37.118 -14.538 1.00 24.73 192 ASP A CA 1
ATOM 1490 C C . ASP A 1 192 ? -46.820 -36.174 -14.103 1.00 24.73 192 ASP A C 1
ATOM 1492 O O . ASP A 1 192 ? -47.922 -36.645 -13.800 1.00 24.73 192 ASP A O 1
ATOM 1496 N N . MET A 1 193 ? -46.583 -34.858 -14.036 1.00 23.97 193 MET A N 1
ATOM 1497 C CA . MET A 1 193 ? -47.642 -33.871 -13.762 1.00 23.97 193 MET A CA 1
ATOM 1498 C C . MET A 1 193 ? -47.254 -32.434 -14.147 1.00 23.97 193 MET A C 1
ATOM 1500 O O . MET A 1 193 ? -46.128 -31.989 -13.928 1.00 23.97 193 MET A O 1
ATOM 1504 N N . LEU A 1 194 ? -48.225 -31.698 -14.692 1.00 25.14 194 LEU A N 1
ATOM 1505 C CA . LEU A 1 194 ? -48.041 -30.403 -15.353 1.00 25.14 194 LEU A CA 1
ATOM 1506 C C . LEU A 1 194 ? -48.163 -29.164 -14.441 1.00 25.14 194 LEU A C 1
ATOM 1508 O O . LEU A 1 194 ? -48.844 -29.169 -13.421 1.00 25.14 194 LEU A O 1
ATOM 1512 N N . GLU A 1 195 ? -47.535 -28.088 -14.924 1.00 23.48 195 GLU A N 1
ATOM 1513 C CA . GLU A 1 195 ? -47.919 -26.664 -14.853 1.00 23.48 195 GLU A CA 1
ATOM 1514 C C . GLU A 1 195 ? -48.655 -26.092 -13.620 1.00 23.48 195 GLU A C 1
ATOM 1516 O O . GLU A 1 195 ? -49.837 -26.335 -13.393 1.00 23.48 195 GLU A O 1
ATOM 1521 N N . ALA A 1 196 ? -48.032 -25.074 -13.008 1.00 24.56 196 ALA A N 1
ATOM 1522 C CA . ALA A 1 196 ? -48.708 -23.795 -12.755 1.00 24.56 196 ALA A CA 1
ATOM 1523 C C . ALA A 1 196 ? -47.694 -22.634 -12.695 1.00 24.56 196 ALA A C 1
ATOM 1525 O O . ALA A 1 196 ? -46.662 -22.718 -12.031 1.00 24.56 196 ALA A O 1
ATOM 1526 N N . THR A 1 197 ? -47.987 -21.526 -13.378 1.00 24.59 197 THR A N 1
ATOM 1527 C CA . THR A 1 197 ? -47.147 -20.316 -13.396 1.00 24.59 197 THR A CA 1
ATOM 1528 C C . THR A 1 197 ? -47.365 -19.419 -12.179 1.00 24.59 197 THR A C 1
ATOM 1530 O O . THR A 1 197 ? -48.511 -19.206 -11.786 1.00 24.59 197 THR A O 1
ATOM 1533 N N . ASN A 1 198 ? -46.325 -18.695 -11.747 1.00 25.88 198 ASN A N 1
ATOM 1534 C CA . ASN A 1 198 ? -46.480 -17.243 -11.584 1.00 25.88 198 ASN A CA 1
ATOM 1535 C C . ASN A 1 198 ? -45.157 -16.466 -11.688 1.00 25.88 198 ASN A C 1
ATOM 1537 O O . ASN A 1 198 ? -44.077 -17.015 -11.490 1.00 25.88 198 ASN A O 1
ATOM 1541 N N . GLN A 1 199 ? -45.259 -15.188 -12.058 1.00 23.19 199 GLN A N 1
ATOM 1542 C CA . GLN A 1 199 ? -44.133 -14.338 -12.461 1.00 23.19 199 GLN A CA 1
ATOM 1543 C C . GLN A 1 199 ? -43.817 -13.270 -11.407 1.00 23.19 199 GLN A C 1
ATOM 1545 O O . GLN A 1 199 ? -44.732 -12.596 -10.943 1.00 23.19 199 GLN A O 1
ATOM 1550 N N . ILE A 1 200 ? -42.530 -12.992 -11.168 1.00 25.84 200 ILE A N 1
ATOM 1551 C CA . ILE A 1 200 ? -42.054 -11.625 -10.891 1.00 25.84 200 ILE A CA 1
ATOM 1552 C C . ILE A 1 200 ? -40.757 -11.399 -11.680 1.00 25.84 200 ILE A C 1
ATOM 1554 O O . ILE A 1 200 ? -39.735 -12.023 -11.406 1.00 25.84 200 ILE A O 1
ATOM 1558 N N . LYS A 1 201 ? -40.801 -10.488 -12.658 1.00 24.03 201 LYS A N 1
ATOM 1559 C CA . LYS A 1 201 ? -39.618 -9.883 -13.287 1.00 24.03 201 LYS A CA 1
ATOM 1560 C C . LYS A 1 201 ? -39.308 -8.556 -12.595 1.00 24.03 201 LYS A C 1
ATOM 1562 O O . LYS A 1 201 ? -40.201 -7.719 -12.502 1.00 24.03 201 LYS A O 1
ATOM 1567 N N . THR A 1 202 ? -38.034 -8.311 -12.295 1.00 25.64 202 THR A N 1
ATOM 1568 C CA . THR A 1 202 ? -37.480 -6.949 -12.220 1.00 25.64 202 THR A CA 1
ATOM 1569 C C . THR A 1 202 ? -36.099 -6.962 -12.868 1.00 25.64 202 THR A C 1
ATOM 1571 O O . THR A 1 202 ? -35.248 -7.764 -12.494 1.00 25.64 202 THR A O 1
ATOM 1574 N N . GLU A 1 203 ? -35.886 -6.114 -13.871 1.00 25.14 203 GLU A N 1
ATOM 1575 C CA . GLU A 1 203 ? -34.683 -6.135 -14.712 1.00 25.14 203 GLU A CA 1
ATOM 1576 C C . GLU A 1 203 ? -33.628 -5.132 -14.215 1.00 25.14 203 GLU A C 1
ATOM 1578 O O . GLU A 1 203 ? -33.951 -4.023 -13.790 1.00 25.14 203 GLU A O 1
ATOM 1583 N N . LEU A 1 204 ? -32.350 -5.518 -14.278 1.00 24.08 204 LEU A N 1
ATOM 1584 C CA . LEU A 1 204 ? -31.216 -4.647 -13.958 1.00 24.08 204 LEU A CA 1
ATOM 1585 C C . LEU A 1 204 ? -30.798 -3.855 -15.203 1.00 24.08 204 LEU A C 1
ATOM 1587 O O . LEU A 1 204 ? -30.330 -4.439 -16.177 1.00 24.08 204 LEU A O 1
ATOM 1591 N N . ILE A 1 205 ? -30.911 -2.524 -15.156 1.00 25.06 205 ILE A N 1
ATOM 1592 C CA . ILE A 1 205 ? -30.465 -1.626 -16.233 1.00 25.06 205 ILE A CA 1
ATOM 1593 C C . ILE A 1 205 ? -29.484 -0.590 -15.675 1.00 25.06 205 ILE A C 1
ATOM 1595 O O . ILE A 1 205 ? -29.817 0.199 -14.792 1.00 25.06 205 ILE A O 1
ATOM 1599 N N . SER A 1 206 ? -28.262 -0.576 -16.213 1.00 24.27 206 SER A N 1
ATOM 1600 C CA . SER A 1 206 ? -27.227 0.415 -15.890 1.00 24.27 206 SER A CA 1
ATOM 1601 C C . SER A 1 206 ? -27.309 1.634 -16.826 1.00 24.27 206 SER A C 1
ATOM 1603 O O . SER A 1 206 ? -27.324 1.442 -18.044 1.00 24.27 206 SER A O 1
ATOM 1605 N N . PRO A 1 207 ? -27.276 2.885 -16.327 1.00 26.91 207 PRO A N 1
ATOM 1606 C CA . PRO A 1 207 ? -27.255 4.065 -17.187 1.00 26.91 207 PRO A CA 1
ATOM 1607 C C . PRO A 1 207 ? -25.828 4.495 -17.568 1.00 26.91 207 PRO A C 1
ATOM 1609 O O . PRO A 1 207 ? -25.017 4.848 -16.712 1.00 26.91 207 PRO A O 1
ATOM 1612 N N . LYS A 1 208 ? -25.548 4.565 -18.877 1.00 23.69 208 LYS A N 1
ATOM 1613 C CA . LYS A 1 208 ? -24.501 5.436 -19.445 1.00 23.69 208 LYS A CA 1
ATOM 1614 C C . LYS A 1 208 ? -25.123 6.797 -19.798 1.00 23.69 208 LYS A C 1
ATOM 1616 O O . LYS A 1 208 ? -26.181 6.795 -20.425 1.00 23.69 208 LYS A O 1
ATOM 1621 N N . PRO A 1 209 ? -24.483 7.943 -19.506 1.00 28.33 209 PRO A N 1
ATOM 1622 C CA . PRO A 1 209 ? -24.921 9.234 -20.037 1.00 28.33 209 PRO A CA 1
ATOM 1623 C C . PRO A 1 209 ? -24.485 9.426 -21.499 1.00 28.33 209 PRO A C 1
ATOM 1625 O O . PRO A 1 209 ? -23.351 9.107 -21.859 1.00 28.33 209 PRO A O 1
ATOM 1628 N N . GLN A 1 210 ? -25.353 10.022 -22.318 1.00 21.16 210 GLN A N 1
ATOM 1629 C CA . GLN A 1 210 ? -25.005 10.633 -23.609 1.00 21.16 210 GLN A CA 1
ATOM 1630 C C . GLN A 1 210 ? -25.439 12.112 -23.641 1.00 21.16 210 GLN A C 1
ATOM 1632 O O . GLN A 1 210 ? -26.007 12.627 -22.681 1.00 21.16 210 GLN A O 1
ATOM 1637 N N . LEU A 1 211 ? -25.060 12.819 -24.708 1.00 22.25 211 LEU A N 1
ATOM 1638 C CA . LEU A 1 211 ? -24.972 14.281 -24.793 1.00 22.25 211 LEU A CA 1
ATOM 1639 C C . LEU A 1 211 ? -26.135 14.901 -25.593 1.00 22.25 211 LEU A C 1
ATOM 1641 O O . LEU A 1 211 ? -26.429 14.361 -26.653 1.00 22.25 211 LEU A O 1
ATOM 1645 N N . GLN A 1 212 ? -26.692 16.042 -25.135 1.00 21.62 212 GLN A N 1
ATOM 1646 C CA . GLN A 1 212 ? -27.435 17.125 -25.854 1.00 21.62 212 GLN A CA 1
ATOM 1647 C C . GLN A 1 212 ? -28.443 17.818 -24.892 1.00 21.62 212 GLN A C 1
ATOM 1649 O O . GLN A 1 212 ? -28.856 17.191 -23.925 1.00 21.62 212 GLN A O 1
ATOM 1654 N N . SER A 1 213 ? -28.927 19.060 -25.077 1.00 20.14 213 SER A N 1
ATOM 1655 C CA . SER A 1 213 ? -28.370 20.290 -25.695 1.00 20.14 213 SER A CA 1
ATOM 1656 C C . SER A 1 213 ? -29.321 21.491 -25.467 1.00 20.14 213 SER A C 1
ATOM 1658 O O . SER A 1 213 ? -30.522 21.287 -25.598 1.00 20.14 213 SER A O 1
ATOM 1660 N N . SER A 1 214 ? -28.779 22.712 -25.265 1.00 21.33 214 SER A N 1
ATOM 1661 C CA . SER A 1 214 ? -29.472 24.039 -25.273 1.00 21.33 214 SER A CA 1
ATOM 1662 C C . SER A 1 214 ? -30.607 24.236 -24.221 1.00 21.33 214 SER A C 1
ATOM 1664 O O . SER A 1 214 ? -30.950 23.292 -23.523 1.00 21.33 214 SER A O 1
ATOM 1666 N N . THR A 1 215 ? -31.146 25.431 -23.899 1.00 20.94 215 THR A N 1
ATOM 1667 C CA . THR A 1 215 ? -31.197 26.772 -24.545 1.00 20.94 215 THR A CA 1
ATOM 1668 C C . THR A 1 215 ? -31.014 27.979 -23.586 1.00 20.94 215 THR A C 1
ATOM 1670 O O . THR A 1 215 ? -31.115 27.844 -22.375 1.00 20.94 215 THR A O 1
ATOM 1673 N N . TYR A 1 216 ? -30.788 29.156 -24.196 1.00 23.50 216 TYR A N 1
ATOM 1674 C CA . TYR A 1 216 ? -30.789 30.574 -23.741 1.00 23.50 216 TYR A CA 1
ATOM 1675 C C . TYR A 1 216 ? -31.787 30.980 -22.615 1.00 23.50 216 TYR A C 1
ATOM 1677 O O . TYR A 1 216 ? -32.748 30.260 -22.371 1.00 23.50 216 TYR A O 1
ATOM 1685 N N . PHE A 1 217 ? -31.702 32.132 -21.917 1.00 22.34 217 PHE A N 1
ATOM 1686 C CA . PHE A 1 217 ? -31.048 33.456 -22.138 1.00 22.34 217 PHE A CA 1
ATOM 1687 C C . PHE A 1 217 ? -30.466 34.011 -20.781 1.00 22.34 217 PHE A C 1
ATOM 1689 O O . PHE A 1 217 ? -30.384 33.231 -19.842 1.00 22.34 217 PHE A O 1
ATOM 1696 N N . VAL A 1 218 ? -30.029 35.268 -20.516 1.00 22.77 218 VAL A N 1
ATOM 1697 C CA . VAL A 1 218 ? -29.999 36.574 -21.237 1.00 22.77 218 VAL A CA 1
ATOM 1698 C C . VAL A 1 218 ? -28.816 37.488 -20.771 1.00 22.77 218 VAL A C 1
ATOM 1700 O O . VAL A 1 218 ? -27.887 37.032 -20.114 1.00 22.77 218 VAL A O 1
ATOM 1703 N N . ILE A 1 219 ? -28.834 38.767 -21.169 1.00 22.75 219 ILE A N 1
ATOM 1704 C CA . ILE A 1 219 ? -27.821 39.851 -21.124 1.00 22.75 219 ILE A CA 1
ATOM 1705 C C . ILE A 1 219 ? -27.912 40.773 -19.875 1.00 22.75 219 ILE A C 1
ATOM 1707 O O . ILE A 1 219 ? -29.024 41.169 -19.530 1.00 22.75 219 ILE A O 1
ATOM 1711 N N . LYS A 1 220 ? -26.775 41.270 -19.329 1.00 23.70 220 LYS A N 1
ATOM 1712 C CA . LYS A 1 220 ? -26.464 42.729 -19.173 1.00 23.70 220 LYS A CA 1
ATOM 1713 C C . LYS A 1 220 ? -25.000 43.047 -18.786 1.00 23.70 220 LYS A C 1
ATOM 1715 O O . LYS A 1 220 ? -24.224 42.134 -18.524 1.00 23.70 220 LYS A O 1
ATOM 1720 N N . LYS A 1 221 ? -24.617 44.332 -18.906 1.00 23.56 221 LYS A N 1
ATOM 1721 C CA . LYS A 1 221 ? -23.243 44.868 -19.068 1.00 23.56 221 LYS A CA 1
ATOM 1722 C C . LYS A 1 221 ? -23.178 46.349 -18.641 1.00 23.56 221 LYS A C 1
ATOM 1724 O O . LYS A 1 221 ? -24.072 47.073 -19.047 1.00 23.56 221 LYS A O 1
ATOM 1729 N N . GLU A 1 222 ? -22.120 46.761 -17.934 1.00 23.66 222 GLU A N 1
ATOM 1730 C CA . GLU A 1 222 ? -21.553 48.126 -17.726 1.00 23.66 222 GLU A CA 1
ATOM 1731 C C . GLU A 1 222 ? -20.216 47.903 -16.945 1.00 23.66 222 GLU A C 1
ATOM 1733 O O . GLU A 1 222 ? -20.132 46.920 -16.210 1.00 23.66 222 GLU A O 1
ATOM 1738 N N . GLU A 1 223 ? -19.046 48.541 -17.128 1.00 21.52 223 GLU A N 1
ATOM 1739 C CA . GLU A 1 223 ? -18.591 49.917 -17.467 1.00 21.52 223 GLU A CA 1
ATOM 1740 C C . GLU A 1 223 ? -18.660 50.934 -16.298 1.00 21.52 223 GLU A C 1
ATOM 1742 O O . GLU A 1 223 ? -19.682 50.996 -15.634 1.00 21.52 223 GLU A O 1
ATOM 1747 N N . SER A 1 224 ? -17.665 51.798 -15.992 1.00 22.42 224 SER A N 1
ATOM 1748 C CA . SER A 1 224 ? -16.181 51.784 -16.165 1.00 22.42 224 SER A CA 1
ATOM 1749 C C . SER A 1 224 ? -15.517 53.019 -15.476 1.00 22.42 224 SER A C 1
ATOM 1751 O O . SER A 1 224 ? -16.189 54.037 -15.343 1.00 22.42 224 SER A O 1
ATOM 1753 N N . THR A 1 225 ? -14.190 53.003 -15.208 1.00 24.03 225 THR A N 1
ATOM 1754 C CA . THR A 1 225 ? -13.282 54.181 -14.938 1.00 24.03 225 THR A CA 1
ATOM 1755 C C . THR A 1 225 ? -13.430 54.944 -13.580 1.00 24.03 225 THR A C 1
ATOM 1757 O O . THR A 1 225 ? -14.360 54.630 -12.845 1.00 24.03 225 THR A O 1
ATOM 1760 N N . PRO A 1 226 ? -12.576 55.948 -13.215 1.00 35.34 226 PRO A N 1
ATOM 1761 C CA . PRO A 1 226 ? -11.091 55.935 -13.079 1.00 35.34 226 PRO A CA 1
ATOM 1762 C C . PRO A 1 226 ? -10.496 56.724 -11.853 1.00 35.34 226 PRO A C 1
ATOM 1764 O O . PRO A 1 226 ? -11.232 57.341 -11.092 1.00 35.34 226 PRO A O 1
ATOM 1767 N N . HIS A 1 227 ? -9.146 56.804 -11.782 1.00 26.16 227 HIS A N 1
ATOM 1768 C CA . HIS A 1 227 ? -8.285 57.720 -10.973 1.00 26.16 227 HIS A CA 1
ATOM 1769 C C . HIS A 1 227 ? -8.186 57.439 -9.443 1.00 26.16 227 HIS A C 1
ATOM 1771 O O . HIS A 1 227 ? -9.025 56.739 -8.891 1.00 26.16 227 HIS A O 1
ATOM 1777 N N . ASP A 1 228 ? -7.111 57.801 -8.712 1.00 24.50 228 ASP A N 1
ATOM 1778 C CA . ASP A 1 228 ? -6.151 58.921 -8.882 1.00 24.50 228 ASP A CA 1
ATOM 1779 C C . ASP A 1 228 ? -4.647 58.609 -8.596 1.00 24.50 228 ASP A C 1
ATOM 1781 O O . ASP A 1 228 ? -4.274 57.463 -8.341 1.00 24.50 228 ASP A O 1
ATOM 1785 N N . ILE A 1 229 ? -3.769 59.627 -8.683 1.00 26.95 229 ILE A N 1
ATOM 1786 C CA . ILE A 1 229 ? -2.279 59.564 -8.622 1.00 26.95 229 ILE A CA 1
ATOM 1787 C C . ILE A 1 229 ? -1.709 60.364 -7.423 1.00 26.95 229 ILE A C 1
ATOM 1789 O O . ILE A 1 229 ? -2.270 61.405 -7.107 1.00 26.95 229 ILE A O 1
ATOM 1793 N N . VAL A 1 230 ? -0.552 59.979 -6.829 1.00 25.06 230 VAL A N 1
ATOM 1794 C CA . VAL A 1 230 ? 0.478 60.918 -6.274 1.00 25.06 230 VAL A CA 1
ATOM 1795 C C . VAL A 1 230 ? 1.829 60.235 -5.913 1.00 25.06 230 VAL A C 1
ATOM 1797 O O . VAL A 1 230 ? 1.888 59.035 -5.671 1.00 25.06 230 VAL A O 1
ATOM 1800 N N . HIS A 1 231 ? 2.901 61.047 -5.922 1.00 26.31 231 HIS A N 1
ATOM 1801 C CA . HIS A 1 231 ? 4.341 60.835 -5.624 1.00 26.31 231 HIS A CA 1
ATOM 1802 C C . HIS A 1 231 ? 4.726 59.818 -4.515 1.00 26.31 231 HIS A C 1
ATOM 1804 O O . HIS A 1 231 ? 3.993 59.666 -3.547 1.00 26.31 231 HIS A O 1
ATOM 1810 N N . SER A 1 232 ? 5.852 59.079 -4.544 1.00 22.62 232 SER A N 1
ATOM 1811 C CA . SER A 1 232 ? 7.260 59.294 -4.997 1.00 22.62 232 SER A CA 1
ATOM 1812 C C . SER A 1 232 ? 8.221 59.902 -3.954 1.00 22.62 232 SER A C 1
ATOM 1814 O O . SER A 1 232 ? 8.210 61.109 -3.728 1.00 22.62 232 SER A O 1
ATOM 1816 N N . THR A 1 233 ? 9.159 59.088 -3.446 1.00 22.69 233 THR A N 1
ATOM 1817 C CA . THR A 1 233 ? 10.432 59.492 -2.798 1.00 22.69 233 THR A CA 1
ATOM 1818 C C . THR A 1 233 ? 11.570 58.541 -3.216 1.00 22.69 233 THR A C 1
ATOM 1820 O O . THR A 1 233 ? 11.313 57.455 -3.733 1.00 22.69 233 THR A O 1
ATOM 1823 N N . VAL A 1 234 ? 12.835 58.966 -3.069 1.00 25.86 234 VAL A N 1
ATOM 1824 C CA . VAL A 1 234 ? 14.024 58.310 -3.660 1.00 25.86 234 VAL A CA 1
ATOM 1825 C C . VAL A 1 234 ? 15.181 58.240 -2.659 1.00 25.86 234 VAL A C 1
ATOM 1827 O O . VAL A 1 234 ? 15.517 59.263 -2.069 1.00 25.86 234 VAL A O 1
ATOM 1830 N N . THR A 1 235 ? 15.869 57.093 -2.570 1.00 22.95 235 THR A N 1
ATOM 1831 C CA . THR A 1 235 ? 17.211 56.985 -1.956 1.00 22.95 235 THR A CA 1
ATOM 1832 C C . THR A 1 235 ? 18.080 55.883 -2.587 1.00 22.95 235 THR A C 1
ATOM 1834 O O . THR A 1 235 ? 17.914 54.706 -2.307 1.00 22.95 235 THR A O 1
ATOM 1837 N N . ASN A 1 236 ? 19.039 56.331 -3.403 1.00 26.59 236 ASN A N 1
ATOM 1838 C CA . ASN A 1 236 ? 20.403 55.836 -3.665 1.00 26.59 236 ASN A CA 1
ATOM 1839 C C . ASN A 1 236 ? 20.756 54.340 -3.882 1.00 26.59 236 ASN A C 1
ATOM 1841 O O . ASN A 1 236 ? 20.370 53.420 -3.173 1.00 26.59 236 ASN A O 1
ATOM 1845 N N . LYS A 1 237 ? 21.652 54.174 -4.866 1.00 25.86 237 LYS A N 1
ATOM 1846 C CA . LYS A 1 237 ? 22.363 52.961 -5.313 1.00 25.86 237 LYS A CA 1
ATOM 1847 C C . LYS A 1 237 ? 23.558 52.623 -4.384 1.00 25.86 237 LYS A C 1
ATOM 1849 O O . LYS A 1 237 ? 23.955 53.478 -3.591 1.00 25.86 237 LYS A O 1
ATOM 1854 N N . PRO A 1 238 ? 24.198 51.446 -4.535 1.00 25.39 238 PRO A N 1
ATOM 1855 C CA . PRO A 1 238 ? 25.414 51.407 -5.370 1.00 25.39 238 PRO A CA 1
ATOM 1856 C C . PRO A 1 238 ? 25.428 50.301 -6.446 1.00 25.39 238 PRO A C 1
ATOM 1858 O O . PRO A 1 238 ? 24.625 49.372 -6.434 1.00 25.39 238 PRO A O 1
ATOM 1861 N N . SER A 1 239 ? 26.354 50.433 -7.400 1.00 24.12 239 SER A N 1
ATOM 1862 C CA . SER A 1 239 ? 26.807 49.351 -8.294 1.00 24.12 239 SER A CA 1
ATOM 1863 C C . SER A 1 239 ? 27.668 48.319 -7.522 1.00 24.12 239 SER A C 1
ATOM 1865 O O . SER A 1 239 ? 27.957 48.541 -6.352 1.00 24.12 239 SER A O 1
ATOM 1867 N N . GLU A 1 240 ? 28.150 47.192 -8.053 1.00 25.17 240 GLU A N 1
ATOM 1868 C CA . GLU A 1 240 ? 28.228 46.627 -9.416 1.00 25.17 240 GLU A CA 1
ATOM 1869 C C . GLU A 1 240 ? 28.180 45.083 -9.263 1.00 25.17 240 GLU A C 1
ATOM 1871 O O . GLU A 1 240 ? 28.543 44.547 -8.220 1.00 25.17 240 GLU A O 1
ATOM 1876 N N . SER A 1 241 ? 27.736 44.284 -10.230 1.00 24.41 241 SER A N 1
ATOM 1877 C CA . SER A 1 241 ? 28.550 43.919 -11.398 1.00 24.41 241 SER A CA 1
ATOM 1878 C C . SER A 1 241 ? 27.749 43.001 -12.335 1.00 24.41 241 SER A C 1
ATOM 1880 O O . SER A 1 241 ? 26.847 42.287 -11.901 1.00 24.41 241 SER A O 1
ATOM 1882 N N . THR A 1 242 ? 28.060 43.027 -13.631 1.00 28.45 242 THR A N 1
ATOM 1883 C CA . THR A 1 242 ? 27.388 42.214 -14.658 1.00 28.45 242 THR A CA 1
ATOM 1884 C C . THR A 1 242 ? 28.109 40.898 -14.926 1.00 28.45 242 THR A C 1
ATOM 1886 O O . THR A 1 242 ? 29.264 40.906 -15.352 1.00 28.45 242 THR A O 1
ATOM 1889 N N . THR A 1 243 ? 27.380 39.788 -14.841 1.00 26.09 243 THR A N 1
ATOM 1890 C CA . THR A 1 243 ? 27.642 38.575 -15.627 1.00 26.09 243 THR A CA 1
ATOM 1891 C C . THR A 1 243 ? 26.452 38.334 -16.553 1.00 26.09 243 THR A C 1
ATOM 1893 O O . THR A 1 243 ? 25.299 38.419 -16.135 1.00 26.09 243 THR A O 1
ATOM 1896 N N . ASN A 1 244 ? 26.722 38.093 -17.837 1.00 35.44 244 ASN A N 1
ATOM 1897 C CA . ASN A 1 244 ? 25.678 37.822 -18.824 1.00 35.44 244 ASN A CA 1
ATOM 1898 C C . ASN A 1 244 ? 25.309 36.335 -18.777 1.00 35.44 244 ASN A C 1
ATOM 1900 O O . ASN A 1 244 ? 26.149 35.498 -19.102 1.00 35.44 244 ASN A O 1
ATOM 1904 N N . GLU A 1 245 ? 24.059 36.018 -18.447 1.00 33.12 245 GLU A N 1
ATOM 1905 C CA . GLU A 1 245 ? 23.437 34.746 -18.832 1.00 33.12 245 GLU A CA 1
ATOM 1906 C C . GLU A 1 245 ? 22.477 34.980 -20.003 1.00 33.12 245 GLU A C 1
ATOM 1908 O O . GLU A 1 245 ? 21.781 35.998 -20.059 1.00 33.12 245 GLU A O 1
ATOM 1913 N N . ASP A 1 246 ? 22.433 34.036 -20.946 1.00 38.38 246 ASP A N 1
ATOM 1914 C CA . ASP A 1 246 ? 21.575 34.123 -22.126 1.00 38.38 246 ASP A CA 1
ATOM 1915 C C . ASP A 1 246 ? 20.091 34.164 -21.745 1.00 38.38 246 ASP A C 1
ATOM 1917 O O . ASP A 1 246 ? 19.501 33.164 -21.316 1.00 38.38 246 ASP A O 1
ATOM 1921 N N . ILE A 1 247 ? 19.449 35.310 -21.985 1.00 42.84 247 ILE A N 1
ATOM 1922 C CA . ILE A 1 247 ? 17.999 35.468 -21.840 1.00 42.84 247 ILE A CA 1
ATOM 1923 C C . ILE A 1 247 ? 17.309 34.710 -22.982 1.00 42.84 247 ILE A C 1
ATOM 1925 O O . ILE A 1 247 ? 16.866 35.289 -23.976 1.00 42.84 247 ILE A O 1
ATOM 1929 N N . LYS A 1 248 ? 17.166 33.389 -22.821 1.00 45.12 248 LYS A N 1
ATOM 1930 C CA . LYS A 1 248 ? 16.192 32.610 -23.592 1.00 45.12 248 LYS A CA 1
ATOM 1931 C C . LYS A 1 248 ? 14.820 33.274 -23.416 1.00 45.12 248 LYS A C 1
ATOM 1933 O O . LYS A 1 248 ? 14.391 33.460 -22.272 1.00 45.12 248 LYS A O 1
ATOM 1938 N N . PRO A 1 249 ? 14.114 33.634 -24.504 1.00 50.62 249 PRO A N 1
ATOM 1939 C CA . PRO A 1 249 ? 12.806 34.260 -24.386 1.00 50.62 249 PRO A CA 1
ATOM 1940 C C . PRO A 1 249 ? 11.864 33.309 -23.644 1.00 50.62 249 PRO A C 1
ATOM 1942 O O . PRO A 1 249 ? 11.719 32.146 -24.025 1.00 50.62 249 PRO A O 1
ATOM 1945 N N . LYS A 1 250 ? 11.236 33.794 -22.566 1.00 59.12 250 LYS A N 1
ATOM 1946 C CA . LYS A 1 250 ? 10.262 33.009 -21.798 1.00 59.12 250 LYS A CA 1
ATOM 1947 C C . LYS A 1 250 ? 9.086 32.660 -22.709 1.00 59.12 250 LYS A C 1
ATOM 1949 O O . LYS A 1 250 ? 8.258 33.519 -23.002 1.00 59.12 250 LYS A O 1
ATOM 1954 N N . LEU A 1 251 ? 9.034 31.402 -23.147 1.00 74.44 251 LEU A N 1
ATOM 1955 C CA . LEU A 1 251 ? 7.924 30.863 -23.928 1.00 74.44 251 LEU A CA 1
ATOM 1956 C C . LEU A 1 251 ? 6.600 31.119 -23.186 1.00 74.44 251 LEU A C 1
ATOM 1958 O O . LEU A 1 251 ? 6.548 30.907 -21.967 1.00 74.44 251 LEU A O 1
ATOM 1962 N N . PRO A 1 252 ? 5.539 31.572 -23.880 1.00 82.12 252 PRO A N 1
ATOM 1963 C CA . PRO A 1 252 ? 4.233 31.765 -23.259 1.00 82.12 252 PRO A CA 1
ATOM 1964 C C . PRO A 1 252 ? 3.737 30.439 -22.675 1.00 82.12 252 PRO A C 1
ATOM 1966 O O . PRO A 1 252 ? 3.971 29.378 -23.249 1.00 82.12 252 PRO A O 1
ATOM 1969 N N . GLN A 1 253 ? 3.078 30.494 -21.518 1.00 85.00 253 GLN A N 1
ATOM 1970 C CA . GLN A 1 253 ? 2.622 29.289 -20.827 1.00 85.00 253 GLN A CA 1
ATOM 1971 C C . GLN A 1 253 ? 1.483 28.616 -21.610 1.00 85.00 253 GLN A C 1
ATOM 1973 O O . GLN A 1 253 ? 0.503 29.272 -21.961 1.00 85.00 253 GLN A O 1
ATOM 1978 N N . ILE A 1 254 ? 1.604 27.311 -21.870 1.00 89.62 254 ILE A N 1
ATOM 1979 C CA . ILE A 1 254 ? 0.631 26.532 -22.655 1.00 89.62 254 ILE A CA 1
ATOM 1980 C C . ILE A 1 254 ? -0.137 25.593 -21.722 1.00 89.62 254 ILE A C 1
ATOM 1982 O O . ILE A 1 254 ? 0.473 24.828 -20.980 1.00 89.62 254 ILE A O 1
ATOM 1986 N N . ASP A 1 255 ? -1.469 25.582 -21.764 1.00 88.69 255 ASP A N 1
ATOM 1987 C CA . ASP A 1 255 ? -2.246 24.600 -20.999 1.00 88.69 255 ASP A CA 1
ATOM 1988 C C . ASP A 1 255 ? -2.121 23.181 -21.576 1.00 88.69 255 ASP A C 1
ATOM 1990 O O . ASP A 1 255 ? -2.270 22.953 -22.776 1.00 88.69 255 ASP A O 1
ATOM 1994 N N . SER A 1 256 ? -1.951 22.195 -20.692 1.00 85.75 256 SER A N 1
ATOM 1995 C CA . SER A 1 256 ? -1.893 20.752 -21.014 1.00 85.75 256 SER A CA 1
ATOM 1996 C C . SER A 1 256 ? -3.154 20.158 -21.664 1.00 85.75 256 SER A C 1
ATOM 1998 O O . SER A 1 256 ? -3.148 18.992 -22.041 1.00 85.75 256 SER A O 1
ATOM 2000 N N . THR A 1 257 ? -4.225 20.940 -21.811 1.00 84.62 257 THR A N 1
ATOM 2001 C CA . THR A 1 257 ? -5.451 20.561 -22.543 1.00 84.62 257 THR A CA 1
ATOM 2002 C C . THR A 1 257 ? -5.522 21.190 -23.944 1.00 84.62 257 THR A C 1
ATOM 2004 O O . THR A 1 257 ? -6.480 20.970 -24.686 1.00 84.62 257 THR A O 1
ATOM 2007 N N . SER A 1 258 ? -4.523 21.993 -24.330 1.00 82.88 258 SER A N 1
ATOM 2008 C CA . SER A 1 258 ? -4.534 22.746 -25.581 1.00 82.88 258 SER A CA 1
ATOM 2009 C C . SER A 1 258 ? -4.344 21.853 -26.807 1.00 82.88 258 SER A C 1
ATOM 2011 O O . SER A 1 258 ? -3.389 21.083 -26.913 1.00 82.88 258 SER A O 1
ATOM 2013 N N . LYS A 1 259 ? -5.188 22.058 -27.825 1.00 78.00 259 LYS A N 1
ATOM 2014 C CA . LYS A 1 259 ? -5.010 21.460 -29.162 1.00 78.00 259 LYS A CA 1
ATOM 2015 C C . LYS A 1 259 ? -3.746 21.957 -29.885 1.00 78.00 259 LYS A C 1
ATOM 2017 O O . LYS A 1 259 ? -3.374 21.378 -30.900 1.00 78.00 259 LYS A O 1
ATOM 2022 N N . GLN A 1 260 ? -3.102 23.007 -29.367 1.00 79.06 260 GLN A N 1
ATOM 2023 C CA . GLN A 1 260 ? -1.842 23.575 -29.861 1.00 79.06 260 GLN A CA 1
ATOM 2024 C C . GLN A 1 260 ? -0.603 23.032 -29.120 1.00 79.06 260 GLN A C 1
ATOM 2026 O O . GLN A 1 260 ? 0.482 23.587 -29.276 1.00 79.06 260 GLN A O 1
ATOM 2031 N N . LEU A 1 261 ? -0.736 21.972 -28.308 1.00 84.81 261 LEU A N 1
ATOM 2032 C CA . LEU A 1 261 ? 0.417 21.321 -27.681 1.00 84.81 261 LEU A CA 1
ATOM 2033 C C . LEU A 1 261 ? 1.486 20.949 -28.731 1.00 84.81 261 LEU A C 1
ATOM 2035 O O . LEU A 1 261 ? 1.141 20.365 -29.766 1.00 84.81 261 LEU A O 1
ATOM 2039 N N . PRO A 1 262 ? 2.777 21.240 -28.472 1.00 83.56 262 PRO A N 1
ATOM 2040 C CA . PRO A 1 262 ? 3.851 20.907 -29.397 1.00 83.56 262 PRO A CA 1
ATOM 2041 C C . PRO A 1 262 ? 3.931 19.393 -29.613 1.00 83.56 262 PRO A C 1
ATOM 2043 O O . PRO A 1 262 ? 3.838 18.611 -28.669 1.00 83.56 262 PRO A O 1
ATOM 2046 N N . LYS A 1 263 ? 4.141 18.977 -30.863 1.00 85.12 263 LYS A N 1
ATOM 2047 C CA . LYS A 1 263 ? 4.381 17.578 -31.237 1.00 85.12 263 LYS A CA 1
ATOM 2048 C C . LYS A 1 263 ? 5.772 17.467 -31.840 1.00 85.12 263 LYS A C 1
ATOM 2050 O O . LYS A 1 263 ? 5.949 17.658 -33.039 1.00 85.12 263 LYS A O 1
ATOM 2055 N N . HIS A 1 264 ? 6.745 17.143 -30.995 1.00 83.81 264 HIS A N 1
ATOM 2056 C CA . HIS A 1 264 ? 8.136 16.908 -31.381 1.00 83.81 264 HIS A CA 1
ATOM 2057 C C . HIS A 1 264 ? 8.556 15.489 -30.971 1.00 83.81 264 HIS A C 1
ATOM 2059 O O . HIS A 1 264 ? 9.264 15.334 -29.973 1.00 83.81 264 HIS A O 1
ATOM 2065 N N . PRO A 1 265 ? 8.117 14.444 -31.707 1.00 82.12 265 PRO A N 1
ATOM 2066 C CA . PRO A 1 265 ? 8.559 13.071 -31.479 1.00 82.12 265 PRO A CA 1
ATOM 2067 C C . PRO A 1 265 ? 10.081 12.999 -31.404 1.00 82.12 265 PRO A C 1
ATOM 2069 O O . PRO A 1 265 ? 10.765 13.510 -32.293 1.00 82.12 265 PRO A O 1
ATOM 2072 N N . VAL A 1 266 ? 10.612 12.398 -30.339 1.00 76.06 266 VAL A N 1
ATOM 2073 C CA . VAL A 1 266 ? 12.053 12.432 -30.091 1.00 76.06 266 VAL A CA 1
ATOM 2074 C C . VAL A 1 266 ? 12.822 11.716 -31.204 1.00 76.06 266 VAL A C 1
ATOM 2076 O O . VAL A 1 266 ? 12.567 10.556 -31.541 1.00 76.06 266 VAL A O 1
ATOM 2079 N N . GLN A 1 267 ? 13.798 12.428 -31.752 1.00 72.69 267 GLN A N 1
ATOM 2080 C CA . GLN A 1 267 ? 14.847 11.895 -32.604 1.00 72.69 267 GLN A CA 1
ATOM 2081 C C . GLN A 1 267 ? 16.156 12.176 -31.870 1.00 72.69 267 GLN A C 1
ATOM 2083 O O . GLN A 1 267 ? 16.410 13.315 -31.490 1.00 72.69 267 GLN A O 1
ATOM 2088 N N . PHE A 1 268 ? 16.940 11.133 -31.620 1.00 70.31 268 PHE A N 1
ATOM 2089 C CA . PHE A 1 268 ? 18.305 11.262 -31.115 1.00 70.31 268 PHE A CA 1
ATOM 2090 C C . PHE A 1 268 ? 19.244 11.152 -32.313 1.00 70.31 268 PHE A C 1
ATOM 2092 O O . PHE A 1 268 ? 18.967 10.350 -33.214 1.00 70.31 268 PHE A O 1
ATOM 2099 N N . ALA A 1 269 ? 20.350 11.896 -32.333 1.00 73.94 269 ALA A N 1
ATOM 2100 C CA . ALA A 1 269 ? 21.418 11.557 -33.257 1.00 73.94 269 ALA A CA 1
ATOM 2101 C C . ALA A 1 269 ? 21.998 10.193 -32.857 1.00 73.94 269 ALA A C 1
ATOM 2103 O O . ALA A 1 269 ? 21.968 9.778 -31.695 1.00 73.94 269 ALA A O 1
ATOM 2104 N N . ALA A 1 270 ? 22.528 9.470 -33.837 1.00 70.06 270 ALA A N 1
ATOM 2105 C CA . ALA A 1 270 ? 23.093 8.154 -33.585 1.00 70.06 270 ALA A CA 1
ATOM 2106 C C . ALA A 1 270 ? 24.307 8.214 -32.634 1.00 70.06 270 ALA A C 1
ATOM 2108 O O . ALA A 1 270 ? 24.480 7.328 -31.799 1.00 70.06 270 ALA A O 1
ATOM 2109 N N . GLU A 1 271 ? 25.081 9.302 -32.703 1.00 76.44 271 GLU A N 1
ATOM 2110 C CA . GLU A 1 271 ? 26.210 9.573 -31.808 1.00 76.44 271 GLU A CA 1
ATOM 2111 C C . GLU A 1 271 ? 25.759 9.927 -30.375 1.00 76.44 271 GLU A C 1
ATOM 2113 O O . GLU A 1 271 ? 26.412 9.529 -29.409 1.00 76.44 271 GLU A O 1
ATOM 2118 N N . ASP A 1 272 ? 24.596 10.574 -30.205 1.00 75.81 272 ASP A N 1
ATOM 2119 C CA . ASP A 1 272 ? 24.003 10.822 -28.880 1.00 75.81 272 ASP A CA 1
ATOM 2120 C C . ASP A 1 272 ? 23.675 9.492 -28.188 1.00 75.81 272 ASP A C 1
ATOM 2122 O O . ASP A 1 272 ? 23.984 9.291 -27.016 1.00 75.81 272 ASP A O 1
ATOM 2126 N N . LEU A 1 273 ? 23.077 8.541 -28.915 1.00 74.81 273 LEU A N 1
ATOM 2127 C CA . LEU A 1 273 ? 22.799 7.214 -28.363 1.00 74.81 273 LEU A CA 1
ATOM 2128 C C . LEU A 1 273 ? 24.075 6.414 -28.119 1.00 74.81 273 LEU A C 1
ATOM 2130 O O . LEU A 1 273 ? 24.172 5.730 -27.101 1.00 74.81 273 LEU A O 1
ATOM 2134 N N . ARG A 1 274 ? 25.053 6.501 -29.027 1.00 77.56 274 ARG A N 1
ATOM 2135 C CA . ARG A 1 274 ? 26.340 5.823 -28.875 1.00 77.56 274 ARG A CA 1
ATOM 2136 C C . ARG A 1 274 ? 27.048 6.276 -27.600 1.00 77.56 274 ARG A C 1
ATOM 2138 O O . ARG A 1 274 ? 27.313 5.446 -26.736 1.00 77.56 274 ARG A O 1
ATOM 2145 N N . SER A 1 275 ? 27.281 7.578 -27.455 1.00 85.75 275 SER A N 1
ATOM 2146 C CA . SER A 1 275 ? 28.008 8.173 -26.325 1.00 85.75 275 SER A CA 1
ATOM 2147 C C . SER A 1 275 ? 27.412 7.834 -24.951 1.00 85.75 275 SER A C 1
ATOM 2149 O O . SER A 1 275 ? 28.159 7.701 -23.984 1.00 85.75 275 SER A O 1
ATOM 2151 N N . HIS A 1 276 ? 26.094 7.617 -24.860 1.00 80.81 276 HIS A N 1
ATOM 2152 C CA . HIS A 1 276 ? 25.420 7.242 -23.611 1.00 80.81 276 HIS A CA 1
ATOM 2153 C C . HIS A 1 276 ? 25.309 5.721 -23.386 1.00 80.81 276 HIS A C 1
ATOM 2155 O O . HIS A 1 276 ? 25.313 5.282 -22.236 1.00 80.81 276 HIS A O 1
ATOM 2161 N N . LEU A 1 277 ? 25.215 4.898 -24.440 1.00 81.06 277 LEU A N 1
ATOM 2162 C CA . LEU A 1 277 ? 24.968 3.448 -24.324 1.00 81.06 277 LEU A CA 1
ATOM 2163 C C . LEU A 1 277 ? 26.223 2.577 -24.507 1.00 81.06 277 LEU A C 1
ATOM 2165 O O . LEU A 1 277 ? 26.297 1.482 -23.949 1.00 81.06 277 LEU A O 1
ATOM 2169 N N . GLU A 1 278 ? 27.238 3.045 -25.230 1.00 84.69 278 GLU A N 1
ATOM 2170 C CA . GLU A 1 278 ? 28.525 2.354 -25.369 1.00 84.69 278 GLU A CA 1
ATOM 2171 C C . GLU A 1 278 ? 29.259 2.184 -24.015 1.00 84.69 278 GLU A C 1
ATOM 2173 O O . GLU A 1 278 ? 29.731 1.075 -23.748 1.00 84.69 278 GLU A O 1
ATOM 2178 N N . PRO A 1 279 ? 29.249 3.160 -23.075 1.00 89.69 279 PRO A N 1
ATOM 2179 C CA . PRO A 1 279 ? 29.759 2.952 -21.714 1.00 89.69 279 PRO A CA 1
ATOM 2180 C C . PRO A 1 279 ? 29.030 1.850 -20.928 1.00 89.69 279 PRO A C 1
ATOM 2182 O O . PRO A 1 279 ? 29.652 1.168 -20.112 1.00 89.69 279 PRO A O 1
ATOM 2185 N N . VAL A 1 280 ? 27.730 1.638 -21.178 1.00 84.75 280 VAL A N 1
ATOM 2186 C CA . VAL A 1 280 ? 26.950 0.546 -20.564 1.00 84.75 280 VAL A CA 1
ATOM 2187 C C . VAL A 1 280 ? 27.436 -0.803 -21.096 1.00 84.75 280 VAL A C 1
ATOM 2189 O O . VAL A 1 280 ? 27.713 -1.711 -20.314 1.00 84.75 280 VAL A O 1
ATOM 2192 N N . ILE A 1 281 ? 27.628 -0.914 -22.414 1.00 84.44 281 ILE A N 1
ATOM 2193 C CA . ILE A 1 281 ? 28.180 -2.114 -23.059 1.00 84.44 281 ILE A CA 1
ATOM 2194 C C . ILE A 1 281 ? 29.596 -2.409 -22.543 1.00 84.44 281 ILE A C 1
ATOM 2196 O O . ILE A 1 281 ? 29.895 -3.552 -22.201 1.00 84.44 281 ILE A O 1
ATOM 2200 N N . HIS A 1 282 ? 30.457 -1.397 -22.409 1.00 89.81 282 HIS A N 1
ATOM 2201 C CA . HIS A 1 282 ? 31.808 -1.578 -21.871 1.00 89.81 282 HIS A CA 1
ATOM 2202 C C . HIS A 1 282 ? 31.802 -2.059 -20.410 1.00 89.81 282 HIS A C 1
ATOM 2204 O O . HIS A 1 282 ? 32.549 -2.981 -20.082 1.00 89.81 282 HIS A O 1
ATOM 2210 N N . LYS A 1 283 ? 30.915 -1.529 -19.552 1.00 88.81 283 LYS A N 1
ATOM 2211 C CA . LYS A 1 283 ? 30.713 -2.052 -18.186 1.00 88.81 283 LYS A CA 1
ATOM 2212 C C . LYS A 1 283 ? 30.252 -3.514 -18.182 1.00 88.81 283 LYS A C 1
ATOM 2214 O O . LYS A 1 283 ? 30.766 -4.301 -17.392 1.00 88.81 283 LYS A O 1
ATOM 2219 N N . MET A 1 284 ? 29.340 -3.899 -19.080 1.00 85.81 284 MET A N 1
ATOM 2220 C CA . MET A 1 284 ? 28.918 -5.299 -19.217 1.00 85.81 284 MET A CA 1
ATOM 2221 C C . MET A 1 284 ? 30.083 -6.208 -19.626 1.00 85.81 284 MET A C 1
ATOM 2223 O O . MET A 1 284 ? 30.271 -7.245 -19.003 1.00 85.81 284 MET A O 1
ATOM 2227 N N . ILE A 1 285 ? 30.896 -5.826 -20.619 1.00 87.12 285 ILE A N 1
ATOM 2228 C CA . ILE A 1 285 ? 32.058 -6.623 -21.062 1.00 87.12 285 ILE A CA 1
ATOM 2229 C C . ILE A 1 285 ? 33.110 -6.745 -19.948 1.00 87.12 285 ILE A C 1
ATOM 2231 O O . ILE A 1 285 ? 33.722 -7.804 -19.803 1.00 87.12 285 ILE A O 1
ATOM 2235 N N . ALA A 1 286 ? 33.310 -5.690 -19.153 1.00 90.88 286 ALA A N 1
ATOM 2236 C CA . ALA A 1 286 ? 34.264 -5.674 -18.044 1.00 90.88 286 ALA A CA 1
ATOM 2237 C C . ALA A 1 286 ? 33.878 -6.605 -16.877 1.00 90.88 286 ALA A C 1
ATOM 2239 O O . ALA A 1 286 ? 34.756 -7.036 -16.134 1.00 90.88 286 ALA A O 1
ATOM 2240 N N . CYS A 1 287 ? 32.597 -6.961 -16.728 1.00 87.12 287 CYS A N 1
ATOM 2241 C CA . CYS A 1 287 ? 32.169 -7.994 -15.785 1.00 87.12 287 CYS A CA 1
ATOM 2242 C C . CYS A 1 287 ? 32.742 -9.362 -16.200 1.00 87.12 287 CYS A C 1
ATOM 2244 O O . CYS A 1 287 ? 32.639 -9.757 -17.363 1.00 87.12 287 CYS A O 1
ATOM 2246 N N . GLU A 1 288 ? 33.333 -10.108 -15.265 1.00 85.56 288 GLU A N 1
ATOM 2247 C CA . GLU A 1 288 ? 33.978 -11.402 -15.555 1.00 85.56 288 GLU A CA 1
ATOM 2248 C C . GLU A 1 288 ? 32.946 -12.440 -16.035 1.00 85.56 288 GLU A C 1
ATOM 2250 O O . GLU A 1 288 ? 33.177 -13.147 -17.018 1.00 85.56 288 GLU A O 1
ATOM 2255 N N . ASP A 1 289 ? 31.752 -12.429 -15.431 1.00 82.56 289 ASP A N 1
ATOM 2256 C CA . ASP A 1 289 ? 30.630 -13.323 -15.761 1.00 82.56 289 ASP A CA 1
ATOM 2257 C C . ASP A 1 289 ? 30.007 -13.036 -17.137 1.00 82.56 289 ASP A C 1
ATOM 2259 O O . ASP A 1 289 ? 29.139 -13.773 -17.600 1.00 82.56 289 ASP A O 1
ATOM 2263 N N . SER A 1 290 ? 30.448 -11.978 -17.828 1.00 84.38 290 SER A N 1
ATOM 2264 C CA . SER A 1 290 ? 30.003 -11.691 -19.193 1.00 84.38 290 SER A CA 1
ATOM 2265 C C . SER A 1 290 ? 30.514 -12.692 -20.222 1.00 84.38 290 SER A C 1
ATOM 2267 O O . SER A 1 290 ? 29.948 -12.746 -21.310 1.00 84.38 290 SER A O 1
ATOM 2269 N N . HIS A 1 291 ? 31.558 -13.478 -19.921 1.00 84.44 291 HIS A N 1
ATOM 2270 C CA . HIS A 1 291 ? 32.242 -14.320 -20.909 1.00 84.44 291 HIS A CA 1
ATOM 2271 C C . HIS A 1 291 ? 31.306 -15.192 -21.783 1.00 84.44 291 HIS A C 1
ATOM 2273 O O . HIS A 1 291 ? 31.452 -15.101 -23.005 1.00 84.44 291 HIS A O 1
ATOM 2279 N N . PRO A 1 292 ? 30.301 -15.923 -21.244 1.00 83.00 292 PRO A N 1
ATOM 2280 C CA . PRO A 1 292 ? 29.358 -16.714 -22.051 1.00 83.00 292 PRO A CA 1
ATOM 2281 C C . PRO A 1 292 ? 28.416 -15.881 -22.937 1.00 83.00 292 PRO A C 1
ATOM 2283 O O . PRO A 1 292 ? 27.792 -16.415 -23.847 1.00 83.00 292 PRO A O 1
ATOM 2286 N N . PHE A 1 293 ? 28.301 -14.579 -22.668 1.00 83.62 293 PHE A N 1
ATOM 2287 C CA . PHE A 1 293 ? 27.400 -13.637 -23.335 1.00 83.62 293 PHE A CA 1
ATOM 2288 C C . PHE A 1 293 ? 28.136 -12.670 -24.277 1.00 83.62 293 PHE A C 1
ATOM 2290 O O . PHE A 1 293 ? 27.502 -11.807 -24.880 1.00 83.62 293 PHE A O 1
ATOM 2297 N N . ARG A 1 294 ? 29.470 -12.759 -24.404 1.00 84.44 294 ARG A N 1
ATOM 2298 C CA . ARG A 1 294 ? 30.276 -11.832 -25.227 1.00 84.44 294 ARG A CA 1
ATOM 2299 C C . ARG A 1 294 ? 30.129 -12.039 -26.738 1.00 84.44 294 ARG A C 1
ATOM 2301 O O . ARG A 1 294 ? 30.555 -11.163 -27.483 1.00 84.44 294 ARG A O 1
ATOM 2308 N N . GLN A 1 295 ? 29.595 -13.175 -27.184 1.00 85.50 295 GLN A N 1
ATOM 2309 C CA . GLN A 1 295 ? 29.439 -13.555 -28.593 1.00 85.50 295 GLN A CA 1
ATOM 2310 C C . GLN A 1 295 ? 28.156 -14.382 -28.788 1.00 85.50 295 GLN A C 1
ATOM 2312 O O . GLN A 1 295 ? 27.634 -14.907 -27.799 1.00 85.50 295 GLN A O 1
ATOM 2317 N N . PRO A 1 296 ? 27.650 -14.534 -30.028 1.00 85.62 296 PRO A N 1
ATOM 2318 C CA . PRO A 1 296 ? 26.503 -15.390 -30.310 1.00 85.62 296 PRO A CA 1
ATOM 2319 C C . PRO A 1 296 ? 26.735 -16.832 -29.842 1.00 85.62 296 PRO A C 1
ATOM 2321 O O . PRO A 1 296 ? 27.808 -17.398 -30.045 1.00 85.62 296 PRO A O 1
ATOM 2324 N N . VAL A 1 297 ? 25.708 -17.440 -29.247 1.00 82.38 297 VAL A N 1
ATOM 2325 C CA . VAL A 1 297 ? 25.736 -18.850 -28.837 1.00 82.38 297 VAL A CA 1
ATOM 2326 C C . VAL A 1 297 ? 25.754 -19.744 -30.078 1.00 82.38 297 VAL A C 1
ATOM 2328 O O . VAL A 1 297 ? 24.814 -19.700 -30.871 1.00 82.38 297 VAL A O 1
ATOM 2331 N N . ASP A 1 298 ? 26.787 -20.579 -30.215 1.00 86.81 298 ASP A N 1
ATOM 2332 C CA . ASP A 1 298 ? 26.863 -21.660 -31.206 1.00 86.81 298 ASP A CA 1
ATOM 2333 C C . ASP A 1 298 ? 26.292 -22.960 -30.599 1.00 86.81 298 ASP A C 1
ATOM 2335 O O . ASP A 1 298 ? 26.923 -23.549 -29.714 1.00 86.81 298 ASP A O 1
ATOM 2339 N N . PRO A 1 299 ? 25.112 -23.440 -31.043 1.00 85.44 299 PRO A N 1
ATOM 2340 C CA . PRO A 1 299 ? 24.494 -24.640 -30.481 1.00 85.44 299 PRO A CA 1
ATOM 2341 C C . PRO A 1 299 ? 25.235 -25.939 -30.809 1.00 85.44 299 PRO A C 1
ATOM 2343 O O . PRO A 1 299 ? 25.051 -26.935 -30.110 1.00 85.44 299 PRO A O 1
ATOM 2346 N N . VAL A 1 300 ? 26.043 -25.952 -31.873 1.00 89.38 300 VAL A N 1
ATOM 2347 C CA . VAL A 1 300 ? 26.774 -27.135 -32.340 1.00 89.38 300 VAL A CA 1
ATOM 2348 C C . VAL A 1 300 ? 28.092 -27.252 -31.584 1.00 89.38 300 VAL A C 1
ATOM 2350 O O . VAL A 1 300 ? 28.365 -28.301 -31.005 1.00 89.38 300 VAL A O 1
ATOM 2353 N N . ALA A 1 301 ? 28.868 -26.166 -31.501 1.00 87.81 301 ALA A N 1
ATOM 2354 C CA . ALA A 1 301 ? 30.129 -26.145 -30.757 1.00 87.81 301 ALA A CA 1
ATOM 2355 C C . ALA A 1 301 ? 29.939 -26.369 -29.244 1.00 87.81 301 ALA A C 1
ATOM 2357 O O . ALA A 1 301 ? 30.814 -26.934 -28.591 1.00 87.81 301 ALA A O 1
ATOM 2358 N N . LEU A 1 302 ? 28.789 -25.961 -28.692 1.00 83.44 302 LEU A N 1
ATOM 2359 C CA . LEU A 1 302 ? 28.429 -26.162 -27.282 1.00 83.44 302 LEU A CA 1
ATOM 2360 C C . LEU A 1 302 ? 27.587 -27.428 -27.025 1.00 83.44 302 LEU A C 1
ATOM 2362 O O . LEU A 1 302 ? 27.222 -27.683 -25.880 1.00 83.44 302 LEU A O 1
ATOM 2366 N N . ASN A 1 303 ? 27.291 -28.231 -28.058 1.00 85.31 303 ASN A N 1
ATOM 2367 C CA . ASN A 1 303 ? 26.511 -29.475 -27.973 1.00 85.31 303 ASN A CA 1
ATOM 2368 C C . ASN A 1 303 ? 25.118 -29.318 -27.307 1.00 85.31 303 ASN A C 1
ATOM 2370 O O . ASN A 1 303 ? 24.674 -30.172 -26.540 1.00 85.31 303 ASN A O 1
ATOM 2374 N N . ILE A 1 304 ? 24.420 -28.221 -27.618 1.00 79.62 304 ILE A N 1
ATOM 2375 C CA . ILE A 1 304 ? 23.080 -27.860 -27.115 1.00 79.62 304 ILE A CA 1
ATOM 2376 C C . ILE A 1 304 ? 22.103 -27.700 -28.289 1.00 79.62 304 ILE A C 1
ATOM 2378 O O . ILE A 1 304 ? 21.559 -26.629 -28.555 1.00 79.62 304 ILE A O 1
ATOM 2382 N N . LEU A 1 305 ? 21.918 -28.779 -29.054 1.00 87.88 305 LEU A N 1
ATOM 2383 C CA . LEU A 1 305 ? 21.176 -28.780 -30.326 1.00 87.88 305 LEU A CA 1
ATOM 2384 C C . LEU A 1 305 ? 19.692 -28.380 -30.193 1.00 87.88 305 LEU A C 1
ATOM 2386 O O . LEU A 1 305 ? 19.069 -27.966 -31.169 1.00 87.88 305 LEU A O 1
ATOM 2390 N N . ASP A 1 306 ? 19.127 -28.473 -28.991 1.00 80.75 306 ASP A N 1
ATOM 2391 C CA . ASP A 1 306 ? 17.782 -28.021 -28.639 1.00 80.75 306 ASP A CA 1
ATOM 2392 C C . ASP A 1 306 ? 17.687 -26.501 -28.410 1.00 80.75 306 ASP A C 1
ATOM 2394 O O . ASP A 1 306 ? 16.579 -25.955 -28.450 1.00 80.75 306 ASP A O 1
ATOM 2398 N N . TYR A 1 307 ? 18.811 -25.791 -28.245 1.00 78.56 307 TYR A N 1
ATOM 2399 C CA . TYR A 1 307 ? 18.852 -24.352 -27.964 1.00 78.56 307 TYR A CA 1
ATOM 2400 C C . TYR A 1 307 ? 17.973 -23.521 -28.917 1.00 78.56 307 TYR A C 1
ATOM 2402 O O . TYR A 1 307 ? 17.157 -22.762 -28.402 1.00 78.56 307 TYR A O 1
ATOM 2410 N N . PRO A 1 308 ? 17.989 -23.672 -30.261 1.00 79.31 308 PRO A N 1
ATOM 2411 C CA . PRO A 1 308 ? 17.103 -22.902 -31.150 1.00 79.31 308 PRO A CA 1
ATOM 2412 C C . PRO A 1 308 ? 15.608 -23.229 -30.985 1.00 79.31 308 PRO A C 1
ATOM 2414 O O . PRO A 1 308 ? 14.736 -22.441 -31.364 1.00 79.31 308 PRO A O 1
ATOM 2417 N N . THR A 1 309 ? 15.276 -24.392 -30.416 1.00 79.69 309 THR A N 1
ATOM 2418 C CA . THR A 1 309 ? 13.887 -24.777 -30.139 1.00 79.69 309 THR A CA 1
ATOM 2419 C C . THR A 1 309 ? 13.341 -24.038 -28.914 1.00 79.69 309 THR A C 1
ATOM 2421 O O . THR A 1 309 ? 12.191 -23.598 -28.951 1.00 79.69 309 THR A O 1
ATOM 2424 N N . ILE A 1 310 ? 14.178 -23.794 -27.902 1.00 74.06 310 ILE A N 1
ATOM 2425 C CA . ILE A 1 310 ? 13.852 -23.032 -26.684 1.00 74.06 310 ILE A CA 1
ATOM 2426 C C . ILE A 1 310 ? 14.039 -21.518 -26.923 1.00 74.06 310 ILE A C 1
ATOM 2428 O O . ILE A 1 310 ? 13.214 -20.686 -26.540 1.00 74.06 310 ILE A O 1
ATOM 2432 N N . VAL A 1 311 ? 15.115 -21.138 -27.610 1.00 73.12 311 VAL A N 1
ATOM 2433 C CA . VAL A 1 311 ? 15.573 -19.763 -27.837 1.00 73.12 311 VAL A CA 1
ATOM 2434 C C . VAL A 1 311 ? 15.185 -19.283 -29.234 1.00 73.12 311 VAL A C 1
ATOM 2436 O O . VAL A 1 311 ? 15.982 -19.252 -30.165 1.00 73.12 311 VAL A O 1
ATOM 2439 N N . LYS A 1 312 ? 13.935 -18.823 -29.367 1.00 76.19 312 LYS A N 1
ATOM 2440 C CA . LYS A 1 312 ? 13.403 -18.283 -30.636 1.00 76.19 312 LYS A CA 1
ATOM 2441 C C . LYS A 1 312 ? 14.092 -16.997 -31.115 1.00 76.19 312 LYS A C 1
ATOM 2443 O O . LYS A 1 312 ? 14.082 -16.694 -32.305 1.00 76.19 312 LYS A O 1
ATOM 2448 N N . HIS A 1 313 ? 14.661 -16.226 -30.188 1.00 71.50 313 HIS A N 1
ATOM 2449 C CA . HIS A 1 313 ? 15.332 -14.950 -30.446 1.00 71.50 313 HIS A CA 1
ATOM 2450 C C . HIS A 1 313 ? 16.626 -14.884 -29.612 1.00 71.50 313 HIS A C 1
ATOM 2452 O O . HIS A 1 313 ? 16.552 -14.495 -28.441 1.00 71.50 313 HIS A O 1
ATOM 2458 N N . PRO A 1 314 ? 17.784 -15.323 -30.139 1.00 71.88 314 PRO A N 1
ATOM 2459 C CA . PRO A 1 314 ? 19.071 -15.213 -29.448 1.00 71.88 314 PRO A CA 1
ATOM 2460 C C . PRO A 1 314 ? 19.559 -13.757 -29.370 1.00 71.88 314 PRO A C 1
ATOM 2462 O O . PRO A 1 314 ? 19.174 -12.915 -30.186 1.00 71.88 314 PRO A O 1
ATOM 2465 N N . MET A 1 315 ? 20.399 -13.467 -28.373 1.00 74.81 315 MET A N 1
ATOM 2466 C CA . MET A 1 315 ? 21.082 -12.184 -28.189 1.00 74.81 315 MET A CA 1
ATOM 2467 C C . MET A 1 315 ? 22.362 -12.373 -27.382 1.00 74.81 315 MET A C 1
ATOM 2469 O O . MET A 1 315 ? 22.421 -13.246 -26.519 1.00 74.81 315 MET A O 1
ATOM 2473 N N . ASP A 1 316 ? 23.331 -11.507 -27.640 1.00 80.44 316 ASP A N 1
ATOM 2474 C CA . ASP A 1 316 ? 24.640 -11.453 -27.003 1.00 80.44 316 ASP A CA 1
ATOM 2475 C C . ASP A 1 316 ? 25.200 -10.020 -27.097 1.00 80.44 316 ASP A C 1
ATOM 2477 O O . ASP A 1 316 ? 24.664 -9.170 -27.820 1.00 80.44 316 ASP A O 1
ATOM 2481 N N . ILE A 1 317 ? 26.284 -9.746 -26.374 1.00 81.94 317 ILE A N 1
ATOM 2482 C CA . ILE A 1 317 ? 26.850 -8.403 -26.232 1.00 81.94 317 ILE A CA 1
ATOM 2483 C C . ILE A 1 317 ? 27.506 -7.904 -27.535 1.00 81.94 317 ILE A C 1
ATOM 2485 O O . ILE A 1 317 ? 27.435 -6.702 -27.806 1.00 81.94 317 ILE A O 1
ATOM 2489 N N . SER A 1 318 ? 28.078 -8.771 -28.384 1.00 82.81 318 SER A N 1
ATOM 2490 C CA . SER A 1 318 ? 28.633 -8.324 -29.672 1.00 82.81 318 SER A CA 1
ATOM 2491 C C . SER A 1 318 ? 27.516 -8.015 -30.669 1.00 82.81 318 SER A C 1
ATOM 2493 O O . SER A 1 318 ? 27.552 -6.964 -31.306 1.00 82.81 318 SER A O 1
ATOM 2495 N N . THR A 1 319 ? 26.442 -8.810 -30.716 1.00 80.12 319 THR A N 1
ATOM 2496 C CA . THR A 1 319 ? 25.227 -8.475 -31.481 1.00 80.12 319 THR A CA 1
ATOM 2497 C C . THR A 1 319 ? 24.567 -7.188 -30.975 1.00 80.12 319 THR A C 1
ATOM 2499 O O . THR A 1 319 ? 24.075 -6.403 -31.787 1.00 80.12 319 THR A O 1
ATOM 2502 N N . MET A 1 320 ? 24.560 -6.922 -29.665 1.00 74.94 320 MET A N 1
ATOM 2503 C CA . MET A 1 320 ? 24.080 -5.651 -29.100 1.00 74.94 320 MET A CA 1
ATOM 2504 C C . MET A 1 320 ? 24.932 -4.459 -29.553 1.00 74.94 320 MET A C 1
ATOM 2506 O O . MET A 1 320 ? 24.379 -3.466 -30.026 1.00 74.94 320 MET A O 1
ATOM 2510 N N . HIS A 1 321 ? 26.259 -4.562 -29.452 1.00 80.44 321 HIS A N 1
ATOM 2511 C CA . HIS A 1 321 ? 27.193 -3.516 -29.877 1.00 80.44 321 HIS A CA 1
ATOM 2512 C C . HIS A 1 321 ? 27.110 -3.272 -31.391 1.00 80.44 321 HIS A C 1
ATOM 2514 O O . HIS A 1 321 ? 26.898 -2.144 -31.828 1.00 80.44 321 HIS A O 1
ATOM 2520 N N . ASN A 1 322 ? 27.121 -4.337 -32.196 1.00 78.50 322 ASN A N 1
ATOM 2521 C CA . ASN A 1 322 ? 26.935 -4.265 -33.644 1.00 78.50 322 ASN A CA 1
ATOM 2522 C C . ASN A 1 322 ? 25.570 -3.664 -34.018 1.00 78.50 322 ASN A C 1
ATOM 2524 O O . ASN A 1 322 ? 25.478 -2.919 -34.989 1.00 78.50 322 ASN A O 1
ATOM 2528 N N . LYS A 1 323 ? 24.502 -3.911 -33.247 1.00 73.62 323 LYS A N 1
ATOM 2529 C CA . LYS A 1 323 ? 23.206 -3.244 -33.460 1.00 73.62 323 LYS A CA 1
ATOM 2530 C C . LYS A 1 323 ? 23.241 -1.764 -33.101 1.00 73.62 323 LYS A C 1
ATOM 2532 O O . LYS A 1 323 ? 22.681 -0.984 -33.862 1.00 73.62 323 LYS A O 1
ATOM 2537 N N . LEU A 1 324 ? 23.915 -1.364 -32.022 1.00 71.56 324 LEU A N 1
ATOM 2538 C CA . LEU A 1 324 ? 24.140 0.053 -31.715 1.00 71.56 324 LEU A CA 1
ATOM 2539 C C . LEU A 1 324 ? 24.881 0.741 -32.880 1.00 71.56 324 LEU A C 1
ATOM 2541 O O . LEU A 1 324 ? 24.441 1.791 -33.338 1.00 71.56 324 LEU A O 1
ATOM 2545 N N . LEU A 1 325 ? 25.908 0.088 -33.440 1.00 65.62 325 LEU A N 1
ATOM 2546 C CA . LEU A 1 325 ? 26.681 0.568 -34.594 1.00 65.62 325 LEU A CA 1
ATOM 2547 C C . LEU A 1 325 ? 25.927 0.534 -35.943 1.00 65.62 325 LEU A C 1
ATOM 2549 O O . LEU A 1 325 ? 26.173 1.386 -36.788 1.00 65.62 325 LEU A O 1
ATOM 2553 N N . HIS A 1 326 ? 25.006 -0.407 -36.182 1.00 59.50 326 HIS A N 1
ATOM 2554 C CA . HIS A 1 326 ? 24.272 -0.512 -37.459 1.00 59.50 326 HIS A CA 1
ATOM 2555 C C . HIS A 1 326 ? 22.916 0.213 -37.477 1.00 59.50 326 HIS A C 1
ATOM 2557 O O . HIS A 1 326 ? 22.436 0.587 -38.553 1.00 59.50 326 HIS A O 1
ATOM 2563 N N . VAL A 1 327 ? 22.308 0.480 -36.315 1.00 55.91 327 VAL A N 1
ATOM 2564 C CA . VAL A 1 327 ? 21.147 1.385 -36.201 1.00 55.91 327 VAL A CA 1
ATOM 2565 C C . VAL A 1 327 ? 21.535 2.821 -36.581 1.00 55.91 327 VAL A C 1
ATOM 2567 O O . VAL A 1 327 ? 20.719 3.525 -37.168 1.00 55.91 327 VAL A O 1
ATOM 2570 N N . VAL A 1 328 ? 22.800 3.212 -36.370 1.00 47.50 328 VAL A N 1
ATOM 2571 C CA . VAL A 1 328 ? 23.403 4.459 -36.891 1.00 47.50 328 VAL A CA 1
ATOM 2572 C C . VAL A 1 328 ? 23.268 4.581 -38.416 1.00 47.50 328 VAL A C 1
ATOM 2574 O O . VAL A 1 328 ? 23.058 5.671 -38.939 1.00 47.50 328 VAL A O 1
ATOM 2577 N N . ILE A 1 329 ? 23.398 3.463 -39.137 1.00 39.53 329 ILE A N 1
ATOM 2578 C CA . ILE A 1 329 ? 23.612 3.436 -40.593 1.00 39.53 329 ILE A CA 1
ATOM 2579 C C . ILE A 1 329 ? 22.287 3.283 -41.368 1.00 39.53 329 ILE A C 1
ATOM 2581 O O . ILE A 1 329 ? 22.187 3.681 -42.527 1.00 39.53 329 ILE A O 1
ATOM 2585 N N . SER A 1 330 ? 21.239 2.729 -40.748 1.00 34.94 330 SER A N 1
ATOM 2586 C CA . SER A 1 330 ? 20.029 2.248 -41.440 1.00 34.94 330 SER A CA 1
ATOM 2587 C C . SER A 1 330 ? 18.803 3.180 -41.355 1.00 34.94 330 SER A C 1
ATOM 2589 O O . SER A 1 330 ? 17.705 2.783 -40.967 1.00 34.94 330 SER A O 1
ATOM 2591 N N . SER A 1 331 ? 18.997 4.414 -41.832 1.00 35.44 331 SER A N 1
ATOM 2592 C CA . SER A 1 331 ? 17.992 5.270 -42.498 1.00 35.44 331 SER A CA 1
ATOM 2593 C C . SER A 1 331 ? 16.581 5.404 -41.878 1.00 35.44 331 SER A C 1
ATOM 2595 O O . SER A 1 331 ? 15.690 4.584 -42.111 1.00 35.44 331 SER A O 1
ATOM 2597 N N . GLY A 1 332 ? 16.318 6.549 -41.237 1.00 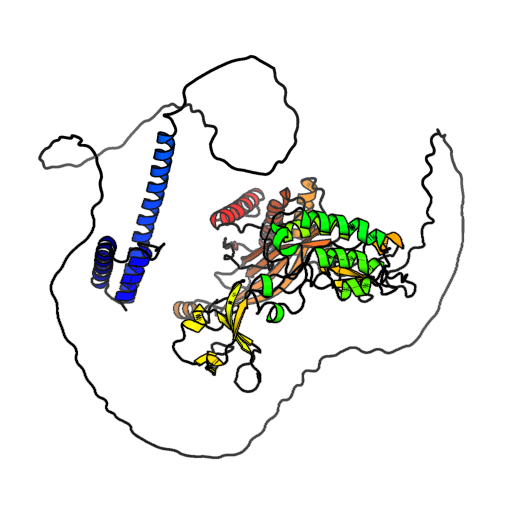38.72 332 GLY A N 1
ATOM 2598 C CA . GLY A 1 332 ? 15.001 7.218 -41.228 1.00 38.72 332 GLY A CA 1
ATOM 2599 C C . GLY A 1 332 ? 13.849 6.584 -40.433 1.00 38.72 332 GLY A C 1
ATOM 2600 O O . GLY A 1 332 ? 12.816 7.228 -40.255 1.00 38.72 332 GLY A O 1
ATOM 2601 N N . LYS A 1 333 ? 13.987 5.358 -39.919 1.00 37.88 333 LYS A N 1
ATOM 2602 C CA . LYS A 1 333 ? 12.997 4.763 -39.007 1.00 37.88 333 LYS A CA 1
ATOM 2603 C C . LYS A 1 333 ? 13.136 5.398 -37.627 1.00 37.88 333 LYS A C 1
ATOM 2605 O O . LYS A 1 333 ? 14.237 5.470 -37.088 1.00 37.88 333 LYS A O 1
ATOM 2610 N N . SER A 1 334 ? 12.025 5.843 -37.036 1.00 38.25 334 SER A N 1
ATOM 2611 C CA . SER A 1 334 ? 12.070 6.483 -35.720 1.00 38.25 334 SER A CA 1
ATOM 2612 C C . SER A 1 334 ? 12.649 5.528 -34.673 1.00 38.25 334 SER A C 1
ATOM 2614 O O . SER A 1 334 ? 12.220 4.378 -34.547 1.00 38.25 334 SER A O 1
ATOM 2616 N N . LEU A 1 335 ? 13.584 6.023 -33.862 1.00 40.22 335 LEU A N 1
ATOM 2617 C CA . LEU A 1 335 ? 14.132 5.283 -32.719 1.00 40.22 335 LEU A CA 1
ATOM 2618 C C . LEU A 1 335 ? 13.041 4.890 -31.714 1.00 40.22 335 LEU A C 1
ATOM 2620 O O . LEU A 1 335 ? 13.152 3.870 -31.044 1.00 40.22 335 LEU A O 1
ATOM 2624 N N . GLN A 1 336 ? 11.927 5.623 -31.697 1.00 37.25 336 GLN A N 1
ATOM 2625 C CA . GLN A 1 336 ? 10.697 5.250 -31.006 1.00 37.25 336 GLN A CA 1
ATOM 2626 C C . GLN A 1 336 ? 10.139 3.879 -31.450 1.00 37.25 336 GLN A C 1
ATOM 2628 O O . GLN A 1 336 ? 9.626 3.127 -30.624 1.00 37.25 336 GLN A O 1
ATOM 2633 N N . THR A 1 337 ? 10.266 3.514 -32.731 1.00 37.56 337 THR A N 1
ATOM 2634 C CA . THR A 1 337 ? 9.916 2.174 -33.239 1.00 37.56 337 THR A CA 1
ATOM 2635 C C . THR A 1 337 ? 10.902 1.134 -32.717 1.00 37.56 337 THR A C 1
ATOM 2637 O O . THR A 1 337 ? 10.492 0.066 -32.268 1.00 37.56 337 THR A O 1
ATOM 2640 N N . ILE A 1 338 ? 12.193 1.474 -32.681 1.00 40.62 338 ILE A N 1
ATOM 2641 C CA . ILE A 1 338 ? 13.251 0.615 -32.135 1.00 40.62 338 ILE A CA 1
ATOM 2642 C C . ILE A 1 338 ? 13.083 0.421 -30.617 1.00 40.62 338 ILE A C 1
ATOM 2644 O O . ILE A 1 338 ? 13.335 -0.681 -30.157 1.00 40.62 338 ILE A O 1
ATOM 2648 N N . TYR A 1 339 ? 12.552 1.399 -29.870 1.00 41.16 339 TYR A N 1
ATOM 2649 C CA . TYR A 1 339 ? 12.196 1.319 -28.435 1.00 41.16 339 TYR A CA 1
ATOM 2650 C C . TYR A 1 339 ? 10.767 0.769 -28.161 1.00 41.16 339 TYR A C 1
ATOM 2652 O O . TYR A 1 339 ? 10.357 0.534 -27.018 1.00 41.16 339 TYR A O 1
ATOM 2660 N N . ARG A 1 340 ? 9.963 0.553 -29.214 1.00 40.50 340 ARG A N 1
ATOM 2661 C CA . ARG A 1 340 ? 8.693 -0.203 -29.164 1.00 40.50 340 ARG A CA 1
ATOM 2662 C C . ARG A 1 340 ? 8.887 -1.683 -29.519 1.00 40.50 340 ARG A C 1
ATOM 2664 O O . ARG A 1 340 ? 8.205 -2.523 -28.941 1.00 40.50 340 ARG A O 1
ATOM 2671 N N . GLN A 1 341 ? 9.797 -1.999 -30.443 1.00 38.69 341 GLN A N 1
ATOM 2672 C CA . GLN A 1 341 ? 10.044 -3.355 -30.965 1.00 38.69 341 GLN A CA 1
ATOM 2673 C C . GLN A 1 341 ? 11.347 -4.000 -30.455 1.00 38.69 341 GLN A C 1
ATOM 2675 O O . GLN A 1 341 ? 11.581 -5.184 -30.678 1.00 38.69 341 GLN A O 1
ATOM 2680 N N . SER A 1 342 ? 12.192 -3.248 -29.750 1.00 35.38 342 SER A N 1
ATOM 2681 C CA . SER A 1 342 ? 13.422 -3.709 -29.100 1.00 35.38 342 SER A CA 1
ATOM 2682 C C . SER A 1 342 ? 13.785 -2.728 -27.960 1.00 35.38 342 SER A C 1
ATOM 2684 O O . SER A 1 342 ? 12.989 -1.851 -27.631 1.00 35.38 342 SER A O 1
ATOM 2686 N N . PRO A 1 343 ? 14.953 -2.852 -27.319 1.00 39.09 343 PRO A N 1
ATOM 2687 C CA . PRO A 1 343 ? 15.652 -4.086 -27.050 1.00 39.09 343 PRO A CA 1
ATOM 2688 C C . PRO A 1 343 ? 15.393 -4.574 -25.618 1.00 39.09 343 PRO A C 1
ATOM 2690 O O . PRO A 1 343 ? 15.887 -5.645 -25.300 1.00 39.09 343 PRO A O 1
ATOM 2693 N N . GLN A 1 344 ? 14.585 -3.895 -24.779 1.00 35.41 344 GLN A N 1
ATOM 2694 C CA . GLN A 1 344 ? 14.250 -4.354 -23.416 1.00 35.41 344 GLN A CA 1
ATOM 2695 C C . GLN A 1 344 ? 13.885 -5.850 -23.383 1.00 35.41 344 GLN A C 1
ATOM 2697 O O . GLN A 1 344 ? 14.550 -6.624 -22.709 1.00 35.41 344 GLN A O 1
ATOM 2702 N N . ARG A 1 345 ? 12.931 -6.314 -24.206 1.00 38.28 345 ARG A N 1
ATOM 2703 C CA . ARG A 1 345 ? 12.504 -7.736 -24.252 1.00 38.28 345 ARG A CA 1
ATOM 2704 C C . ARG A 1 345 ? 13.570 -8.728 -24.772 1.00 38.28 345 ARG A C 1
ATOM 2706 O O . ARG A 1 345 ? 13.237 -9.882 -25.017 1.00 38.28 345 ARG A O 1
ATOM 2713 N N . VAL A 1 346 ? 14.812 -8.291 -24.998 1.00 38.03 346 VAL A N 1
ATOM 2714 C CA . VAL A 1 346 ? 15.883 -9.061 -25.657 1.00 38.03 346 VAL A CA 1
ATOM 2715 C C . VAL A 1 346 ? 17.243 -8.892 -24.948 1.00 38.03 346 VAL A C 1
ATOM 2717 O O . VAL A 1 346 ? 17.937 -9.882 -24.752 1.00 38.03 346 VAL A O 1
ATOM 2720 N N . LEU A 1 347 ? 17.573 -7.678 -24.486 1.00 38.19 347 LEU A N 1
ATOM 2721 C CA . LEU A 1 347 ? 18.601 -7.374 -23.474 1.00 38.19 347 LEU A CA 1
ATOM 2722 C C . LEU A 1 347 ? 18.269 -8.054 -22.140 1.00 38.19 347 LEU A C 1
ATOM 2724 O O . LEU A 1 347 ? 19.083 -8.746 -21.540 1.00 38.19 347 LEU A O 1
ATOM 2728 N N . VAL A 1 348 ? 17.047 -7.817 -21.665 1.00 39.34 348 VAL A N 1
ATOM 2729 C CA . VAL A 1 348 ? 16.656 -8.067 -20.276 1.00 39.34 348 VAL A CA 1
ATOM 2730 C C . VAL A 1 348 ? 16.180 -9.511 -20.113 1.00 39.34 348 VAL A C 1
ATOM 2732 O O . VAL A 1 348 ? 16.598 -10.202 -19.193 1.00 39.34 348 VAL A O 1
ATOM 2735 N N . ALA A 1 349 ? 15.420 -10.028 -21.084 1.00 36.38 349 ALA A N 1
ATOM 2736 C CA . ALA A 1 349 ? 14.770 -11.342 -21.016 1.00 36.38 349 ALA A CA 1
ATOM 2737 C C . ALA A 1 349 ? 15.705 -12.578 -20.992 1.00 36.38 349 ALA A C 1
ATOM 2739 O O . ALA A 1 349 ? 15.198 -13.696 -20.915 1.00 36.38 349 ALA A O 1
ATOM 2740 N N . ARG A 1 350 ? 17.038 -12.415 -21.071 1.00 41.75 350 ARG A N 1
ATOM 2741 C CA . ARG A 1 350 ? 18.006 -13.498 -20.779 1.00 41.75 350 ARG A CA 1
ATOM 2742 C C . ARG A 1 350 ? 19.213 -13.109 -19.940 1.00 41.75 350 ARG A C 1
ATOM 2744 O O . ARG A 1 350 ? 19.720 -13.983 -19.252 1.00 41.75 350 ARG A O 1
ATOM 2751 N N . CYS A 1 351 ? 19.643 -11.847 -19.921 1.00 41.38 351 CYS A N 1
ATOM 2752 C CA . CYS A 1 351 ? 20.671 -11.438 -18.960 1.00 41.38 351 CYS A CA 1
ATOM 2753 C C . CYS A 1 351 ? 20.155 -11.505 -17.510 1.00 41.38 351 CYS A C 1
ATOM 2755 O O . CYS A 1 351 ? 20.957 -11.649 -16.597 1.00 41.38 351 CYS A O 1
ATOM 2757 N N . TYR A 1 352 ? 18.832 -11.462 -17.290 1.00 48.66 352 TYR A N 1
ATOM 2758 C CA . TYR A 1 352 ? 18.195 -11.517 -15.965 1.00 48.66 352 TYR A CA 1
ATOM 2759 C C . TYR A 1 352 ? 18.027 -12.953 -15.427 1.00 48.66 352 TYR A C 1
ATOM 2761 O O . TYR A 1 352 ? 17.109 -13.254 -14.666 1.00 48.66 352 TYR A O 1
ATOM 2769 N N . SER A 1 353 ? 18.948 -13.855 -15.770 1.00 48.97 353 SER A N 1
ATOM 2770 C CA . SER A 1 353 ? 19.194 -15.059 -14.975 1.00 48.97 353 SER A CA 1
ATOM 2771 C C . SER A 1 353 ? 19.958 -14.671 -13.698 1.00 48.97 353 SER A C 1
ATOM 2773 O O . SER A 1 353 ? 21.180 -14.794 -13.672 1.00 48.97 353 SER A O 1
ATOM 2775 N N . ASN A 1 354 ? 19.235 -14.147 -12.695 1.00 51.47 354 ASN A N 1
ATOM 2776 C CA . ASN A 1 354 ? 19.668 -13.788 -11.327 1.00 51.47 354 ASN A CA 1
ATOM 2777 C C . ASN A 1 354 ? 21.191 -13.877 -11.070 1.00 51.47 354 ASN A C 1
ATOM 2779 O O . ASN A 1 354 ? 21.678 -14.880 -10.545 1.00 51.47 354 ASN A O 1
ATOM 2783 N N . GLY A 1 355 ? 21.942 -12.835 -11.438 1.00 66.94 355 GLY A N 1
ATOM 2784 C CA . GLY A 1 355 ? 23.401 -12.829 -11.315 1.00 66.94 355 GLY A CA 1
ATOM 2785 C C . GLY A 1 355 ? 24.052 -11.505 -11.720 1.00 66.94 355 GLY A C 1
ATOM 2786 O O . GLY A 1 355 ? 23.438 -10.681 -12.405 1.00 66.94 355 GLY A O 1
ATOM 2787 N N . ARG A 1 356 ? 25.318 -11.325 -11.320 1.00 79.69 356 ARG A N 1
ATOM 2788 C CA . ARG A 1 356 ? 26.064 -10.048 -11.324 1.00 79.69 356 ARG A CA 1
ATOM 2789 C C . ARG A 1 356 ? 26.032 -9.258 -12.637 1.00 79.69 356 ARG A C 1
ATOM 2791 O O . ARG A 1 356 ? 25.998 -8.032 -12.606 1.00 79.69 356 ARG A O 1
ATOM 2798 N N . LEU A 1 357 ? 25.978 -9.917 -13.797 1.00 79.19 357 LEU A N 1
ATOM 2799 C CA . LEU A 1 357 ? 25.871 -9.226 -15.092 1.00 79.19 357 LEU A CA 1
ATOM 2800 C C . LEU A 1 357 ? 24.568 -8.412 -15.234 1.00 79.19 357 LEU A C 1
ATOM 2802 O O . LEU A 1 357 ? 24.580 -7.341 -15.841 1.00 79.19 357 LEU A O 1
ATOM 2806 N N . SER A 1 358 ? 23.455 -8.891 -14.666 1.00 75.56 358 SER A N 1
ATOM 2807 C CA . SER A 1 358 ? 22.178 -8.158 -14.662 1.00 75.56 358 SER A CA 1
ATOM 2808 C C . SER A 1 358 ? 22.196 -6.952 -13.722 1.00 75.56 358 SER A C 1
ATOM 2810 O O . SER A 1 358 ? 21.649 -5.907 -14.066 1.00 75.56 358 SER A O 1
ATOM 2812 N N . GLU A 1 359 ? 22.883 -7.070 -12.585 1.00 80.88 359 GLU A N 1
ATOM 2813 C CA . GLU A 1 359 ? 23.066 -6.004 -11.595 1.00 80.88 359 GLU A CA 1
ATOM 2814 C C . GLU A 1 359 ? 23.930 -4.880 -12.187 1.00 80.88 359 GLU A C 1
ATOM 2816 O O . GLU A 1 359 ? 23.484 -3.736 -12.268 1.00 80.88 359 GLU A O 1
ATOM 2821 N N . VAL A 1 360 ? 25.098 -5.227 -12.748 1.00 85.50 360 VAL A N 1
ATOM 2822 C CA . VAL A 1 360 ? 25.996 -4.289 -13.451 1.00 85.50 360 VAL A CA 1
ATOM 2823 C C . VAL A 1 360 ? 25.287 -3.579 -14.611 1.00 85.50 360 VAL A C 1
ATOM 2825 O O . VAL A 1 360 ? 25.508 -2.386 -14.826 1.00 85.50 360 VAL A O 1
ATOM 2828 N N . PHE A 1 361 ? 24.416 -4.272 -15.355 1.00 83.19 361 PHE A N 1
ATOM 2829 C CA . PHE A 1 361 ? 23.594 -3.631 -16.385 1.00 83.19 361 PHE A CA 1
ATOM 2830 C C . PHE A 1 361 ? 22.567 -2.660 -15.783 1.00 83.19 361 PHE A C 1
ATOM 2832 O O . PHE A 1 361 ? 22.480 -1.523 -16.245 1.00 83.19 361 PHE A O 1
ATOM 2839 N N . ALA A 1 362 ? 21.818 -3.077 -14.757 1.00 79.69 362 ALA A N 1
ATOM 2840 C CA . ALA A 1 362 ? 20.772 -2.272 -14.126 1.00 79.69 362 ALA A CA 1
ATOM 2841 C C . ALA A 1 362 ? 21.317 -0.983 -13.481 1.00 79.69 362 ALA A C 1
ATOM 2843 O O . ALA A 1 362 ? 20.700 0.075 -13.611 1.00 79.69 362 ALA A O 1
ATOM 2844 N N . GLU A 1 363 ? 22.492 -1.045 -12.849 1.00 85.81 363 GLU A N 1
ATOM 2845 C CA . GLU A 1 363 ? 23.200 0.128 -12.318 1.00 85.81 363 GLU A CA 1
ATOM 2846 C C . GLU A 1 363 ? 23.726 1.055 -13.423 1.00 85.81 363 GLU A C 1
ATOM 2848 O O . GLU A 1 363 ? 23.729 2.278 -13.276 1.00 85.81 363 GLU A O 1
ATOM 2853 N N . ALA A 1 364 ? 24.191 0.492 -14.541 1.00 86.94 364 ALA A N 1
ATOM 2854 C CA . ALA A 1 364 ? 24.781 1.261 -15.631 1.00 86.94 364 ALA A CA 1
ATOM 2855 C C . ALA A 1 364 ? 23.743 1.950 -16.533 1.00 86.94 364 ALA A C 1
ATOM 2857 O O . ALA A 1 364 ? 24.012 3.047 -17.025 1.00 86.94 364 ALA A O 1
ATOM 2858 N N . ILE A 1 365 ? 22.582 1.329 -16.764 1.00 83.12 365 ILE A N 1
ATOM 2859 C CA . ILE A 1 365 ? 21.585 1.810 -17.733 1.00 83.12 365 ILE A CA 1
ATOM 2860 C C . ILE A 1 365 ? 20.755 2.998 -17.221 1.00 83.12 365 ILE A C 1
ATOM 2862 O O . ILE A 1 365 ? 20.383 3.866 -18.009 1.00 83.12 365 ILE A O 1
ATOM 2866 N N . ASP A 1 366 ? 20.488 3.081 -15.915 1.00 83.62 366 ASP A N 1
ATOM 2867 C CA . ASP A 1 366 ? 19.684 4.154 -15.310 1.00 83.62 366 ASP A CA 1
ATOM 2868 C C . ASP A 1 366 ? 20.190 5.581 -15.604 1.00 83.62 366 ASP A C 1
ATOM 2870 O O . ASP A 1 366 ? 19.415 6.367 -16.161 1.00 83.62 366 ASP A O 1
ATOM 2874 N N . PRO A 1 367 ? 21.453 5.949 -15.292 1.00 89.25 367 PRO A N 1
ATOM 2875 C CA . PRO A 1 367 ? 21.943 7.310 -15.522 1.00 89.25 367 PRO A CA 1
ATOM 2876 C C . PRO A 1 367 ? 22.011 7.669 -17.012 1.00 89.25 367 PRO A C 1
ATOM 2878 O O . PRO A 1 367 ? 21.734 8.811 -17.379 1.00 89.25 367 PRO A O 1
ATOM 2881 N N . ALA A 1 368 ? 22.301 6.700 -17.887 1.00 84.56 368 ALA A N 1
ATOM 2882 C CA . ALA A 1 368 ? 22.249 6.904 -19.334 1.00 84.56 368 ALA A CA 1
ATOM 2883 C C . ALA A 1 368 ? 20.820 7.249 -19.796 1.00 84.56 368 ALA A C 1
ATOM 2885 O O . ALA A 1 368 ? 20.621 8.151 -20.609 1.00 84.56 368 ALA A O 1
ATOM 2886 N N . MET A 1 369 ? 19.811 6.578 -19.238 1.00 83.69 369 MET A N 1
ATOM 2887 C CA . MET A 1 369 ? 18.414 6.743 -19.642 1.00 83.69 369 MET A CA 1
ATOM 2888 C C . MET A 1 369 ? 17.747 8.009 -19.081 1.00 83.69 369 MET A C 1
ATOM 2890 O O . MET A 1 369 ? 16.977 8.639 -19.811 1.00 83.69 369 MET A O 1
ATOM 2894 N N . ASP A 1 370 ? 18.060 8.442 -17.853 1.00 85.50 370 ASP A N 1
ATOM 2895 C CA . ASP A 1 370 ? 17.606 9.756 -17.354 1.00 85.50 370 ASP A CA 1
ATOM 2896 C C . ASP A 1 370 ? 18.252 10.908 -18.147 1.00 85.50 370 ASP A C 1
ATOM 2898 O O . ASP A 1 370 ? 17.551 11.836 -18.552 1.00 85.50 370 ASP A O 1
ATOM 2902 N N . THR A 1 371 ? 19.541 10.795 -18.503 1.00 86.81 371 THR A N 1
ATOM 2903 C CA . THR A 1 371 ? 20.231 11.778 -19.368 1.00 86.81 371 THR A CA 1
ATOM 2904 C C . THR A 1 371 ? 19.583 11.877 -20.758 1.00 86.81 371 THR A C 1
ATOM 2906 O O . THR A 1 371 ? 19.377 12.974 -21.276 1.00 86.81 371 THR A O 1
ATOM 2909 N N . LEU A 1 372 ? 19.138 10.753 -21.336 1.00 82.62 372 LEU A N 1
ATOM 2910 C CA . LEU A 1 372 ? 18.353 10.727 -22.583 1.00 82.62 372 LEU A CA 1
ATOM 2911 C C . LEU A 1 372 ? 16.889 11.212 -22.406 1.00 82.62 372 LEU A C 1
ATOM 2913 O O . LEU A 1 372 ? 16.135 11.310 -23.385 1.00 82.62 372 LEU A O 1
ATOM 2917 N N . GLY A 1 373 ? 16.466 11.561 -21.186 1.00 83.00 373 GLY A N 1
ATOM 2918 C CA . GLY A 1 373 ? 15.168 12.161 -20.859 1.00 83.00 373 GLY A CA 1
ATO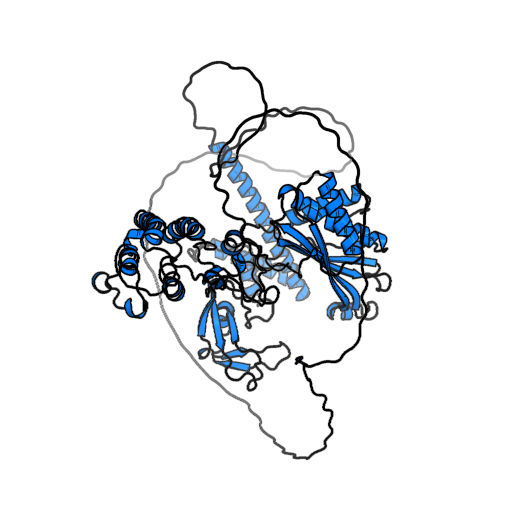M 2919 C C . GLY A 1 373 ? 14.022 11.169 -20.622 1.00 83.00 373 GLY A C 1
ATOM 2920 O O . GLY A 1 373 ? 12.853 11.550 -20.756 1.00 83.00 373 GLY A O 1
ATOM 2921 N N . TYR A 1 374 ? 14.332 9.907 -20.322 1.00 87.00 374 TYR A N 1
ATOM 2922 C CA . TYR A 1 374 ? 13.361 8.894 -19.892 1.00 87.00 374 TYR A CA 1
ATOM 2923 C C . TYR A 1 374 ? 13.123 8.963 -18.369 1.00 87.00 374 TYR A C 1
ATOM 2925 O O . TYR A 1 374 ? 13.609 9.866 -17.693 1.00 87.00 374 TYR A O 1
ATOM 2933 N N . CYS A 1 375 ? 12.325 8.042 -17.820 1.00 87.69 375 CYS A N 1
ATOM 2934 C CA . CYS A 1 375 ? 12.107 7.932 -16.372 1.00 87.69 375 CYS A CA 1
ATOM 2935 C C . CYS A 1 375 ? 13.275 7.259 -15.631 1.00 87.69 375 CYS A C 1
ATOM 2937 O O . CYS A 1 375 ? 13.624 7.677 -14.533 1.00 87.69 375 CYS A O 1
ATOM 2939 N N . CYS A 1 376 ? 13.812 6.189 -16.220 1.00 86.19 376 CYS A N 1
ATOM 2940 C CA . CYS A 1 376 ? 14.893 5.324 -15.740 1.00 86.19 376 CYS A CA 1
ATOM 2941 C C . CYS A 1 376 ? 15.194 4.279 -16.839 1.00 86.19 376 CYS A C 1
ATOM 2943 O O . CYS A 1 376 ? 14.544 4.289 -17.892 1.00 86.19 376 CYS A O 1
ATOM 2945 N N . GLY A 1 377 ? 16.157 3.383 -16.610 1.00 78.94 377 GLY A N 1
ATOM 2946 C CA . GLY A 1 377 ? 16.555 2.324 -17.543 1.00 78.94 377 GLY A CA 1
ATOM 2947 C C . GLY A 1 377 ? 16.201 0.891 -17.119 1.00 78.94 377 GLY A C 1
ATOM 2948 O O . GLY A 1 377 ? 16.233 -0.002 -17.970 1.00 78.94 377 GLY A O 1
ATOM 2949 N N . ARG A 1 378 ? 15.852 0.659 -15.842 1.00 79.69 378 ARG A N 1
ATOM 2950 C CA . ARG A 1 378 ? 15.464 -0.671 -15.313 1.00 79.69 378 ARG A CA 1
ATOM 2951 C C . ARG A 1 378 ? 14.300 -1.302 -16.087 1.00 79.69 378 ARG A C 1
ATOM 2953 O O . ARG A 1 378 ? 13.512 -0.608 -16.721 1.00 79.69 378 ARG A O 1
ATOM 2960 N N . GLN A 1 379 ? 14.136 -2.619 -15.961 1.00 75.88 379 GLN A N 1
ATOM 2961 C CA . GLN A 1 379 ? 12.815 -3.238 -16.085 1.00 75.88 379 GLN A CA 1
ATOM 2962 C C . GLN A 1 379 ? 12.218 -3.361 -14.683 1.00 75.88 379 GLN A C 1
ATOM 2964 O O . GLN A 1 379 ? 12.846 -3.956 -13.808 1.00 75.88 379 GLN A O 1
ATOM 2969 N N . TYR A 1 380 ? 10.996 -2.865 -14.498 1.00 83.00 380 TYR A N 1
ATOM 2970 C CA . TYR A 1 380 ? 10.165 -3.239 -13.358 1.00 83.00 380 TYR A CA 1
ATOM 2971 C C . TYR A 1 380 ? 9.196 -4.362 -13.738 1.00 83.00 380 TYR A C 1
ATOM 2973 O O . TYR A 1 380 ? 8.695 -4.436 -14.865 1.00 83.00 380 TYR A O 1
ATOM 2981 N N . VAL A 1 381 ? 8.954 -5.248 -12.777 1.00 84.88 381 VAL A N 1
ATOM 2982 C CA . VAL A 1 381 ? 7.965 -6.325 -12.834 1.00 84.88 381 VAL A CA 1
ATOM 2983 C C . VAL A 1 381 ? 7.189 -6.338 -11.524 1.00 84.88 381 VAL A C 1
ATOM 2985 O O . VAL A 1 381 ? 7.756 -6.073 -10.461 1.00 84.88 381 VAL A O 1
ATOM 2988 N N . TYR A 1 382 ? 5.903 -6.657 -11.589 1.00 85.25 382 TYR A N 1
ATOM 2989 C CA . TYR A 1 382 ? 5.103 -6.924 -10.405 1.00 85.25 382 TYR A CA 1
ATOM 2990 C C . TYR A 1 382 ? 5.466 -8.295 -9.826 1.00 85.25 382 TYR A C 1
ATOM 2992 O O . TYR A 1 382 ? 5.816 -9.235 -10.548 1.00 85.25 382 TYR A O 1
ATOM 3000 N N . LEU A 1 383 ? 5.402 -8.406 -8.500 1.00 79.44 383 LEU A N 1
ATOM 3001 C CA . LEU A 1 383 ? 5.641 -9.669 -7.810 1.00 79.44 383 LEU A CA 1
ATOM 3002 C C . LEU A 1 383 ? 4.470 -10.636 -8.077 1.00 79.44 383 LEU A C 1
ATOM 3004 O O . LEU A 1 383 ? 3.319 -10.198 -8.007 1.00 79.44 383 LEU A O 1
ATOM 3008 N N . PRO A 1 384 ? 4.726 -11.931 -8.359 1.00 78.75 384 PRO A N 1
ATOM 3009 C CA . PRO A 1 384 ? 3.658 -12.906 -8.562 1.00 78.75 384 PRO A CA 1
ATOM 3010 C C . PRO A 1 384 ? 2.766 -12.986 -7.320 1.00 78.75 384 PRO A C 1
ATOM 3012 O O . PRO A 1 384 ? 3.261 -13.200 -6.209 1.00 78.75 384 PRO A O 1
ATOM 3015 N N . GLN A 1 385 ? 1.457 -12.805 -7.501 1.00 80.25 385 GLN A N 1
ATOM 3016 C CA . GLN A 1 385 ? 0.500 -12.835 -6.396 1.00 80.25 385 GLN A CA 1
ATOM 3017 C C . GLN A 1 385 ? 0.431 -14.233 -5.765 1.00 80.25 385 GLN A C 1
ATOM 3019 O O . GLN A 1 385 ? 0.579 -15.259 -6.435 1.00 80.25 385 GLN A O 1
ATOM 3024 N N . VAL A 1 386 ? 0.172 -14.286 -4.458 1.00 82.12 386 VAL A N 1
ATOM 3025 C CA . VAL A 1 386 ? -0.093 -15.546 -3.753 1.00 82.12 386 VAL A CA 1
ATOM 3026 C C . VAL A 1 386 ? -1.458 -16.071 -4.203 1.00 82.12 386 VAL A C 1
ATOM 3028 O O . VAL A 1 386 ? -2.483 -15.449 -3.935 1.00 82.12 386 VAL A O 1
ATOM 3031 N N . MET A 1 387 ? -1.487 -17.208 -4.902 1.00 85.88 387 MET A N 1
ATOM 3032 C CA . MET A 1 387 ? -2.741 -17.778 -5.412 1.00 85.88 387 MET A CA 1
ATOM 3033 C C . MET A 1 387 ? -3.445 -18.623 -4.343 1.00 85.88 387 MET A C 1
ATOM 3035 O O . MET A 1 387 ? -2.805 -19.272 -3.514 1.00 85.88 387 MET A O 1
ATOM 3039 N N . PHE A 1 388 ? -4.775 -18.670 -4.389 1.00 86.38 388 PHE A N 1
ATOM 3040 C CA . PHE A 1 388 ? -5.579 -19.550 -3.540 1.00 86.38 388 PHE A CA 1
ATOM 3041 C C . PHE A 1 388 ? -5.407 -21.036 -3.920 1.00 86.38 388 PHE A C 1
ATOM 3043 O O . PHE A 1 388 ? -5.120 -21.365 -5.074 1.00 86.38 388 PHE A O 1
ATOM 3050 N N . CYS A 1 389 ? -5.591 -21.947 -2.959 1.00 89.94 389 CYS A N 1
ATOM 3051 C CA . CYS A 1 389 ? -5.566 -23.394 -3.180 1.00 89.94 389 CYS A CA 1
ATOM 3052 C C . CYS A 1 389 ? -6.882 -24.045 -2.730 1.00 89.94 389 CYS A C 1
ATOM 3054 O O . CYS A 1 389 ? -7.174 -24.113 -1.536 1.00 89.94 389 CYS A O 1
ATOM 3056 N N . TYR A 1 390 ? -7.624 -24.618 -3.679 1.00 87.44 390 TYR A N 1
ATOM 3057 C CA . TYR A 1 390 ? -8.926 -25.257 -3.443 1.00 87.44 390 TYR A CA 1
ATOM 3058 C C . TYR A 1 390 ? -8.848 -26.570 -2.636 1.00 87.44 390 TYR A C 1
ATOM 3060 O O . TYR A 1 390 ? -9.858 -27.051 -2.128 1.00 87.44 390 TYR A O 1
ATOM 3068 N N . GLY A 1 391 ? -7.661 -27.171 -2.489 1.00 80.50 391 GLY A N 1
ATOM 3069 C CA . GLY A 1 391 ? -7.504 -28.522 -1.929 1.00 80.50 391 GLY A CA 1
ATOM 3070 C C . GLY A 1 391 ? -7.485 -28.645 -0.403 1.00 80.50 391 GLY A C 1
ATOM 3071 O O . GLY A 1 391 ? -7.420 -29.758 0.114 1.00 80.50 391 GLY A O 1
ATOM 3072 N N . ASN A 1 392 ? -7.530 -27.537 0.336 1.00 72.81 392 ASN A N 1
ATOM 3073 C CA . ASN A 1 392 ? -7.860 -27.543 1.760 1.00 72.81 392 ASN A CA 1
ATOM 3074 C C . ASN A 1 392 ? -8.637 -26.262 2.077 1.00 72.81 392 ASN A C 1
ATOM 3076 O O . ASN A 1 392 ? -8.071 -25.171 2.040 1.00 72.81 392 ASN A O 1
ATOM 3080 N N . GLN A 1 393 ? -9.925 -26.421 2.392 1.00 62.72 393 GLN A N 1
ATOM 3081 C CA . GLN A 1 393 ? -10.952 -25.367 2.441 1.00 62.72 393 GLN A CA 1
ATOM 3082 C C . GLN A 1 393 ? -10.698 -24.246 3.469 1.00 62.72 393 GLN A C 1
ATOM 3084 O O . GLN A 1 393 ? -11.448 -23.275 3.517 1.00 62.72 393 GLN A O 1
ATOM 3089 N N . LEU A 1 394 ? -9.658 -24.360 4.300 1.00 58.31 394 LEU A N 1
ATOM 3090 C CA . LEU A 1 394 ? -9.265 -23.355 5.283 1.00 58.31 394 LEU A CA 1
ATOM 3091 C C . LEU A 1 394 ? -7.804 -22.935 5.059 1.00 58.31 394 LEU A C 1
ATOM 3093 O O . LEU A 1 394 ? -6.868 -23.639 5.441 1.00 58.31 394 LEU A O 1
ATOM 3097 N N . CYS A 1 395 ? -7.642 -21.750 4.464 1.00 65.06 395 CYS A N 1
ATOM 3098 C CA . CYS A 1 395 ? -6.397 -20.977 4.373 1.00 65.06 395 CYS A CA 1
ATOM 3099 C C . CYS A 1 395 ? -5.209 -21.650 3.654 1.00 65.06 395 CYS A C 1
ATOM 3101 O O . CYS A 1 395 ? -4.056 -21.395 4.002 1.00 65.06 395 CYS A O 1
ATOM 3103 N N . CYS A 1 396 ? -5.444 -22.492 2.641 1.00 84.81 396 CYS A N 1
ATOM 3104 C CA . CYS A 1 396 ? -4.352 -22.995 1.804 1.00 84.81 396 CYS A CA 1
ATOM 3105 C C . CYS A 1 396 ? -3.990 -22.008 0.678 1.00 84.81 396 CYS A C 1
ATOM 3107 O O . CYS A 1 396 ? -4.861 -21.502 -0.029 1.00 84.81 396 CYS A O 1
ATOM 3109 N N . GLN A 1 397 ? -2.692 -21.767 0.494 1.00 86.50 397 GLN A N 1
ATOM 3110 C CA . GLN A 1 397 ? -2.133 -20.804 -0.458 1.00 86.50 397 GLN A CA 1
ATOM 3111 C C . GLN A 1 397 ? -1.005 -21.432 -1.295 1.00 86.50 397 GLN A C 1
ATOM 3113 O O . GLN A 1 397 ? -0.309 -22.351 -0.853 1.00 86.50 397 GLN A O 1
ATOM 3118 N N . ILE A 1 398 ? -0.804 -20.905 -2.502 1.00 88.38 398 ILE A N 1
ATOM 3119 C CA . ILE A 1 398 ? 0.323 -21.176 -3.399 1.00 88.38 398 ILE A CA 1
ATOM 3120 C C . ILE A 1 398 ? 1.228 -19.942 -3.370 1.00 88.38 398 ILE A C 1
ATOM 3122 O O . ILE A 1 398 ? 0.954 -18.929 -4.018 1.00 88.38 398 ILE A O 1
ATOM 3126 N N . LEU A 1 399 ? 2.311 -20.035 -2.601 1.00 83.62 399 LEU A N 1
ATOM 3127 C CA . LEU A 1 399 ? 3.322 -18.982 -2.494 1.00 83.62 399 LEU A CA 1
ATOM 3128 C C . LEU A 1 399 ? 4.025 -18.728 -3.840 1.00 83.62 399 LEU A C 1
ATOM 3130 O O . LEU A 1 399 ? 3.977 -19.560 -4.753 1.00 83.62 399 LEU A O 1
ATOM 3134 N N . ARG A 1 400 ? 4.710 -17.583 -3.942 1.00 82.00 400 ARG A N 1
ATOM 3135 C CA . ARG A 1 400 ? 5.626 -17.262 -5.047 1.00 82.00 400 ARG A CA 1
ATOM 3136 C C . ARG A 1 400 ? 6.630 -18.403 -5.267 1.00 82.00 400 ARG A C 1
ATOM 3138 O O . ARG A 1 400 ? 7.067 -19.036 -4.308 1.00 82.00 400 ARG A O 1
ATOM 3145 N N . ASP A 1 401 ? 6.962 -18.672 -6.527 1.00 84.19 401 ASP A N 1
ATOM 3146 C CA . ASP A 1 401 ? 7.853 -19.748 -6.981 1.00 84.19 401 ASP A CA 1
ATOM 3147 C C . ASP A 1 401 ? 7.387 -21.175 -6.605 1.00 84.19 401 ASP A C 1
ATOM 3149 O O . ASP A 1 401 ? 8.069 -22.154 -6.907 1.00 84.19 401 ASP A O 1
ATOM 3153 N N . GLY A 1 402 ? 6.196 -21.323 -6.013 1.00 87.06 402 GLY A N 1
ATOM 3154 C CA . GLY A 1 402 ? 5.595 -22.609 -5.680 1.00 87.06 402 GLY A CA 1
ATOM 3155 C C . GLY A 1 402 ? 5.074 -23.355 -6.909 1.00 87.06 402 GLY A C 1
ATOM 3156 O O . GLY A 1 402 ? 4.385 -22.780 -7.755 1.00 87.06 402 GLY A O 1
ATOM 3157 N N . ASN A 1 403 ? 5.358 -24.657 -6.975 1.00 92.81 403 ASN A N 1
ATOM 3158 C CA . ASN A 1 403 ? 4.760 -25.554 -7.961 1.00 92.81 403 ASN A CA 1
ATOM 3159 C C . ASN A 1 403 ? 3.281 -25.804 -7.625 1.00 92.81 403 ASN A C 1
ATOM 3161 O O . ASN A 1 403 ? 2.906 -26.027 -6.466 1.00 92.81 403 ASN A O 1
ATOM 3165 N N . TYR A 1 404 ? 2.437 -25.760 -8.651 1.00 94.69 404 TYR A N 1
ATOM 3166 C CA . TYR A 1 404 ? 0.996 -25.918 -8.535 1.00 94.69 404 TYR A CA 1
ATOM 3167 C C . TYR A 1 404 ? 0.405 -26.576 -9.780 1.00 94.69 404 TYR A C 1
ATOM 3169 O O . TYR A 1 404 ? 1.002 -26.579 -10.853 1.00 94.69 404 TYR A O 1
ATOM 3177 N N . TYR A 1 405 ? -0.793 -27.114 -9.623 1.00 95.38 405 TYR A N 1
ATOM 3178 C CA . TYR A 1 405 ? -1.598 -27.672 -10.695 1.00 95.38 405 TYR A CA 1
ATOM 3179 C C . TYR A 1 405 ? -2.825 -26.791 -10.905 1.00 95.38 405 TYR A C 1
ATOM 3181 O O . TYR A 1 405 ? -3.384 -26.267 -9.933 1.00 95.38 405 TYR A O 1
ATOM 3189 N N . TYR A 1 406 ? -3.259 -26.625 -12.153 1.00 94.38 406 TYR A N 1
ATOM 3190 C CA . TYR A 1 406 ? -4.479 -25.882 -12.454 1.00 94.38 406 TYR A CA 1
ATOM 3191 C C . TYR A 1 406 ? -5.320 -26.506 -13.560 1.00 94.38 406 TYR A C 1
ATOM 3193 O O . TYR A 1 406 ? -4.797 -27.092 -14.502 1.00 94.38 406 TYR A O 1
ATOM 3201 N N . TYR A 1 407 ? -6.629 -26.325 -13.447 1.00 92.69 407 TYR A N 1
ATOM 3202 C CA . TYR A 1 407 ? -7.610 -26.643 -14.475 1.00 92.69 407 TYR A CA 1
ATOM 3203 C C . TYR A 1 407 ? -8.261 -25.340 -14.948 1.00 92.69 407 TYR A C 1
ATOM 3205 O O . TYR A 1 407 ? -8.685 -24.535 -14.118 1.00 92.69 407 TYR A O 1
ATOM 3213 N N . ASN A 1 408 ? -8.322 -25.131 -16.265 1.00 91.12 408 ASN A N 1
ATOM 3214 C CA . ASN A 1 408 ? -9.077 -24.034 -16.872 1.00 91.12 408 ASN A CA 1
ATOM 3215 C C . ASN A 1 408 ? -10.477 -24.540 -17.226 1.00 91.12 408 ASN A C 1
ATOM 3217 O O . ASN A 1 408 ? -10.619 -25.493 -17.994 1.00 91.12 408 ASN A O 1
ATOM 3221 N N . ASN A 1 409 ? -11.494 -23.881 -16.691 1.00 86.19 409 ASN A N 1
ATOM 3222 C CA . ASN A 1 409 ? -12.891 -24.211 -16.905 1.00 86.19 409 ASN A CA 1
ATOM 3223 C C . ASN A 1 409 ? -13.372 -23.614 -18.233 1.00 86.19 409 ASN A C 1
ATOM 3225 O O . ASN A 1 409 ? -13.377 -22.399 -18.408 1.00 86.19 409 ASN A O 1
ATOM 3229 N N . GLN A 1 410 ? -13.742 -24.468 -19.187 1.00 81.81 410 GLN A N 1
ATOM 3230 C CA . GLN A 1 410 ? -14.127 -24.024 -20.533 1.00 81.81 410 GLN A CA 1
ATOM 3231 C C . GLN A 1 410 ? -15.612 -23.645 -20.640 1.00 81.81 410 GLN A C 1
ATOM 3233 O O . GLN A 1 410 ? -15.982 -22.916 -21.557 1.00 81.81 410 GLN A O 1
ATOM 3238 N N . GLU A 1 411 ? -16.461 -24.111 -19.716 1.00 77.56 411 GLU A N 1
ATOM 3239 C CA . GLU A 1 411 ? -17.915 -23.887 -19.742 1.00 77.56 411 GLU A CA 1
ATOM 3240 C C . GLU A 1 411 ? -18.473 -23.653 -18.317 1.00 77.56 411 GLU A C 1
ATOM 3242 O O . GLU A 1 411 ? -19.123 -24.542 -17.754 1.00 77.56 411 GLU A O 1
ATOM 3247 N N . PRO A 1 412 ? -18.274 -22.456 -17.717 1.00 70.06 412 PRO A N 1
ATOM 3248 C CA . PRO A 1 412 ? -18.653 -22.190 -16.322 1.00 70.06 412 PRO A CA 1
ATOM 3249 C C . PRO A 1 412 ? -20.147 -22.362 -15.990 1.00 70.06 412 PRO A C 1
ATOM 3251 O O . PRO A 1 412 ? -20.534 -22.564 -14.842 1.00 70.06 412 PRO A O 1
ATOM 3254 N N . SER A 1 413 ? -21.019 -22.323 -16.996 1.00 66.62 413 SER A N 1
ATOM 3255 C CA . SER A 1 413 ? -22.461 -22.539 -16.840 1.00 66.62 413 SER A CA 1
ATOM 3256 C C . SER A 1 413 ? -22.881 -24.013 -16.747 1.00 66.62 413 SER A C 1
ATOM 3258 O O . SER A 1 413 ? -24.029 -24.282 -16.401 1.00 66.62 413 SER A O 1
ATOM 3260 N N . ARG A 1 414 ? -22.004 -24.973 -17.078 1.00 65.00 414 ARG A N 1
ATOM 3261 C CA . ARG A 1 414 ? -22.401 -26.373 -17.326 1.00 65.00 414 ARG A CA 1
ATOM 3262 C C . ARG A 1 414 ? -22.215 -27.319 -16.141 1.00 65.00 414 ARG A C 1
ATOM 3264 O O . ARG A 1 414 ? -22.947 -28.299 -16.034 1.00 65.00 414 ARG A O 1
ATOM 3271 N N . PHE A 1 415 ? -21.238 -27.053 -15.277 1.00 65.56 415 PHE A N 1
ATOM 3272 C CA . PHE A 1 415 ? -20.746 -28.034 -14.301 1.00 65.56 415 PHE A CA 1
ATOM 3273 C C . PHE A 1 415 ? -20.903 -27.617 -12.834 1.00 65.56 415 PHE A C 1
ATOM 3275 O O . PHE A 1 415 ? -20.245 -28.200 -11.989 1.00 65.56 415 PHE A O 1
ATOM 3282 N N . ASN A 1 416 ? -21.736 -26.621 -12.502 1.00 75.56 416 ASN A N 1
ATOM 3283 C CA . ASN A 1 416 ? -21.762 -25.987 -11.168 1.00 75.56 416 ASN A CA 1
ATOM 3284 C C . ASN A 1 416 ? -20.396 -25.401 -10.731 1.00 75.56 416 ASN A C 1
ATOM 3286 O O . ASN A 1 416 ? -20.162 -25.199 -9.546 1.00 75.56 416 ASN A O 1
ATOM 3290 N N . LEU A 1 417 ? -19.504 -25.105 -11.678 1.00 80.31 417 LEU A N 1
ATOM 3291 C CA . LEU A 1 417 ? -18.199 -24.492 -11.438 1.00 80.31 417 LEU A CA 1
ATOM 3292 C C . LEU A 1 417 ? -18.197 -23.107 -12.083 1.00 80.31 417 LEU A C 1
ATOM 3294 O O . LEU A 1 417 ? -18.119 -23.009 -13.302 1.00 80.31 417 LEU A O 1
ATOM 3298 N N . SER A 1 418 ? -18.320 -22.050 -11.285 1.00 80.06 418 SER A N 1
ATOM 3299 C CA . SER A 1 418 ? -18.442 -20.666 -11.766 1.00 80.06 418 SER A CA 1
ATOM 3300 C C . SER A 1 418 ? -17.098 -19.974 -12.022 1.00 80.06 418 SER A C 1
ATOM 3302 O O . SER A 1 418 ? -17.058 -18.972 -12.732 1.00 80.06 418 SER A O 1
ATOM 3304 N N . GLY A 1 419 ? -15.998 -20.498 -11.474 1.00 81.00 419 GLY A N 1
ATOM 3305 C CA . GLY A 1 419 ? -14.654 -19.955 -11.659 1.00 81.00 419 GLY A CA 1
ATOM 3306 C C . GLY A 1 419 ? -14.007 -20.390 -12.977 1.00 81.00 419 GLY A C 1
ATOM 3307 O O . GLY A 1 419 ? -14.073 -21.558 -13.357 1.00 81.00 419 GLY A O 1
ATOM 3308 N N . ASP A 1 420 ? -13.308 -19.468 -13.643 1.00 85.06 420 ASP A N 1
ATOM 3309 C CA . ASP A 1 420 ? -12.578 -19.740 -14.894 1.00 85.06 420 ASP A CA 1
ATOM 3310 C C . ASP A 1 420 ? -11.346 -20.649 -14.698 1.00 85.06 420 ASP A C 1
ATOM 3312 O O . ASP A 1 420 ? -10.888 -21.310 -15.633 1.00 85.06 420 ASP A O 1
ATOM 3316 N N . LYS A 1 421 ? -10.770 -20.677 -13.486 1.00 89.12 421 LYS A N 1
ATOM 3317 C CA . LYS A 1 421 ? -9.532 -21.406 -13.172 1.00 89.12 421 LYS A CA 1
ATOM 3318 C C . LYS A 1 421 ? -9.535 -21.944 -11.742 1.00 89.12 421 LYS A C 1
ATOM 3320 O O . LYS A 1 421 ? -9.668 -21.181 -10.790 1.00 89.12 421 LYS A O 1
ATOM 3325 N N . TYR A 1 422 ? -9.266 -23.239 -11.597 1.00 90.56 422 TYR A N 1
ATOM 3326 C CA . TYR A 1 422 ? -9.150 -23.929 -10.309 1.00 90.56 422 TYR A CA 1
ATOM 3327 C C . TYR A 1 422 ? -7.704 -24.328 -10.033 1.00 90.56 422 TYR A C 1
ATOM 3329 O O . TYR A 1 422 ? -7.063 -24.950 -10.878 1.00 90.56 422 TYR A O 1
ATOM 3337 N N . THR A 1 423 ? -7.182 -23.978 -8.856 1.00 93.12 423 THR A N 1
ATOM 3338 C CA . THR A 1 423 ? -5.755 -24.088 -8.504 1.00 93.12 423 THR A CA 1
ATOM 3339 C C . THR A 1 423 ? -5.502 -24.930 -7.253 1.00 93.12 423 THR A C 1
ATOM 3341 O O . THR A 1 423 ? -6.163 -24.775 -6.227 1.00 93.12 423 THR A O 1
ATOM 3344 N N . PHE A 1 424 ? -4.490 -25.800 -7.317 1.00 93.56 424 PHE A N 1
ATOM 3345 C CA . PHE A 1 424 ? -4.081 -26.694 -6.230 1.00 93.56 424 PHE A CA 1
ATOM 3346 C C . PHE A 1 424 ? -2.559 -26.648 -6.049 1.00 93.56 424 PHE A C 1
ATOM 3348 O O . PHE A 1 424 ? -1.813 -26.894 -6.995 1.00 93.56 424 PHE A O 1
ATOM 3355 N N . CYS A 1 425 ? -2.066 -26.371 -4.839 1.00 93.88 425 CYS A N 1
ATOM 3356 C CA . CYS A 1 425 ? -0.640 -26.534 -4.535 1.00 93.88 425 CYS A CA 1
ATOM 3357 C C . CYS A 1 425 ? -0.260 -28.025 -4.598 1.00 93.88 425 CYS A C 1
ATOM 3359 O O . CYS A 1 425 ? -1.101 -28.874 -4.288 1.00 93.88 425 CYS A O 1
ATOM 3361 N N . SER A 1 426 ? 0.992 -28.362 -4.950 1.00 94.00 426 SER A N 1
ATOM 3362 C CA . SER A 1 426 ? 1.413 -29.771 -5.109 1.00 94.00 426 SER A CA 1
ATOM 3363 C C . SER A 1 426 ? 1.003 -30.642 -3.915 1.00 94.00 426 SER A C 1
ATOM 3365 O O . SER A 1 426 ? 0.314 -31.636 -4.089 1.00 94.00 426 SER A O 1
ATOM 3367 N N . LYS A 1 427 ? 1.258 -30.188 -2.678 1.00 92.00 427 LYS A N 1
ATOM 3368 C CA . LYS A 1 427 ? 0.903 -30.914 -1.439 1.00 92.00 427 LYS A CA 1
ATOM 3369 C C . LYS A 1 427 ? -0.578 -31.308 -1.326 1.00 92.00 427 LYS A C 1
ATOM 3371 O O . LYS A 1 427 ? -0.874 -32.316 -0.690 1.00 92.00 427 LYS A O 1
ATOM 3376 N N . CYS A 1 428 ? -1.495 -30.515 -1.880 1.00 92.62 428 CYS A N 1
ATOM 3377 C CA . CYS A 1 428 ? -2.930 -30.810 -1.879 1.00 92.62 428 CYS A CA 1
ATOM 3378 C C . CYS A 1 428 ? -3.363 -31.625 -3.103 1.00 92.62 428 CYS A C 1
ATOM 3380 O O . CYS A 1 428 ? -4.261 -32.451 -2.993 1.00 92.62 428 CYS A O 1
ATOM 3382 N N . PHE A 1 429 ? -2.722 -31.429 -4.254 1.00 93.50 429 PHE A N 1
ATOM 3383 C CA . PHE A 1 429 ? -2.954 -32.259 -5.435 1.00 93.50 429 PHE A CA 1
ATOM 3384 C C . PHE A 1 429 ? -2.489 -33.707 -5.194 1.00 93.50 429 PHE A C 1
ATOM 3386 O O . PHE A 1 429 ? -3.214 -34.662 -5.477 1.00 93.50 429 PHE A O 1
ATOM 3393 N N . ASP A 1 430 ? -1.314 -33.868 -4.586 1.00 92.12 430 ASP A N 1
ATOM 3394 C CA . ASP A 1 430 ? -0.654 -35.148 -4.315 1.00 92.12 430 ASP A CA 1
ATOM 3395 C C . ASP A 1 430 ? -1.280 -35.910 -3.127 1.00 92.12 430 ASP A C 1
ATOM 3397 O O . ASP A 1 430 ? -1.118 -37.126 -3.017 1.00 92.12 430 ASP A O 1
ATOM 3401 N N . SER A 1 431 ? -2.008 -35.231 -2.228 1.00 91.94 431 SER A N 1
ATOM 3402 C CA . SER A 1 431 ? -2.675 -35.884 -1.087 1.00 91.94 431 SER A CA 1
ATOM 3403 C C . SER A 1 431 ? -3.956 -36.629 -1.481 1.00 91.94 431 SER A C 1
ATOM 3405 O O . SER A 1 431 ? -4.340 -37.590 -0.806 1.00 91.94 431 SER A O 1
ATOM 3407 N N . VAL A 1 432 ? -4.594 -36.227 -2.585 1.00 90.75 432 VAL A N 1
ATOM 3408 C CA . VAL A 1 432 ? -5.741 -36.924 -3.177 1.00 90.75 432 VAL A CA 1
ATOM 3409 C C . VAL A 1 432 ? -5.255 -38.215 -3.841 1.00 90.75 432 VAL A C 1
ATOM 3411 O O . VAL A 1 432 ? -4.475 -38.179 -4.790 1.00 90.75 432 VAL A O 1
ATOM 3414 N N . LYS A 1 433 ? -5.712 -39.370 -3.348 1.00 89.88 433 LYS A N 1
ATOM 3415 C CA . LYS A 1 433 ? -5.277 -40.693 -3.841 1.00 89.88 433 LYS A CA 1
ATOM 3416 C C . LYS A 1 433 ? -6.072 -41.233 -5.032 1.00 89.88 433 LYS A C 1
ATOM 3418 O O . LYS A 1 433 ? -5.675 -42.246 -5.592 1.00 89.88 433 LYS A O 1
ATOM 3423 N N . SER A 1 434 ? -7.189 -40.601 -5.373 1.00 90.38 434 SER A N 1
ATOM 3424 C CA . SER A 1 434 ? -7.993 -40.905 -6.557 1.00 90.38 434 SER A CA 1
ATOM 3425 C C . SER A 1 434 ? -7.418 -40.241 -7.809 1.00 90.38 434 SER A C 1
ATOM 3427 O O . SER A 1 434 ? -6.771 -39.192 -7.728 1.00 90.38 434 SER A O 1
ATOM 3429 N N . ASP A 1 435 ? -7.729 -40.819 -8.970 1.00 92.25 435 ASP A N 1
ATOM 3430 C CA . ASP A 1 435 ? -7.406 -40.259 -10.291 1.00 92.25 435 ASP A CA 1
ATOM 3431 C C . ASP A 1 435 ? -8.242 -39.016 -10.647 1.00 92.25 435 ASP A C 1
ATOM 3433 O O . ASP A 1 435 ? -7.976 -38.360 -11.652 1.00 92.25 435 ASP A O 1
ATOM 3437 N N . SER A 1 436 ? -9.199 -38.651 -9.792 1.00 92.06 436 SER A N 1
ATOM 3438 C CA . SER A 1 436 ? -10.001 -37.427 -9.854 1.00 92.06 436 SER A CA 1
ATO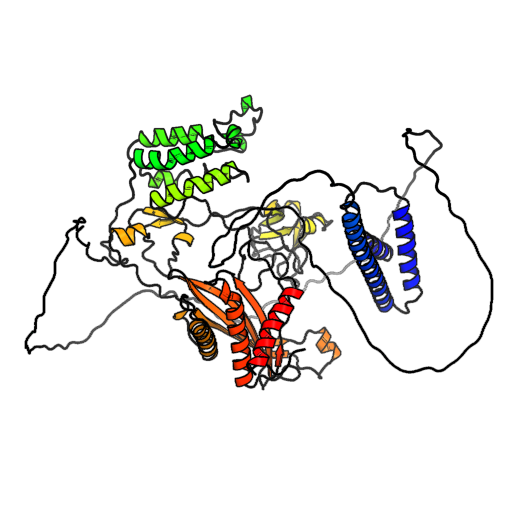M 3439 C C . SER A 1 436 ? -9.889 -36.608 -8.566 1.00 92.06 436 SER A C 1
ATOM 3441 O O . SER A 1 436 ? -9.608 -37.149 -7.491 1.00 92.06 436 SER A O 1
ATOM 3443 N N . ILE A 1 437 ? -10.161 -35.307 -8.667 1.00 91.19 437 ILE A N 1
ATOM 3444 C CA . ILE A 1 437 ? -10.262 -34.354 -7.556 1.00 91.19 437 ILE A CA 1
ATOM 3445 C C . ILE A 1 437 ? -11.694 -33.812 -7.499 1.00 91.19 437 ILE A C 1
ATOM 3447 O O . ILE A 1 437 ? -12.277 -33.494 -8.532 1.00 91.19 437 ILE A O 1
ATOM 3451 N N . LEU A 1 438 ? -12.247 -33.685 -6.291 1.00 88.81 438 LEU A N 1
ATOM 3452 C CA . LEU A 1 438 ? -13.528 -33.020 -6.050 1.00 88.81 438 LEU A CA 1
ATOM 3453 C C . LEU A 1 438 ? -13.318 -31.505 -5.907 1.00 88.81 438 LEU A C 1
ATOM 3455 O O . LEU A 1 438 ? -12.489 -31.070 -5.106 1.00 88.81 438 LEU A O 1
ATOM 3459 N N . VAL A 1 439 ? -14.065 -30.716 -6.678 1.00 87.69 439 VAL A N 1
ATOM 3460 C CA . VAL A 1 439 ? -13.921 -29.255 -6.800 1.00 87.69 439 VAL A CA 1
ATOM 3461 C C . VAL A 1 439 ? -15.276 -28.566 -6.610 1.00 87.69 439 VAL A C 1
ATOM 3463 O O . VAL A 1 439 ? -16.308 -29.124 -6.964 1.00 87.69 439 VAL A O 1
ATOM 3466 N N . GLY A 1 440 ? -15.290 -27.362 -6.044 1.00 81.12 440 GLY A N 1
ATOM 3467 C CA . GLY A 1 440 ? -16.483 -26.527 -5.884 1.00 81.12 440 GLY A CA 1
ATOM 3468 C C . GLY A 1 440 ? -16.100 -25.130 -5.399 1.00 81.12 440 GLY A C 1
ATOM 3469 O O . GLY A 1 440 ? -14.991 -24.942 -4.891 1.00 81.12 440 GLY A O 1
ATOM 3470 N N . ASP A 1 441 ? -17.000 -24.165 -5.569 1.00 79.12 441 ASP A N 1
ATOM 3471 C CA . ASP A 1 441 ? -16.758 -22.757 -5.225 1.00 79.12 441 ASP A CA 1
ATOM 3472 C C . ASP A 1 441 ? -17.134 -22.439 -3.770 1.00 79.12 441 ASP A C 1
ATOM 3474 O O . ASP A 1 441 ? -16.446 -21.666 -3.104 1.00 79.12 441 ASP A O 1
ATOM 3478 N N . ASP A 1 442 ? -18.200 -23.066 -3.263 1.00 72.38 442 ASP A N 1
ATOM 3479 C CA . ASP A 1 442 ? -18.718 -22.889 -1.900 1.00 72.38 442 ASP A CA 1
ATOM 3480 C C . ASP A 1 442 ? -18.730 -24.242 -1.148 1.00 72.38 442 ASP A C 1
ATOM 3482 O O . ASP A 1 442 ? -19.170 -25.246 -1.715 1.00 72.38 442 ASP A O 1
ATOM 3486 N N . PRO A 1 443 ? -18.292 -24.323 0.127 1.00 67.50 443 PRO A N 1
ATOM 3487 C CA . PRO A 1 443 ? -18.415 -25.530 0.954 1.00 67.50 443 PRO A CA 1
ATOM 3488 C C . PRO A 1 443 ? -19.838 -26.106 1.106 1.00 67.50 443 PRO A C 1
ATOM 3490 O O . PRO A 1 443 ? -19.971 -27.266 1.496 1.00 67.50 443 PRO A O 1
ATOM 3493 N N . ALA A 1 444 ? -20.890 -25.328 0.831 1.00 69.44 444 ALA A N 1
ATOM 3494 C CA . ALA A 1 444 ? -22.287 -25.769 0.800 1.00 69.44 444 ALA A CA 1
ATOM 3495 C C . ALA A 1 444 ? -22.740 -26.315 -0.574 1.00 69.44 444 ALA A C 1
ATOM 3497 O O . ALA A 1 444 ? -23.864 -26.805 -0.702 1.00 69.44 444 ALA A O 1
ATOM 3498 N N . GLN A 1 445 ? -21.897 -26.225 -1.604 1.00 74.81 445 GLN A N 1
ATOM 3499 C CA . GLN A 1 445 ? -22.201 -26.653 -2.968 1.00 74.81 445 GLN A CA 1
ATOM 3500 C C . GLN A 1 445 ? -21.978 -28.163 -3.161 1.00 74.81 445 GLN A C 1
ATOM 3502 O O . GLN A 1 445 ? -21.157 -28.791 -2.492 1.00 74.81 445 GLN A O 1
ATOM 3507 N N . THR A 1 446 ? -22.681 -28.761 -4.128 1.00 78.62 446 THR A N 1
ATOM 3508 C CA . THR A 1 446 ? -22.365 -30.126 -4.580 1.00 78.62 446 THR A CA 1
ATOM 3509 C C . THR A 1 446 ? -21.029 -30.116 -5.319 1.00 78.62 446 THR A C 1
ATOM 3511 O O . THR A 1 446 ? -20.900 -29.428 -6.330 1.00 78.62 446 THR A O 1
ATOM 3514 N N . LEU A 1 447 ? -20.051 -30.870 -4.813 1.00 84.75 447 LEU A N 1
ATOM 3515 C CA . LEU A 1 447 ? -18.721 -30.961 -5.413 1.00 84.75 447 LEU A CA 1
ATOM 3516 C C . LEU A 1 447 ? -18.738 -31.741 -6.734 1.00 84.75 447 LEU A C 1
ATOM 3518 O O . LEU A 1 447 ? -19.526 -32.664 -6.933 1.00 84.75 447 LEU A O 1
ATOM 3522 N N . VAL A 1 448 ? -17.809 -31.375 -7.608 1.00 87.19 448 VAL A N 1
ATOM 3523 C CA . VAL A 1 448 ? -17.718 -31.779 -9.011 1.00 87.19 448 VAL A CA 1
ATOM 3524 C C . VAL A 1 448 ? -16.440 -32.579 -9.205 1.00 87.19 448 VAL A C 1
ATOM 3526 O O . VAL A 1 448 ? -15.363 -32.141 -8.801 1.00 87.19 448 VAL A O 1
ATOM 3529 N N . GLU A 1 449 ? -16.545 -33.763 -9.802 1.00 90.25 449 GLU A N 1
ATOM 3530 C CA . GLU A 1 449 ? -15.404 -34.654 -9.997 1.00 90.25 449 GLU A CA 1
ATOM 3531 C C . GLU A 1 449 ? -14.644 -34.315 -11.290 1.00 90.25 449 GLU A C 1
ATOM 3533 O O . GLU A 1 449 ? -15.149 -34.517 -12.393 1.00 90.25 449 GLU A O 1
ATOM 3538 N N . LEU A 1 450 ? -13.413 -33.811 -11.153 1.00 90.31 450 LEU A N 1
ATOM 3539 C CA . LEU A 1 450 ? -12.522 -33.481 -12.267 1.00 90.31 450 LEU A CA 1
ATOM 3540 C C . LEU A 1 450 ? -11.317 -34.441 -12.318 1.00 90.31 450 LEU A C 1
ATOM 3542 O O . LEU A 1 450 ? -10.521 -34.466 -11.372 1.00 90.31 450 LEU A O 1
ATOM 3546 N N . PRO A 1 451 ? -11.123 -35.205 -13.411 1.00 93.25 451 PRO A N 1
ATOM 3547 C CA . PRO A 1 451 ? -9.957 -36.069 -13.586 1.00 93.25 451 PRO A CA 1
ATOM 3548 C C . PRO A 1 451 ? -8.620 -35.314 -13.521 1.00 93.25 451 PRO A C 1
ATOM 3550 O O . PRO A 1 451 ? -8.421 -34.300 -14.191 1.00 93.25 451 PRO A O 1
ATOM 3553 N N . LYS A 1 452 ? -7.654 -35.854 -12.772 1.00 94.06 452 LYS A N 1
ATOM 3554 C CA . LYS A 1 452 ? -6.322 -35.265 -12.546 1.00 94.06 452 LYS A CA 1
ATOM 3555 C C . LYS A 1 452 ? -5.541 -34.987 -13.826 1.00 94.06 452 LYS A C 1
ATOM 3557 O O . LYS A 1 452 ? -4.784 -34.024 -13.866 1.00 94.06 452 LYS A O 1
ATOM 3562 N N . HIS A 1 453 ? -5.728 -35.793 -14.870 1.00 93.44 453 HIS A N 1
ATOM 3563 C CA . HIS A 1 453 ? -5.030 -35.620 -16.147 1.00 93.44 453 HIS A CA 1
ATOM 3564 C C . HIS A 1 453 ? -5.454 -34.353 -16.917 1.00 93.44 453 HIS A C 1
ATOM 3566 O O . HIS A 1 453 ? -4.775 -33.973 -17.867 1.00 93.44 453 HIS A O 1
ATOM 3572 N N . LEU A 1 454 ? -6.552 -33.694 -16.519 1.00 93.56 454 LEU A N 1
ATOM 3573 C CA . LEU A 1 454 ? -6.972 -32.398 -17.065 1.00 93.56 454 LEU A CA 1
ATOM 3574 C C . LEU A 1 454 ? -6.245 -31.210 -16.410 1.00 93.56 454 LEU A C 1
ATOM 3576 O O . LEU A 1 454 ? -6.379 -30.080 -16.879 1.00 93.56 454 LEU A O 1
ATOM 3580 N N . PHE A 1 455 ? -5.495 -31.440 -15.326 1.00 94.50 455 PHE A N 1
ATOM 3581 C CA . PHE A 1 455 ? -4.760 -30.392 -14.628 1.00 94.50 455 PHE A CA 1
ATOM 3582 C C . PHE A 1 455 ? -3.345 -30.231 -15.191 1.00 94.50 455 PHE A C 1
ATOM 3584 O O . PHE A 1 455 ? -2.572 -31.183 -15.296 1.00 94.50 455 PHE A O 1
ATOM 3591 N N . ILE A 1 456 ? -2.980 -28.989 -15.491 1.00 95.62 456 ILE A N 1
ATOM 3592 C CA . ILE A 1 456 ? -1.679 -28.605 -16.031 1.00 95.62 456 ILE A CA 1
ATOM 3593 C C . ILE A 1 456 ? -0.759 -28.207 -14.871 1.00 95.62 456 ILE A C 1
ATOM 3595 O O . ILE A 1 456 ? -1.124 -27.380 -14.033 1.00 95.62 456 ILE A O 1
ATOM 3599 N N . SER A 1 457 ? 0.446 -28.779 -14.828 1.00 94.44 457 SER A N 1
ATOM 3600 C CA . SER A 1 457 ? 1.499 -28.378 -13.885 1.00 94.44 457 SER A CA 1
ATOM 3601 C C . SER A 1 457 ? 2.113 -27.036 -14.294 1.00 94.44 457 SER A C 1
ATOM 3603 O O . SER A 1 457 ? 2.487 -26.847 -15.450 1.00 94.44 457 SER A O 1
ATOM 3605 N N . ALA A 1 458 ? 2.276 -26.126 -13.337 1.00 93.50 458 ALA A N 1
ATOM 3606 C CA . ALA A 1 458 ? 2.918 -24.827 -13.507 1.00 93.50 458 ALA A CA 1
ATOM 3607 C C . ALA A 1 458 ? 3.640 -24.379 -12.223 1.00 93.50 458 ALA A C 1
ATOM 3609 O O . ALA A 1 458 ? 3.573 -25.031 -11.180 1.00 93.50 458 ALA A O 1
ATOM 3610 N N . LYS A 1 459 ? 4.338 -23.245 -12.302 1.00 91.19 459 LYS A N 1
ATOM 3611 C CA . LYS A 1 459 ? 5.047 -22.605 -11.189 1.00 91.19 459 LYS A CA 1
ATOM 3612 C C . LYS A 1 459 ? 4.547 -21.170 -11.019 1.00 91.19 459 LYS A C 1
ATOM 3614 O O . LYS A 1 459 ? 4.138 -20.537 -11.991 1.00 91.19 459 LYS A O 1
ATOM 3619 N N . ASN A 1 460 ? 4.495 -20.673 -9.784 1.00 89.31 460 ASN A N 1
ATOM 3620 C CA . ASN A 1 460 ? 4.026 -19.314 -9.492 1.00 89.31 460 ASN A CA 1
ATOM 3621 C C . ASN A 1 460 ? 5.149 -18.270 -9.658 1.00 89.31 460 ASN A C 1
ATOM 3623 O O . ASN A 1 460 ? 5.542 -17.598 -8.703 1.00 89.31 460 ASN A O 1
ATOM 3627 N N . ASP A 1 461 ? 5.728 -18.198 -10.856 1.00 82.81 461 ASP A N 1
ATOM 3628 C CA . ASP A 1 461 ? 6.882 -17.354 -11.194 1.00 82.81 461 ASP A CA 1
ATOM 3629 C C . ASP A 1 461 ? 6.636 -16.385 -12.365 1.00 82.81 461 ASP A C 1
ATOM 3631 O O . ASP A 1 461 ? 7.552 -15.665 -12.771 1.00 82.81 461 ASP A O 1
ATOM 3635 N N . ILE A 1 462 ? 5.393 -16.308 -12.857 1.00 82.38 462 ILE A N 1
ATOM 3636 C CA . ILE A 1 462 ? 4.960 -15.354 -13.886 1.00 82.38 462 ILE A CA 1
ATOM 3637 C C . ILE A 1 462 ? 5.093 -13.926 -13.341 1.00 82.38 462 ILE A C 1
ATOM 3639 O O . ILE A 1 462 ? 4.322 -13.493 -12.488 1.00 82.38 462 ILE A O 1
ATOM 3643 N N . GLN A 1 463 ? 6.084 -13.199 -13.852 1.00 81.12 463 GLN A N 1
ATOM 3644 C CA . GLN A 1 463 ? 6.381 -11.814 -13.495 1.00 81.12 463 GLN A CA 1
ATOM 3645 C C . GLN A 1 463 ? 5.842 -10.880 -14.581 1.00 81.12 463 GLN A C 1
ATOM 3647 O O . GLN A 1 463 ? 6.386 -10.809 -15.687 1.00 81.12 463 GLN A O 1
ATOM 3652 N N . GLU A 1 464 ? 4.752 -10.177 -14.278 1.00 83.56 464 GLU A N 1
ATOM 3653 C CA . GLU A 1 464 ? 4.134 -9.233 -15.210 1.00 83.56 464 GLU A CA 1
ATOM 3654 C C . GLU A 1 464 ? 4.954 -7.932 -15.270 1.00 83.56 464 GLU A C 1
ATOM 3656 O O . GLU A 1 464 ? 5.238 -7.350 -14.222 1.00 83.56 464 GLU A O 1
ATOM 3661 N N . PRO A 1 465 ? 5.375 -7.454 -16.456 1.00 82.75 465 PRO A N 1
ATOM 3662 C CA . PRO A 1 465 ? 6.130 -6.210 -16.575 1.00 82.75 465 PRO A CA 1
ATOM 3663 C C . PRO A 1 465 ? 5.261 -4.993 -16.249 1.00 82.75 465 PRO A C 1
ATOM 3665 O O . PRO A 1 465 ? 4.071 -4.973 -16.559 1.00 82.75 465 PRO A O 1
ATOM 3668 N N . GLU A 1 466 ? 5.871 -3.948 -15.690 1.00 86.88 466 GLU A N 1
ATOM 3669 C CA . GLU A 1 466 ? 5.165 -2.690 -15.438 1.00 86.88 466 GLU A CA 1
ATOM 3670 C C . GLU A 1 466 ? 4.653 -2.059 -16.750 1.00 86.88 466 GLU A C 1
ATOM 3672 O O . GLU A 1 466 ? 5.312 -2.104 -17.797 1.00 86.88 466 GLU A O 1
ATOM 3677 N N . ASN A 1 467 ? 3.467 -1.449 -16.695 1.00 89.38 467 ASN A N 1
ATOM 3678 C CA . ASN A 1 467 ? 2.875 -0.761 -17.837 1.00 89.38 467 ASN A CA 1
ATOM 3679 C C . ASN A 1 467 ? 3.709 0.454 -18.271 1.00 89.38 467 ASN A C 1
ATOM 3681 O O . ASN A 1 467 ? 4.249 1.201 -17.458 1.00 89.38 467 ASN A O 1
ATOM 3685 N N . MET A 1 468 ? 3.763 0.678 -19.587 1.00 87.69 468 MET A N 1
ATOM 3686 C CA . MET A 1 468 ? 4.563 1.732 -20.217 1.00 87.69 468 MET A CA 1
ATOM 3687 C C . MET A 1 468 ? 3.686 2.637 -21.082 1.00 87.69 468 MET A C 1
ATOM 3689 O O . MET A 1 468 ? 3.071 2.159 -22.038 1.00 87.69 468 MET A O 1
ATOM 3693 N N . ILE A 1 469 ? 3.707 3.941 -20.814 1.00 91.31 469 ILE A N 1
ATOM 3694 C CA . ILE A 1 469 ? 2.902 4.966 -21.497 1.00 91.31 469 ILE A CA 1
ATOM 3695 C C . ILE A 1 469 ? 3.766 5.880 -22.378 1.00 91.31 469 ILE A C 1
ATOM 3697 O O . ILE A 1 469 ? 4.934 6.112 -22.075 1.00 91.31 469 ILE A O 1
ATOM 3701 N N . ASP A 1 470 ? 3.209 6.418 -23.465 1.00 90.62 470 ASP A N 1
ATOM 3702 C CA . ASP A 1 470 ? 3.891 7.380 -24.345 1.00 90.62 470 ASP A CA 1
ATOM 3703 C C . ASP A 1 470 ? 3.580 8.834 -23.931 1.00 90.62 470 ASP A C 1
ATOM 3705 O O . ASP A 1 470 ? 2.427 9.194 -23.701 1.00 90.62 470 ASP A O 1
ATOM 3709 N N . CYS A 1 471 ? 4.596 9.702 -23.888 1.00 92.62 471 CYS A N 1
ATOM 3710 C CA . CYS A 1 471 ? 4.408 11.149 -23.719 1.00 92.62 471 CYS A CA 1
ATOM 3711 C C . CYS A 1 471 ? 3.795 11.776 -24.987 1.00 92.62 471 CYS A C 1
ATOM 3713 O O . CYS A 1 471 ? 4.394 11.694 -26.057 1.00 92.62 471 CYS A O 1
ATOM 3715 N N . ILE A 1 472 ? 2.660 12.474 -24.895 1.00 93.25 472 ILE A N 1
ATOM 3716 C CA . ILE A 1 472 ? 1.943 13.009 -26.075 1.00 93.25 472 ILE A CA 1
ATOM 3717 C C . ILE A 1 472 ? 2.695 14.131 -26.821 1.00 93.25 472 ILE A C 1
ATOM 3719 O O . ILE A 1 472 ? 2.357 14.432 -27.965 1.00 93.25 472 ILE A O 1
ATOM 3723 N N . VAL A 1 473 ? 3.719 14.728 -26.193 1.00 91.75 473 VAL A N 1
ATOM 3724 C CA . VAL A 1 473 ? 4.560 15.802 -26.761 1.00 91.75 473 VAL A CA 1
ATOM 3725 C C . VAL A 1 473 ? 5.814 15.252 -27.448 1.00 91.75 473 VAL A C 1
ATOM 3727 O O . VAL A 1 473 ? 6.008 15.489 -28.640 1.00 91.75 473 VAL A O 1
ATOM 3730 N N . CYS A 1 474 ? 6.671 14.522 -26.713 1.00 89.44 474 CYS A N 1
ATOM 3731 C CA . CYS A 1 474 ? 7.950 14.011 -27.238 1.00 89.44 474 CYS A CA 1
ATOM 3732 C C . CYS A 1 474 ? 7.989 12.509 -27.533 1.00 89.44 474 CYS A C 1
ATOM 3734 O O . CYS A 1 474 ? 9.029 11.993 -27.934 1.00 89.44 474 CYS A O 1
ATOM 3736 N N . THR A 1 475 ? 6.887 11.799 -27.296 1.00 89.19 475 THR A N 1
ATOM 3737 C CA . THR A 1 475 ? 6.686 10.382 -27.638 1.00 89.19 475 THR A CA 1
ATOM 3738 C C . THR A 1 475 ? 7.704 9.398 -27.039 1.00 89.19 475 THR A C 1
ATOM 3740 O O . THR A 1 475 ? 7.780 8.248 -27.469 1.00 89.19 475 THR A O 1
ATOM 3743 N N . ARG A 1 476 ? 8.470 9.821 -26.020 1.00 85.06 476 ARG A N 1
ATOM 3744 C CA . ARG A 1 476 ? 9.257 8.938 -25.143 1.00 85.06 476 ARG A CA 1
ATOM 3745 C C . ARG A 1 476 ? 8.316 8.047 -24.325 1.00 85.06 476 ARG A C 1
ATOM 3747 O O . ARG A 1 476 ? 7.326 8.549 -23.787 1.00 85.06 476 ARG A O 1
ATOM 3754 N N . ARG A 1 477 ? 8.673 6.768 -24.165 1.00 85.81 477 ARG A N 1
ATOM 3755 C CA . ARG A 1 477 ? 7.975 5.819 -23.279 1.00 85.81 477 ARG A CA 1
ATOM 3756 C C . ARG A 1 477 ? 8.420 5.980 -21.828 1.00 85.81 477 ARG A C 1
ATOM 3758 O O . ARG A 1 477 ? 9.610 6.119 -21.575 1.00 85.81 477 ARG A O 1
ATOM 3765 N N . TRP A 1 478 ? 7.485 5.939 -20.893 1.00 89.88 478 TRP A N 1
ATOM 3766 C CA . TRP A 1 478 ? 7.715 6.069 -19.454 1.00 89.88 478 TRP A CA 1
ATOM 3767 C C . TRP A 1 478 ? 7.012 4.931 -18.707 1.00 89.88 478 TRP A C 1
ATOM 3769 O O . TRP A 1 478 ? 5.908 4.550 -19.094 1.00 89.88 478 TRP A O 1
ATOM 3779 N N . HIS A 1 479 ? 7.626 4.427 -17.636 1.00 90.50 479 HIS A N 1
ATOM 3780 C CA . HIS A 1 479 ? 6.963 3.579 -16.640 1.00 90.50 479 HIS A CA 1
ATOM 3781 C C . HIS A 1 479 ? 5.752 4.329 -16.067 1.00 90.50 479 HIS A C 1
ATOM 3783 O O . HIS A 1 479 ? 5.877 5.501 -15.694 1.00 90.50 479 HIS A O 1
ATOM 3789 N N . GLN A 1 480 ? 4.576 3.700 -16.042 1.00 93.81 480 GLN A N 1
ATOM 3790 C CA . GLN A 1 480 ? 3.325 4.340 -15.630 1.00 93.81 480 GLN A CA 1
ATOM 3791 C C . GLN A 1 480 ? 3.375 4.816 -14.169 1.00 93.81 480 GLN A C 1
ATOM 3793 O O . GLN A 1 480 ? 2.873 5.901 -13.858 1.00 93.81 480 GLN A O 1
ATOM 3798 N N . VAL A 1 481 ? 4.029 4.047 -13.294 1.00 94.75 481 VAL A N 1
ATOM 3799 C CA . VAL A 1 481 ? 4.250 4.388 -11.885 1.00 94.75 481 VAL A CA 1
ATOM 3800 C C . VAL A 1 481 ? 5.249 5.540 -11.771 1.00 94.75 481 VAL A C 1
ATOM 3802 O O . VAL A 1 481 ? 4.944 6.531 -11.115 1.00 94.75 481 VAL A O 1
ATOM 3805 N N . CYS A 1 482 ? 6.388 5.503 -12.476 1.00 93.38 482 CYS A N 1
ATOM 3806 C CA . CYS A 1 482 ? 7.347 6.624 -12.475 1.00 93.38 482 CYS A CA 1
ATOM 3807 C C . CYS A 1 482 ? 6.779 7.920 -13.087 1.00 93.38 482 CYS A C 1
ATOM 3809 O O . CYS A 1 482 ? 7.247 9.013 -12.776 1.00 93.38 482 CYS A O 1
ATOM 3811 N N . ALA A 1 483 ? 5.792 7.813 -13.978 1.00 93.69 483 ALA A N 1
ATOM 3812 C CA . ALA A 1 483 ? 5.066 8.945 -14.546 1.00 93.69 483 ALA A CA 1
ATOM 3813 C C . ALA A 1 483 ? 3.964 9.501 -13.623 1.00 93.69 483 ALA A C 1
ATOM 3815 O O . ALA A 1 483 ? 3.472 10.609 -13.871 1.00 93.69 483 ALA A O 1
ATOM 3816 N N . LEU A 1 484 ? 3.555 8.725 -12.607 1.00 94.44 484 LEU A N 1
ATOM 3817 C CA . LEU A 1 484 ? 2.372 8.949 -11.770 1.00 94.44 484 LEU A CA 1
ATOM 3818 C C . LEU A 1 484 ? 1.167 9.378 -12.622 1.00 94.44 484 LEU A C 1
ATOM 3820 O O . LEU A 1 484 ? 0.585 10.450 -12.435 1.00 94.44 484 LEU A O 1
ATOM 3824 N N . HIS A 1 485 ? 0.845 8.566 -13.634 1.00 93.75 485 HIS A N 1
ATOM 3825 C CA . HIS A 1 485 ? -0.190 8.879 -14.619 1.00 93.75 485 HIS A CA 1
ATOM 3826 C C . HIS A 1 485 ? -1.364 7.899 -14.568 1.00 93.75 485 HIS A C 1
ATOM 3828 O O . HIS A 1 485 ? -1.206 6.680 -14.652 1.00 93.75 485 HIS A O 1
ATOM 3834 N N . ILE A 1 486 ? -2.557 8.479 -14.459 1.00 93.75 486 ILE A N 1
ATOM 3835 C CA . ILE A 1 486 ? -3.842 7.802 -14.315 1.00 93.75 486 ILE A CA 1
ATOM 3836 C C . ILE A 1 486 ? -4.834 8.554 -15.212 1.00 93.75 486 ILE A C 1
ATOM 3838 O O . ILE A 1 486 ? -5.058 9.755 -15.020 1.00 93.75 486 ILE A O 1
ATOM 3842 N N . ASP A 1 487 ? -5.433 7.871 -16.190 1.00 92.56 487 ASP A N 1
ATOM 3843 C CA . ASP A 1 487 ? -6.286 8.501 -17.213 1.00 92.56 487 ASP A CA 1
ATOM 3844 C C . ASP A 1 487 ? -7.565 9.121 -16.622 1.00 92.56 487 ASP A C 1
ATOM 3846 O O . ASP A 1 487 ? -8.061 10.133 -17.109 1.00 92.56 487 ASP A O 1
ATOM 3850 N N . GLN A 1 488 ? -8.060 8.595 -15.497 1.00 92.88 488 GLN A N 1
ATOM 3851 C CA . GLN A 1 488 ? -9.177 9.166 -14.732 1.00 92.88 488 GLN A CA 1
ATOM 3852 C C . GLN A 1 488 ? -8.854 10.553 -14.126 1.00 92.88 488 GLN A C 1
ATOM 3854 O O . GLN A 1 488 ? -9.768 11.298 -13.747 1.00 92.88 488 GLN A O 1
ATOM 3859 N N . ILE A 1 489 ? -7.566 10.911 -14.032 1.00 92.06 489 ILE A N 1
ATOM 3860 C CA . ILE A 1 489 ? -7.073 12.222 -13.584 1.00 92.06 489 ILE A CA 1
ATOM 3861 C C . ILE A 1 489 ? -6.744 13.115 -14.788 1.00 92.06 489 ILE A C 1
ATOM 3863 O O . ILE A 1 489 ? -7.201 14.263 -14.848 1.00 92.06 489 ILE A O 1
ATOM 3867 N N . TRP A 1 490 ? -6.005 12.577 -15.763 1.00 93.00 490 TRP A N 1
ATOM 3868 C CA . TRP A 1 490 ? -5.535 13.291 -16.955 1.00 93.00 490 TRP A CA 1
ATOM 3869 C C . TRP A 1 490 ? -5.937 12.561 -18.253 1.00 93.00 490 TRP A C 1
ATOM 3871 O O . TRP A 1 490 ? -5.080 11.966 -18.906 1.00 93.00 490 TRP A O 1
ATOM 3881 N N . PRO A 1 491 ? -7.218 12.624 -18.667 1.00 92.25 491 PRO A N 1
ATOM 3882 C CA . PRO A 1 491 ? -7.716 11.871 -19.825 1.00 92.25 491 PRO A CA 1
ATOM 3883 C C . PRO A 1 491 ? -7.162 12.360 -21.172 1.00 92.25 491 PRO A C 1
ATOM 3885 O O . PRO A 1 491 ? -7.227 11.631 -22.155 1.00 92.25 491 PRO A O 1
ATOM 3888 N N . GLU A 1 492 ? -6.578 13.563 -21.224 1.00 90.19 492 GLU A N 1
ATOM 3889 C CA . GLU A 1 492 ? -5.921 14.086 -22.435 1.00 90.19 492 GLU A CA 1
ATOM 3890 C C . GLU A 1 492 ? -4.558 13.411 -22.720 1.00 90.19 492 GLU A C 1
ATOM 3892 O O . GLU A 1 492 ? -3.939 13.670 -23.753 1.00 90.19 492 GLU A O 1
ATOM 3897 N N . GLY A 1 493 ? -4.079 12.555 -21.807 1.00 92.62 493 GLY A N 1
ATOM 3898 C CA . GLY A 1 493 ? -2.827 11.809 -21.919 1.00 92.62 493 GLY A CA 1
ATOM 3899 C C . GLY A 1 493 ? -1.666 12.371 -21.091 1.00 92.62 493 GLY A C 1
ATOM 3900 O O . GLY A 1 493 ? -1.769 13.379 -20.389 1.00 92.62 493 GLY A O 1
ATOM 3901 N N . PHE A 1 494 ? -0.535 11.669 -21.155 1.00 95.06 494 PHE A N 1
ATOM 3902 C CA . PHE A 1 494 ? 0.652 11.938 -20.345 1.00 95.06 494 PHE A CA 1
ATOM 3903 C C . PHE A 1 494 ? 1.602 12.961 -20.992 1.00 95.06 494 PHE A C 1
ATOM 3905 O O . PHE A 1 494 ? 1.928 12.862 -22.174 1.00 95.06 494 PHE A O 1
ATOM 3912 N N . ILE A 1 495 ? 2.129 13.896 -20.192 1.00 95.00 495 ILE A N 1
ATOM 3913 C CA . ILE A 1 495 ? 3.224 14.806 -20.566 1.00 95.00 495 ILE A CA 1
ATOM 3914 C C . ILE A 1 495 ? 4.346 14.654 -19.529 1.00 95.00 495 ILE A C 1
ATOM 3916 O O . ILE A 1 495 ? 4.106 14.805 -18.332 1.00 95.00 495 ILE A O 1
ATOM 3920 N N . CYS A 1 496 ? 5.570 14.351 -19.972 1.00 93.44 496 CYS A N 1
ATOM 3921 C CA . CYS A 1 496 ? 6.699 14.079 -19.075 1.00 93.44 496 CYS A CA 1
ATOM 3922 C C . CYS A 1 496 ? 7.334 15.343 -18.462 1.00 93.44 496 CYS A C 1
ATOM 3924 O O . CYS A 1 496 ? 7.210 16.441 -19.013 1.00 93.44 496 CYS A O 1
ATOM 3926 N N . LYS A 1 497 ? 8.085 15.162 -17.355 1.00 91.69 497 LYS A N 1
ATOM 3927 C CA . LYS A 1 497 ? 8.781 16.231 -16.597 1.00 91.69 497 LYS A CA 1
ATOM 3928 C C . LYS A 1 497 ? 9.561 17.193 -17.507 1.00 91.69 497 LYS A C 1
ATOM 3930 O O . LYS A 1 497 ? 9.467 18.409 -17.370 1.00 91.69 497 LYS A O 1
ATOM 3935 N N . THR A 1 498 ? 10.261 16.625 -18.486 1.00 91.94 498 THR A N 1
ATOM 3936 C CA . THR A 1 498 ? 11.102 17.323 -19.462 1.00 91.94 498 THR A CA 1
ATOM 3937 C C . THR A 1 498 ? 10.274 18.244 -20.358 1.00 91.94 498 THR A C 1
ATOM 3939 O O . THR A 1 498 ? 10.542 19.435 -20.419 1.00 91.94 498 THR A O 1
ATOM 3942 N N . CYS A 1 499 ? 9.199 17.743 -20.975 1.00 93.50 499 CYS A N 1
ATOM 3943 C CA . CYS A 1 499 ? 8.340 18.558 -21.841 1.00 93.50 499 CYS A CA 1
ATOM 3944 C C . CYS A 1 499 ? 7.555 19.632 -21.079 1.00 93.50 499 CYS A C 1
ATOM 3946 O O . CYS A 1 499 ? 7.345 20.713 -21.622 1.00 93.50 499 CYS A O 1
ATOM 3948 N N . ILE A 1 500 ? 7.148 19.351 -19.836 1.00 92.75 500 ILE A N 1
ATOM 3949 C CA . ILE A 1 500 ? 6.500 20.334 -18.955 1.00 92.75 500 ILE A CA 1
ATOM 3950 C C . ILE A 1 500 ? 7.410 21.550 -18.745 1.00 92.75 500 ILE A C 1
ATOM 3952 O O . ILE A 1 500 ? 6.972 22.683 -18.942 1.00 92.75 500 ILE A O 1
ATOM 3956 N N . ARG A 1 501 ? 8.685 21.312 -18.417 1.00 92.56 501 ARG A N 1
ATOM 3957 C CA . ARG A 1 501 ? 9.697 22.358 -18.232 1.00 92.56 501 ARG A CA 1
ATOM 3958 C C . ARG A 1 501 ? 10.051 23.056 -19.549 1.00 92.56 501 ARG A C 1
ATOM 3960 O O . ARG A 1 501 ? 9.954 24.275 -19.639 1.00 92.56 501 ARG A O 1
ATOM 3967 N N . ASP A 1 502 ? 10.444 22.289 -20.563 1.00 91.88 502 ASP A N 1
ATOM 3968 C CA . ASP A 1 502 ? 11.112 22.812 -21.764 1.00 91.88 502 ASP A CA 1
ATOM 3969 C C . ASP A 1 502 ? 10.166 23.598 -22.691 1.00 91.88 502 ASP A C 1
ATOM 3971 O O . ASP A 1 502 ? 10.612 24.497 -23.401 1.00 91.88 502 ASP A O 1
ATOM 3975 N N . TYR A 1 503 ? 8.860 23.306 -22.649 1.00 91.56 503 TYR A N 1
ATOM 3976 C CA . TYR A 1 503 ? 7.818 24.030 -23.392 1.00 91.56 503 TYR A CA 1
ATOM 3977 C C . TYR A 1 503 ? 6.905 24.892 -22.497 1.00 91.56 503 TYR A C 1
ATOM 3979 O O . TYR A 1 503 ? 5.880 25.374 -22.975 1.00 91.56 503 TYR A O 1
ATOM 3987 N N . ASN A 1 504 ? 7.244 25.081 -21.213 1.00 92.81 504 ASN A N 1
ATOM 3988 C CA . ASN A 1 504 ? 6.441 25.832 -20.234 1.00 92.81 504 ASN A CA 1
ATOM 3989 C C . ASN A 1 504 ? 4.952 25.400 -20.204 1.00 92.81 504 ASN A C 1
ATOM 3991 O O . ASN A 1 504 ? 4.036 26.222 -20.295 1.00 92.81 504 ASN A O 1
ATOM 3995 N N . ILE A 1 505 ? 4.698 24.088 -20.125 1.00 92.31 505 ILE A N 1
ATOM 3996 C CA . ILE A 1 505 ? 3.338 23.530 -20.170 1.00 92.31 505 ILE A CA 1
ATOM 3997 C C . ILE A 1 505 ? 2.753 23.446 -18.758 1.00 92.31 505 ILE A C 1
ATOM 3999 O O . ILE A 1 505 ? 3.277 22.749 -17.890 1.00 92.31 505 ILE A O 1
ATOM 4003 N N . LYS A 1 506 ? 1.596 24.072 -18.538 1.00 90.38 506 LYS A N 1
ATOM 4004 C CA . LYS A 1 506 ? 0.835 23.953 -17.293 1.00 90.38 506 LYS A CA 1
ATOM 4005 C C . LYS A 1 506 ? 0.070 22.625 -17.256 1.00 90.38 506 LYS A C 1
ATOM 4007 O O . LYS A 1 506 ? -0.935 22.455 -17.953 1.00 90.38 506 LYS A O 1
ATOM 4012 N N . ARG A 1 507 ? 0.525 21.666 -16.437 1.00 86.50 507 ARG A N 1
ATOM 4013 C CA . ARG A 1 507 ? -0.244 20.440 -16.140 1.00 86.50 507 ARG A CA 1
ATOM 4014 C C . ARG A 1 507 ? -1.505 20.819 -15.350 1.00 86.50 507 ARG A C 1
ATOM 4016 O O . ARG A 1 507 ? -1.436 21.608 -14.417 1.00 86.50 507 ARG A O 1
ATOM 4023 N N . LYS A 1 508 ? -2.651 20.251 -15.728 1.00 89.62 508 LYS A N 1
ATOM 4024 C CA . LYS A 1 508 ? -3.925 20.348 -14.996 1.00 89.62 508 LYS A CA 1
ATOM 4025 C C . LYS A 1 508 ? -3.759 19.791 -13.577 1.00 89.62 508 LYS A C 1
ATOM 4027 O O . LYS A 1 508 ? -3.216 18.697 -13.427 1.00 89.62 508 LYS A O 1
ATOM 4032 N N . ASP A 1 509 ? -4.238 20.501 -12.560 1.00 89.06 509 ASP A N 1
ATOM 4033 C CA . ASP A 1 509 ? -4.065 20.095 -11.158 1.00 89.06 509 ASP A CA 1
ATOM 4034 C C . ASP A 1 509 ? -4.757 18.761 -10.838 1.00 89.06 509 ASP A C 1
ATOM 4036 O O . ASP A 1 509 ? -5.865 18.486 -11.315 1.00 89.06 509 ASP A O 1
ATOM 4040 N N . ASN A 1 510 ? -4.150 17.949 -9.964 1.00 91.50 510 ASN A N 1
ATOM 4041 C CA . ASN A 1 510 ? -4.819 16.754 -9.454 1.00 91.50 510 ASN A CA 1
ATOM 4042 C C . ASN A 1 510 ? -6.032 17.156 -8.588 1.00 91.50 510 ASN A C 1
ATOM 4044 O O . ASN A 1 510 ? -5.926 17.936 -7.635 1.00 91.50 510 ASN A O 1
ATOM 4048 N N . ARG A 1 511 ? -7.206 16.609 -8.914 1.00 91.62 511 ARG A N 1
ATOM 4049 C CA . ARG A 1 511 ? -8.454 16.800 -8.154 1.00 91.62 511 ARG A CA 1
ATOM 4050 C C . ARG A 1 511 ? -8.669 15.731 -7.080 1.00 91.62 511 ARG A C 1
ATOM 4052 O O . ARG A 1 511 ? -9.401 15.988 -6.133 1.00 91.62 511 ARG A O 1
ATOM 4059 N N . TYR A 1 512 ? -8.010 14.584 -7.210 1.00 93.69 512 TYR A N 1
ATOM 4060 C CA . TYR A 1 512 ? -8.094 13.440 -6.309 1.00 93.69 512 TYR A CA 1
ATOM 4061 C C . TYR A 1 512 ? -6.861 13.438 -5.397 1.00 93.69 512 TYR A C 1
ATOM 4063 O O . TYR A 1 512 ? -5.939 12.645 -5.577 1.00 93.69 512 TYR A O 1
ATOM 4071 N N . THR A 1 513 ? -6.818 14.396 -4.470 1.00 95.00 513 THR A N 1
ATOM 4072 C CA . THR A 1 513 ? -5.789 14.476 -3.422 1.00 95.00 513 THR A CA 1
ATOM 4073 C C . THR A 1 513 ? -6.403 14.145 -2.066 1.00 95.00 513 THR A C 1
ATOM 4075 O O . THR A 1 513 ? -7.584 14.428 -1.843 1.00 95.00 513 THR A O 1
ATOM 4078 N N . ALA A 1 514 ? -5.625 13.577 -1.144 1.00 96.44 514 ALA A N 1
ATOM 4079 C CA . ALA A 1 514 ? -6.115 13.138 0.165 1.00 96.44 514 ALA A CA 1
ATOM 4080 C C . ALA A 1 514 ? -6.769 14.292 0.942 1.00 96.44 514 ALA A C 1
ATOM 4082 O O . ALA A 1 514 ? -7.841 14.137 1.527 1.00 96.44 514 ALA A O 1
ATOM 4083 N N . TYR A 1 515 ? -6.174 15.486 0.855 1.00 94.50 515 TYR A N 1
ATOM 4084 C CA . TYR A 1 515 ? -6.701 16.713 1.456 1.00 94.50 515 TYR A CA 1
ATOM 4085 C C . TYR A 1 515 ? -8.122 17.074 0.974 1.00 94.50 515 TYR A C 1
ATOM 4087 O O . TYR A 1 515 ? -8.913 17.602 1.754 1.00 94.50 515 TYR A O 1
ATOM 4095 N N . LYS A 1 516 ? -8.468 16.759 -0.285 1.00 94.81 516 LYS A N 1
ATOM 4096 C CA . LYS A 1 516 ? -9.773 17.059 -0.908 1.00 94.81 516 LYS A CA 1
ATOM 4097 C C . LYS A 1 516 ? -10.852 16.002 -0.624 1.00 94.81 516 LYS A C 1
ATOM 4099 O O . LYS A 1 516 ? -11.999 16.202 -1.019 1.00 94.81 516 LYS A O 1
ATOM 4104 N N . LEU A 1 517 ? -10.512 14.891 0.035 1.00 96.31 517 LEU A N 1
ATOM 4105 C CA . LEU A 1 517 ? -11.491 13.889 0.468 1.00 96.31 517 LEU A CA 1
ATOM 4106 C C . LEU A 1 517 ? -12.391 14.445 1.580 1.00 96.31 517 LEU A C 1
ATOM 4108 O O . LEU A 1 517 ? -11.958 15.282 2.374 1.00 96.31 517 LEU A O 1
ATOM 4112 N N . THR A 1 518 ? -13.624 13.936 1.654 1.00 95.06 518 THR A N 1
ATOM 4113 C CA . THR A 1 518 ? -14.628 14.336 2.648 1.00 95.06 518 THR A CA 1
ATOM 4114 C C . THR A 1 518 ? -14.094 14.218 4.073 1.00 95.06 518 THR A C 1
ATOM 4116 O O . THR A 1 518 ? -13.611 13.169 4.499 1.00 95.06 518 THR A O 1
ATOM 4119 N N . ASP A 1 519 ? -14.200 15.318 4.806 1.00 95.19 519 ASP A N 1
ATOM 4120 C CA . ASP A 1 519 ? -13.685 15.461 6.161 1.00 95.19 519 ASP A CA 1
ATOM 4121 C C . ASP A 1 519 ? -14.764 15.155 7.223 1.00 95.19 519 ASP A C 1
ATOM 4123 O O . ASP A 1 519 ? -15.965 15.213 6.957 1.00 95.19 519 ASP A O 1
ATOM 4127 N N . THR A 1 520 ? -14.341 14.803 8.437 1.00 97.88 520 THR A N 1
ATOM 4128 C CA . THR A 1 520 ? -15.207 14.399 9.560 1.00 97.88 520 THR A CA 1
ATOM 4129 C C . THR A 1 520 ? -14.627 14.896 10.880 1.00 97.88 520 THR A C 1
ATOM 4131 O O . THR A 1 520 ? -13.430 15.136 10.981 1.00 97.88 520 THR A O 1
ATOM 4134 N N . ASP A 1 521 ? -15.426 15.004 11.939 1.00 98.00 521 ASP A N 1
ATOM 4135 C CA . ASP A 1 521 ? -14.921 15.593 13.190 1.00 98.00 521 ASP A CA 1
ATOM 4136 C C . ASP A 1 521 ? -13.861 14.726 13.892 1.00 98.00 521 ASP A C 1
ATOM 4138 O O . ASP A 1 521 ? -12.974 15.262 14.552 1.00 98.00 521 ASP A O 1
ATOM 4142 N N . LEU A 1 522 ? -13.881 13.402 13.683 1.00 98.31 522 LEU A N 1
ATOM 4143 C CA . LEU A 1 522 ? -12.770 12.526 14.074 1.00 98.31 522 LEU A CA 1
ATOM 4144 C C . LEU A 1 522 ? -11.513 12.821 13.238 1.00 98.31 522 LEU A C 1
ATOM 4146 O O . LEU A 1 522 ? -10.438 12.989 13.805 1.00 98.31 522 LEU A O 1
ATOM 4150 N N . ALA A 1 523 ? -11.642 12.918 11.909 1.00 98.31 523 ALA A N 1
ATOM 4151 C CA . ALA A 1 523 ? -10.526 13.256 11.023 1.00 98.31 523 ALA A CA 1
ATOM 4152 C C . ALA A 1 523 ? -9.872 14.593 11.410 1.00 98.31 523 ALA A C 1
ATOM 4154 O O . ALA A 1 523 ? -8.667 14.612 11.639 1.00 98.31 523 ALA A O 1
ATOM 4155 N N . LYS A 1 524 ? -10.657 15.661 11.607 1.00 98.38 524 LYS A N 1
ATOM 4156 C CA . LYS A 1 524 ? -10.177 16.978 12.071 1.00 98.38 524 LYS A CA 1
ATOM 4157 C C . LYS A 1 524 ? -9.399 16.905 13.379 1.00 98.38 524 LYS A C 1
ATOM 4159 O O . LYS A 1 524 ? -8.344 17.520 13.490 1.00 98.38 524 LYS A O 1
ATOM 4164 N N . VAL A 1 525 ? -9.914 16.180 14.377 1.00 98.25 525 VAL A N 1
ATOM 4165 C CA . VAL A 1 525 ? -9.266 16.071 15.695 1.00 98.25 525 VAL A CA 1
ATOM 4166 C C . VAL A 1 525 ? -7.933 15.327 15.594 1.00 98.25 525 VAL A C 1
ATOM 4168 O O . VAL A 1 525 ? -6.953 15.770 16.189 1.00 98.25 525 VAL A O 1
ATOM 4171 N N . LEU A 1 526 ? -7.867 14.248 14.807 1.00 98.62 526 LEU A N 1
ATOM 4172 C CA . LEU A 1 526 ? -6.621 13.512 14.569 1.00 98.62 526 LEU A CA 1
ATOM 4173 C C . LEU A 1 526 ? -5.622 14.325 13.731 1.00 98.62 526 LEU A C 1
ATOM 4175 O O . LEU A 1 526 ? -4.463 14.448 14.116 1.00 98.62 526 LEU A O 1
ATOM 4179 N N . GLU A 1 527 ? -6.064 14.896 12.607 1.00 98.44 527 GLU A N 1
ATOM 4180 C CA . GLU A 1 527 ? -5.232 15.691 11.697 1.00 98.44 527 GLU A CA 1
ATOM 4181 C C . GLU A 1 527 ? -4.652 16.909 12.410 1.00 98.44 527 GLU A C 1
ATOM 4183 O O . GLU A 1 527 ? -3.446 17.142 12.330 1.00 98.44 527 GLU A O 1
ATOM 4188 N N . LYS A 1 528 ? -5.479 17.642 13.168 1.00 98.25 528 LYS A N 1
ATOM 4189 C CA . LYS A 1 528 ? -4.999 18.749 13.992 1.00 98.25 528 LYS A CA 1
ATOM 4190 C C . LYS A 1 528 ? -3.971 18.261 15.008 1.00 98.25 528 LYS A C 1
ATOM 4192 O O . LYS A 1 528 ? -2.876 18.801 15.034 1.00 98.25 528 LYS A O 1
ATOM 4197 N N . ARG A 1 529 ? -4.277 17.231 15.807 1.00 98.25 529 ARG A N 1
ATOM 4198 C CA . ARG A 1 529 ? -3.359 16.742 16.850 1.00 98.25 529 ARG A CA 1
ATOM 4199 C C . ARG A 1 529 ? -1.987 16.349 16.285 1.00 98.25 529 ARG A C 1
ATOM 4201 O O . ARG A 1 529 ? -0.968 16.685 16.881 1.00 98.25 529 ARG A O 1
ATOM 4208 N N . VAL A 1 530 ? -1.957 15.667 15.140 1.00 98.31 530 VAL A N 1
ATOM 4209 C CA . VAL A 1 530 ? -0.709 15.241 14.487 1.00 98.31 530 VAL A CA 1
ATOM 4210 C C . VAL A 1 530 ? 0.082 16.429 13.933 1.00 98.31 530 VAL A C 1
ATOM 4212 O O . VAL A 1 530 ? 1.294 16.485 14.128 1.00 98.31 530 VAL A O 1
ATOM 4215 N N . ASN A 1 531 ? -0.574 17.392 13.277 1.00 97.88 531 ASN A N 1
ATOM 4216 C CA . ASN A 1 531 ? 0.112 18.577 12.751 1.00 97.88 531 ASN A CA 1
ATOM 4217 C C . ASN A 1 531 ? 0.545 19.547 13.871 1.00 97.88 531 ASN A C 1
ATOM 4219 O O . ASN A 1 531 ? 1.639 20.097 13.786 1.00 97.88 531 ASN A O 1
ATOM 4223 N N . ASP A 1 532 ? -0.239 19.698 14.945 1.00 97.69 532 ASP A N 1
ATOM 4224 C CA . ASP A 1 532 ? 0.139 20.451 16.151 1.00 97.69 532 ASP A CA 1
ATOM 4225 C C . ASP A 1 532 ? 1.405 19.839 16.790 1.00 97.69 532 ASP A C 1
ATOM 4227 O O . ASP A 1 532 ? 2.355 20.561 17.084 1.00 97.69 532 ASP A O 1
ATOM 4231 N N . PHE A 1 533 ? 1.465 18.506 16.951 1.00 97.44 533 PHE A N 1
ATOM 4232 C CA . PHE A 1 533 ? 2.664 17.797 17.428 1.00 97.44 533 PHE A CA 1
ATOM 4233 C C . PHE A 1 533 ? 3.883 18.063 16.532 1.00 97.44 533 PHE A C 1
ATOM 4235 O O . PHE A 1 533 ? 4.917 18.514 17.020 1.00 97.44 533 PHE A O 1
ATOM 4242 N N . LEU A 1 534 ? 3.752 17.850 15.218 1.00 96.81 534 LEU A N 1
ATOM 4243 C CA . LEU A 1 534 ? 4.846 18.063 14.264 1.00 96.81 534 LEU A CA 1
ATOM 4244 C C . LEU A 1 534 ? 5.324 19.525 14.246 1.00 96.81 534 LEU A C 1
ATOM 4246 O O . LEU A 1 534 ? 6.525 19.770 14.161 1.00 96.81 534 LEU A O 1
ATOM 4250 N N . SER A 1 535 ? 4.413 20.492 14.388 1.00 95.94 535 SER A N 1
ATOM 4251 C CA . SER A 1 535 ? 4.758 21.913 14.492 1.00 95.94 535 SER A CA 1
ATOM 4252 C C . SER A 1 535 ? 5.485 22.250 15.798 1.00 95.94 535 SER A C 1
ATOM 4254 O O . SER A 1 535 ? 6.402 23.069 15.778 1.00 95.94 535 SER A O 1
ATOM 4256 N N . ASN A 1 536 ? 5.103 21.636 16.923 1.00 95.81 536 ASN A N 1
ATOM 4257 C CA . ASN A 1 536 ? 5.748 21.853 18.224 1.00 95.81 536 ASN A CA 1
ATOM 4258 C C . ASN A 1 536 ? 7.167 21.262 18.273 1.00 95.81 536 ASN A C 1
ATOM 4260 O O . ASN A 1 536 ? 8.064 21.872 18.846 1.00 95.81 536 ASN A O 1
ATOM 4264 N N . GLU A 1 537 ? 7.389 20.125 17.608 1.00 94.00 537 GLU A N 1
ATOM 4265 C CA . GLU A 1 537 ? 8.713 19.515 17.411 1.00 94.00 537 GLU A CA 1
ATOM 4266 C C . GLU A 1 537 ? 9.583 20.262 16.371 1.00 94.00 537 GLU A C 1
ATOM 4268 O O . GLU A 1 537 ? 10.683 19.818 16.044 1.00 94.00 537 GLU A O 1
ATOM 4273 N N . GLY A 1 538 ? 9.100 21.376 15.800 1.00 91.50 538 GLY A N 1
ATOM 4274 C CA . GLY A 1 538 ? 9.807 22.134 14.759 1.00 91.50 538 GLY A CA 1
ATOM 4275 C C . GLY A 1 538 ? 10.002 21.358 13.449 1.00 91.50 538 GLY A C 1
ATOM 4276 O O . GLY A 1 538 ? 10.902 21.667 12.665 1.00 91.50 538 GLY A O 1
ATOM 4277 N N . CYS A 1 539 ? 9.195 20.322 13.209 1.00 91.06 539 CYS A N 1
ATOM 4278 C CA . CYS A 1 539 ? 9.405 19.375 12.126 1.00 91.06 539 CYS A CA 1
ATOM 4279 C C . CYS A 1 539 ? 9.085 19.991 10.757 1.00 91.06 539 CYS A C 1
ATOM 4281 O O . CYS A 1 539 ? 7.924 20.176 10.390 1.00 91.06 539 CYS A O 1
ATOM 4283 N N . GLN A 1 540 ? 10.121 20.228 9.950 1.00 88.69 540 GLN A N 1
ATOM 4284 C CA . GLN A 1 540 ? 9.949 20.503 8.524 1.00 88.69 540 GLN A CA 1
ATOM 4285 C C . GLN A 1 540 ? 9.494 19.222 7.815 1.00 88.69 540 GLN A C 1
ATOM 4287 O O . GLN A 1 540 ? 10.273 18.294 7.586 1.00 88.69 540 GLN A O 1
ATOM 4292 N N . THR A 1 541 ? 8.206 19.165 7.489 1.00 91.94 541 THR A N 1
ATOM 4293 C CA . THR A 1 541 ? 7.570 18.025 6.833 1.00 91.94 541 THR A CA 1
ATOM 4294 C C . THR A 1 541 ? 6.470 18.487 5.882 1.00 91.94 541 THR A C 1
ATOM 4296 O O . THR A 1 541 ? 5.949 19.597 6.001 1.00 91.94 541 THR A O 1
ATOM 4299 N N . GLY A 1 542 ? 6.136 17.644 4.907 1.00 91.25 542 GLY A N 1
ATOM 4300 C CA . GLY A 1 542 ? 4.983 17.869 4.047 1.00 91.25 542 GLY A CA 1
ATOM 4301 C C . GLY A 1 542 ? 3.673 17.623 4.793 1.00 91.25 542 GLY A C 1
ATOM 4302 O O . GLY A 1 542 ? 3.638 16.916 5.802 1.00 91.25 542 GLY A O 1
ATOM 4303 N N . ARG A 1 543 ? 2.589 18.216 4.286 1.00 93.56 543 ARG A N 1
ATOM 4304 C CA . ARG A 1 543 ? 1.257 18.193 4.904 1.00 93.56 543 ARG A CA 1
ATOM 4305 C C . ARG A 1 543 ? 0.846 16.774 5.290 1.00 93.56 543 ARG A C 1
ATOM 4307 O O . ARG A 1 543 ? 0.747 15.911 4.419 1.00 93.56 543 ARG A O 1
ATOM 4314 N N . VAL A 1 544 ? 0.551 16.553 6.570 1.00 97.81 544 VAL A N 1
ATOM 4315 C CA . VAL A 1 544 ? -0.071 15.308 7.030 1.00 97.81 544 VAL A CA 1
ATOM 4316 C C . VAL A 1 544 ? -1.584 15.486 7.020 1.00 97.81 544 VAL A C 1
ATOM 4318 O O . VAL A 1 544 ? -2.109 16.487 7.504 1.00 97.81 544 VAL A O 1
ATOM 4321 N N . THR A 1 545 ? -2.296 14.527 6.439 1.00 98.44 545 THR A N 1
ATOM 4322 C CA . THR A 1 545 ? -3.751 14.560 6.262 1.00 98.44 545 THR A CA 1
ATOM 4323 C C . THR A 1 545 ? -4.363 13.254 6.751 1.00 98.44 545 THR A C 1
ATOM 4325 O O . THR A 1 545 ? -3.850 12.183 6.440 1.00 98.44 545 THR A O 1
ATOM 4328 N N . ILE A 1 546 ? -5.462 13.318 7.504 1.00 98.69 546 ILE A N 1
ATOM 4329 C CA . ILE A 1 546 ? -6.139 12.140 8.066 1.00 98.69 546 ILE A CA 1
ATOM 4330 C C . ILE A 1 546 ? -7.596 12.131 7.627 1.00 98.69 546 ILE A C 1
ATOM 4332 O O . ILE A 1 546 ? -8.292 13.136 7.729 1.00 98.69 546 ILE A O 1
ATOM 4336 N N . ARG A 1 547 ? -8.085 10.999 7.117 1.00 98.56 547 ARG A N 1
ATOM 4337 C CA . ARG A 1 547 ? -9.456 10.869 6.598 1.00 98.56 547 ARG A CA 1
ATOM 4338 C C . ARG A 1 547 ? -10.102 9.562 7.050 1.00 98.56 547 ARG A C 1
ATOM 4340 O O . ARG A 1 547 ? -9.428 8.555 7.264 1.00 98.56 547 ARG A O 1
ATOM 4347 N N . ILE A 1 548 ? -11.427 9.593 7.189 1.00 98.31 548 ILE A N 1
ATOM 4348 C CA . ILE A 1 548 ? -12.252 8.415 7.477 1.00 98.31 548 ILE A CA 1
ATOM 4349 C C . ILE A 1 548 ? -12.836 7.942 6.148 1.00 98.31 548 ILE A C 1
ATOM 4351 O O . ILE A 1 548 ? -13.804 8.518 5.662 1.00 98.31 548 ILE A O 1
ATOM 4355 N N . LEU A 1 549 ? -12.215 6.935 5.532 1.00 97.56 549 LEU A N 1
ATOM 4356 C CA . LEU A 1 549 ? -12.561 6.504 4.169 1.00 97.56 549 LEU A CA 1
ATOM 4357 C C . LEU A 1 549 ? -13.815 5.623 4.118 1.00 97.56 549 LEU A C 1
ATOM 4359 O O . LEU A 1 549 ? -14.465 5.532 3.081 1.00 97.56 549 LEU A O 1
ATOM 4363 N N . ALA A 1 550 ? -14.165 4.986 5.236 1.00 97.50 550 ALA A N 1
ATOM 4364 C CA . ALA A 1 550 ? -15.392 4.216 5.375 1.00 97.50 550 ALA A CA 1
ATOM 4365 C C . ALA A 1 550 ? -15.942 4.317 6.801 1.00 97.50 550 ALA A C 1
ATOM 4367 O O . ALA A 1 550 ? -15.185 4.296 7.775 1.00 97.50 550 ALA A O 1
ATOM 4368 N N . ALA A 1 551 ? -17.268 4.357 6.915 1.00 97.62 551 ALA A N 1
ATOM 4369 C CA . ALA A 1 551 ? -18.005 4.148 8.153 1.00 97.62 551 ALA A CA 1
ATOM 4370 C C . ALA A 1 551 ? -19.292 3.370 7.836 1.00 97.62 551 ALA A C 1
ATOM 4372 O O . ALA A 1 551 ? -20.018 3.741 6.918 1.00 97.62 551 ALA A O 1
ATOM 4373 N N . SER A 1 552 ? -19.569 2.285 8.558 1.00 97.56 552 SER A N 1
ATOM 4374 C CA . SER A 1 552 ? -20.800 1.492 8.382 1.00 97.56 552 SER A CA 1
ATOM 4375 C C . SER A 1 552 ? -21.199 0.789 9.676 1.00 97.56 552 SER A C 1
ATOM 4377 O O . SER A 1 552 ? -20.340 0.464 10.495 1.00 97.56 552 SER A O 1
ATOM 4379 N N . ASP A 1 553 ? -22.496 0.559 9.866 1.00 98.00 553 ASP A N 1
ATOM 4380 C CA . ASP A 1 553 ? -23.003 -0.237 10.984 1.00 98.00 553 ASP A CA 1
ATOM 4381 C C . ASP A 1 553 ? -23.004 -1.726 10.615 1.00 98.00 553 ASP A C 1
ATOM 4383 O O . ASP A 1 553 ? -23.317 -2.103 9.485 1.00 98.00 553 ASP A O 1
ATOM 4387 N N . LYS A 1 554 ? -22.608 -2.571 11.567 1.00 97.25 554 LYS A N 1
ATOM 4388 C CA . LYS A 1 554 ? -22.471 -4.025 11.434 1.00 97.25 554 LYS A CA 1
ATOM 4389 C C . LYS A 1 554 ? -22.913 -4.718 12.723 1.00 97.25 554 LYS A C 1
ATOM 4391 O O . LYS A 1 554 ? -23.074 -4.083 13.763 1.00 97.25 554 LYS A O 1
ATOM 4396 N N . VAL A 1 555 ? -23.086 -6.036 12.665 1.00 96.62 555 VAL A N 1
ATOM 4397 C CA . VAL A 1 555 ? -23.388 -6.882 13.828 1.00 96.62 555 VAL A CA 1
ATOM 4398 C C . VAL A 1 555 ? -22.304 -7.947 13.963 1.00 96.62 555 VAL A C 1
ATOM 4400 O O . VAL A 1 555 ? -21.882 -8.546 12.978 1.00 96.62 555 VAL A O 1
ATOM 4403 N N . CYS A 1 556 ? -21.815 -8.154 15.183 1.00 95.00 556 CYS A N 1
ATOM 4404 C CA . CYS A 1 556 ? -20.904 -9.239 15.528 1.00 95.00 556 CYS A CA 1
ATOM 4405 C C . CYS A 1 556 ? -21.738 -10.413 16.054 1.00 95.00 556 CYS A C 1
ATOM 4407 O O . CYS A 1 556 ? -22.223 -10.363 17.185 1.00 95.00 556 CYS A O 1
ATOM 4409 N N . GLU A 1 557 ? -21.969 -11.422 15.212 1.00 94.12 557 GLU A N 1
ATOM 4410 C CA . GLU A 1 557 ? -22.821 -12.573 15.532 1.00 94.12 557 GLU A CA 1
ATOM 4411 C C . GLU A 1 557 ? -22.193 -13.516 16.568 1.00 94.12 557 GLU A C 1
ATOM 4413 O O . GLU A 1 557 ? -20.997 -13.834 16.537 1.00 94.12 557 GLU A O 1
ATOM 4418 N N . VAL A 1 558 ? -23.024 -14.029 17.475 1.00 92.69 558 VAL A N 1
ATOM 4419 C CA . VAL A 1 558 ? -22.618 -15.000 18.491 1.00 92.69 558 VAL A CA 1
ATOM 4420 C C . VAL A 1 558 ? -22.511 -16.389 17.863 1.00 92.69 558 VAL A C 1
ATOM 4422 O O . VAL A 1 558 ? -23.504 -17.073 17.612 1.00 92.69 558 VAL A O 1
ATOM 4425 N N . LYS A 1 559 ? -21.266 -16.834 17.640 1.00 91.94 559 LYS A N 1
ATOM 4426 C CA . LYS A 1 559 ? -20.957 -18.115 16.982 1.00 91.94 559 LYS A CA 1
ATOM 4427 C C . LYS A 1 559 ? -21.729 -19.294 17.613 1.00 91.94 559 LYS A C 1
ATOM 4429 O O . LYS A 1 559 ? -21.781 -19.382 18.845 1.00 91.94 559 LYS A O 1
ATOM 4434 N N . PRO A 1 560 ? -22.236 -20.268 16.824 1.00 90.56 560 PRO A N 1
ATOM 4435 C CA . PRO A 1 560 ? -23.203 -21.270 17.296 1.00 90.56 560 PRO A CA 1
ATOM 4436 C C . PRO A 1 560 ? -22.812 -22.059 18.554 1.00 90.56 560 PRO A C 1
ATOM 4438 O O . PRO A 1 560 ? -23.676 -22.359 19.375 1.00 90.56 560 PRO A O 1
ATOM 4441 N N . ARG A 1 561 ? -21.519 -22.364 18.757 1.00 90.38 561 ARG A N 1
ATOM 4442 C CA . ARG A 1 561 ? -21.030 -23.044 19.974 1.00 90.38 561 ARG A CA 1
ATOM 4443 C C . ARG A 1 561 ? -21.254 -22.215 21.246 1.00 90.38 561 ARG A C 1
ATOM 4445 O O . ARG A 1 561 ? -21.552 -22.795 22.284 1.00 90.38 561 ARG A O 1
ATOM 4452 N N . LEU A 1 562 ? -21.127 -20.888 21.168 1.00 90.25 562 LEU A N 1
ATOM 4453 C CA . LEU A 1 562 ? -21.334 -19.989 22.305 1.00 90.25 562 LEU A CA 1
ATOM 4454 C C . LEU A 1 562 ? -22.834 -19.801 22.579 1.00 90.25 562 LEU A C 1
ATOM 4456 O O . LEU A 1 562 ? -23.258 -19.946 23.724 1.00 90.25 562 LEU A O 1
ATOM 4460 N N . ARG A 1 563 ? -23.649 -19.619 21.524 1.00 87.81 563 ARG A N 1
ATOM 4461 C CA . ARG A 1 563 ? -25.120 -19.569 21.638 1.00 87.81 563 ARG A CA 1
ATOM 4462 C C . ARG A 1 563 ? -25.701 -20.873 22.201 1.00 87.81 563 ARG A C 1
ATOM 4464 O O . ARG A 1 563 ? -26.604 -20.828 23.025 1.00 87.81 563 ARG A O 1
ATOM 4471 N N . LYS A 1 564 ? -25.151 -22.040 21.833 1.00 90.19 564 LYS A N 1
ATOM 4472 C CA . LYS A 1 564 ? -25.551 -23.343 22.403 1.00 90.19 564 LYS A CA 1
ATOM 4473 C C . LYS A 1 564 ? -25.213 -23.488 23.896 1.00 90.19 564 LYS A C 1
ATOM 4475 O O . LYS A 1 564 ? -25.876 -24.265 24.566 1.00 90.19 564 LYS A O 1
ATOM 4480 N N . TYR A 1 565 ? -24.194 -22.792 24.403 1.00 92.50 565 TYR A N 1
ATOM 4481 C CA . TYR A 1 565 ? -23.782 -22.887 25.809 1.00 92.50 565 TYR A CA 1
ATOM 4482 C C . TYR A 1 565 ? -24.557 -21.915 26.711 1.00 92.50 565 TYR A C 1
ATOM 4484 O O . TYR A 1 565 ? -25.011 -22.296 27.784 1.00 92.50 565 TYR A O 1
ATOM 4492 N N . TYR A 1 566 ? -24.721 -20.664 26.272 1.00 88.81 566 TYR A N 1
ATOM 4493 C CA . TYR A 1 566 ? -25.376 -19.614 27.063 1.00 88.81 566 TYR A CA 1
ATOM 4494 C C . TYR A 1 566 ? -26.879 -19.464 26.782 1.00 88.81 566 TYR A C 1
ATOM 4496 O O . TYR A 1 566 ? -27.576 -18.794 27.544 1.00 88.81 566 TYR A O 1
ATOM 4504 N N . HIS A 1 567 ? -27.398 -20.096 25.723 1.00 84.94 567 HIS A N 1
ATOM 4505 C CA . HIS A 1 567 ? -28.795 -19.984 25.294 1.00 84.94 567 HIS A CA 1
ATOM 4506 C C . HIS A 1 567 ? -29.240 -18.508 25.253 1.00 84.94 567 HIS A C 1
ATOM 4508 O O . HIS A 1 567 ? -28.538 -17.667 24.695 1.00 84.94 567 HIS A O 1
ATOM 4514 N N . ASN A 1 568 ? -30.365 -18.177 25.889 1.00 82.50 568 ASN A N 1
ATOM 4515 C CA . ASN A 1 568 ? -30.967 -16.843 25.881 1.00 82.50 568 ASN A CA 1
ATOM 4516 C C . ASN A 1 568 ? -30.249 -15.831 26.805 1.00 82.50 568 ASN A C 1
ATOM 4518 O O . ASN A 1 568 ? -30.729 -14.712 26.960 1.00 82.50 568 ASN A O 1
ATOM 4522 N N . GLN A 1 569 ? -29.132 -16.199 27.452 1.00 86.19 569 GLN A N 1
ATOM 4523 C CA . GLN A 1 569 ? -28.332 -15.276 28.279 1.00 86.19 569 GLN A CA 1
ATOM 4524 C C . GLN A 1 569 ? -27.434 -14.348 27.442 1.00 86.19 569 GLN A C 1
ATOM 4526 O O . GLN A 1 569 ? -26.873 -13.392 27.974 1.00 86.19 569 GLN A O 1
ATOM 4531 N N . VAL A 1 570 ? -27.286 -14.626 26.143 1.00 88.06 570 VAL A N 1
ATOM 4532 C CA . VAL A 1 570 ? -26.561 -13.790 25.177 1.00 88.06 570 VAL A CA 1
ATOM 4533 C C . VAL A 1 570 ? -27.487 -13.431 24.007 1.00 88.06 570 VAL A C 1
ATOM 4535 O O . VAL A 1 570 ? -28.267 -14.283 23.582 1.00 88.06 570 VAL A O 1
ATOM 4538 N N . PRO A 1 571 ? -27.429 -12.197 23.471 1.00 89.69 571 PRO A N 1
ATOM 4539 C CA . PRO A 1 571 ? -28.132 -11.848 22.239 1.00 89.69 571 PRO A CA 1
ATOM 4540 C C . PRO A 1 571 ? -27.520 -12.590 21.043 1.00 89.69 571 PRO A C 1
ATOM 4542 O O . PRO A 1 571 ? -26.349 -12.964 21.079 1.00 89.69 571 PRO A O 1
ATOM 4545 N N . ASP A 1 572 ? -28.265 -12.733 19.946 1.00 87.81 572 ASP A N 1
ATOM 4546 C CA . ASP A 1 572 ? -27.745 -13.342 18.709 1.00 87.81 572 ASP A CA 1
ATOM 4547 C C . ASP A 1 572 ? -26.562 -12.575 18.095 1.00 87.81 572 ASP A C 1
ATOM 4549 O O . ASP A 1 572 ? -25.734 -13.161 17.397 1.00 87.81 572 ASP A O 1
ATOM 4553 N N . GLY A 1 573 ? -26.431 -11.279 18.390 1.00 93.19 573 GLY A N 1
ATOM 4554 C CA . GLY A 1 573 ? -25.267 -10.495 18.001 1.00 93.19 573 GLY A CA 1
ATOM 4555 C C . GLY A 1 573 ? -25.176 -9.129 18.675 1.00 93.19 573 GLY A C 1
ATOM 4556 O O . GLY A 1 573 ? -26.123 -8.633 19.289 1.00 93.19 573 GLY A O 1
ATOM 4557 N N . TYR A 1 574 ? -24.002 -8.515 18.540 1.00 96.62 574 TYR A N 1
ATOM 4558 C CA . TYR A 1 574 ? -23.662 -7.218 19.124 1.00 96.62 574 TYR A CA 1
ATOM 4559 C C . TYR A 1 574 ? -23.491 -6.158 18.025 1.00 96.62 574 TYR A C 1
ATOM 4561 O O . TYR A 1 574 ? -22.576 -6.300 17.209 1.00 96.62 574 TYR A O 1
ATOM 4569 N N . PRO A 1 575 ? -24.335 -5.110 17.963 1.00 97.44 575 PRO A N 1
ATOM 4570 C CA . PRO A 1 575 ? -24.202 -4.057 16.961 1.00 97.44 575 PRO A CA 1
ATOM 4571 C C . PRO A 1 575 ? -22.989 -3.160 17.245 1.00 97.44 575 PRO A C 1
ATOM 4573 O O . PRO A 1 575 ? -22.736 -2.782 18.390 1.00 97.44 575 PRO A O 1
ATOM 4576 N N . TYR A 1 576 ? -22.264 -2.791 16.190 1.00 98.00 576 TYR A N 1
ATOM 4577 C CA . TYR A 1 576 ? -21.127 -1.873 16.237 1.00 98.00 576 TYR A CA 1
ATOM 4578 C C . TYR A 1 576 ? -21.029 -1.035 14.964 1.00 98.00 576 TYR A C 1
ATOM 4580 O O . TYR A 1 576 ? -21.413 -1.477 13.881 1.00 98.00 576 TYR A O 1
ATOM 4588 N N . ARG A 1 577 ? -20.436 0.154 15.071 1.00 98.19 577 ARG A N 1
ATOM 4589 C CA . ARG A 1 577 ? -20.010 0.934 13.908 1.00 98.19 577 ARG A CA 1
ATOM 4590 C C . ARG A 1 577 ? -18.563 0.598 13.580 1.00 98.19 577 ARG A C 1
ATOM 4592 O O . ARG A 1 577 ? -17.686 0.779 14.420 1.00 98.19 577 ARG A O 1
ATOM 4599 N N . THR A 1 578 ? -18.287 0.124 12.370 1.00 98.25 578 THR A N 1
ATOM 4600 C CA . THR A 1 578 ? -16.910 0.016 11.875 1.00 98.25 578 THR A CA 1
ATOM 4601 C C . THR A 1 578 ? -16.484 1.335 11.239 1.00 98.25 578 THR A C 1
ATOM 4603 O O . THR A 1 578 ? -17.284 1.968 10.547 1.00 98.25 578 THR A O 1
ATOM 4606 N N . LYS A 1 579 ? -15.225 1.741 11.432 1.00 98.44 579 LYS A N 1
ATOM 4607 C CA . LYS A 1 579 ? -14.604 2.863 10.705 1.00 98.44 579 LYS A CA 1
ATOM 4608 C C . LYS A 1 579 ? -13.233 2.474 10.163 1.00 98.44 579 LYS A C 1
ATOM 4610 O O . LYS A 1 579 ? -12.540 1.668 10.782 1.00 98.44 579 LYS A O 1
ATOM 4615 N N . ALA A 1 580 ? -12.853 3.079 9.041 1.00 98.44 580 ALA A N 1
ATOM 4616 C CA . ALA A 1 580 ? -11.542 2.943 8.417 1.00 98.44 580 ALA A CA 1
ATOM 4617 C C . ALA A 1 580 ? -10.829 4.306 8.406 1.00 98.44 580 ALA A C 1
ATOM 4619 O O . ALA A 1 580 ? -11.225 5.214 7.673 1.00 98.44 580 ALA A O 1
ATOM 4620 N N . VAL A 1 581 ? -9.813 4.455 9.254 1.00 98.56 581 VAL A N 1
ATOM 4621 C CA . VAL A 1 581 ? -8.994 5.664 9.421 1.00 98.56 581 VAL A CA 1
ATOM 4622 C C . VAL A 1 581 ? -7.726 5.513 8.588 1.00 98.56 581 VAL A C 1
ATOM 4624 O O . VAL A 1 581 ? -7.040 4.503 8.721 1.00 98.56 581 VAL A O 1
ATOM 4627 N N . PHE A 1 582 ? -7.381 6.507 7.775 1.00 98.69 582 PHE A N 1
ATOM 4628 C CA . PHE A 1 582 ? -6.132 6.520 7.010 1.00 98.69 582 PHE A CA 1
ATOM 4629 C C . PHE A 1 582 ? -5.397 7.847 7.174 1.00 98.69 582 PHE A C 1
ATOM 4631 O O . PHE A 1 582 ? -6.032 8.904 7.199 1.00 98.69 582 PHE A O 1
ATOM 4638 N N . ALA A 1 583 ? -4.068 7.780 7.258 1.00 98.62 583 ALA A N 1
ATOM 4639 C CA . ALA A 1 583 ? -3.190 8.944 7.267 1.00 98.62 583 ALA A CA 1
ATOM 4640 C C . ALA A 1 583 ? -2.289 8.966 6.026 1.00 98.62 583 ALA A C 1
ATOM 4642 O O . ALA A 1 583 ? -1.712 7.951 5.620 1.00 98.62 583 ALA A O 1
ATOM 4643 N N . PHE A 1 584 ? -2.171 10.160 5.459 1.00 98.62 584 PHE A N 1
ATOM 4644 C CA . PHE A 1 584 ? -1.455 10.488 4.237 1.00 98.62 584 PHE A CA 1
ATOM 4645 C C . PHE A 1 584 ? -0.427 11.582 4.525 1.00 98.62 584 PHE A C 1
ATOM 4647 O O . PHE A 1 584 ? -0.616 12.385 5.441 1.00 98.62 584 PHE A O 1
ATOM 4654 N N . GLN A 1 585 ? 0.628 11.643 3.721 1.00 98.25 585 GLN A N 1
ATOM 4655 C CA . GLN A 1 585 ? 1.614 12.715 3.747 1.00 98.25 585 GLN A CA 1
ATOM 4656 C C . GLN A 1 585 ? 1.933 13.182 2.329 1.00 98.25 585 GLN A C 1
ATOM 4658 O O . GLN A 1 585 ? 2.184 12.365 1.446 1.00 98.25 585 GLN A O 1
ATOM 4663 N N . GLU A 1 586 ? 1.971 14.496 2.132 1.00 97.00 586 GLU A N 1
ATOM 4664 C CA . GLU A 1 586 ? 2.443 15.121 0.898 1.00 97.00 586 GLU A CA 1
ATOM 4665 C C . GLU A 1 586 ? 3.979 14.980 0.807 1.00 97.00 586 GLU A C 1
ATOM 4667 O O . GLU A 1 586 ? 4.720 15.695 1.477 1.00 97.00 586 GLU A O 1
ATOM 4672 N N . ILE A 1 587 ? 4.484 14.038 0.006 1.00 95.94 587 ILE A N 1
ATOM 4673 C CA . ILE A 1 587 ? 5.920 13.830 -0.247 1.00 95.94 587 ILE A CA 1
ATOM 4674 C C . ILE A 1 587 ? 6.206 14.241 -1.692 1.00 95.94 587 ILE A C 1
ATOM 4676 O O . ILE A 1 587 ? 5.600 13.712 -2.615 1.00 95.94 587 ILE A O 1
ATOM 4680 N N . GLU A 1 588 ? 7.125 15.192 -1.896 1.00 92.00 588 GLU A N 1
ATOM 4681 C CA . GLU A 1 588 ? 7.532 15.669 -3.236 1.00 92.00 588 GLU A CA 1
ATOM 4682 C C . GLU A 1 588 ? 6.344 16.156 -4.109 1.00 92.00 588 GLU A C 1
ATOM 4684 O O . GLU A 1 588 ? 6.384 16.102 -5.336 1.00 92.00 588 GLU A O 1
ATOM 4689 N N . GLY A 1 589 ? 5.277 16.657 -3.468 1.00 91.19 589 GLY A N 1
ATOM 4690 C CA . GLY A 1 589 ? 4.039 17.111 -4.120 1.00 91.19 589 GLY A CA 1
ATOM 4691 C C . GLY A 1 589 ? 3.020 16.000 -4.424 1.00 91.19 589 GLY A C 1
ATOM 4692 O O . GLY A 1 589 ? 2.061 16.235 -5.159 1.00 91.19 589 GLY A O 1
ATOM 4693 N N . VAL A 1 590 ? 3.217 14.796 -3.878 1.00 94.31 590 VAL A N 1
ATOM 4694 C CA . VAL A 1 590 ? 2.383 13.604 -4.097 1.00 94.31 590 VAL A CA 1
ATOM 4695 C C . VAL A 1 590 ? 1.825 13.106 -2.762 1.00 94.31 590 VAL A C 1
ATOM 4697 O O . VAL A 1 590 ? 2.568 12.968 -1.794 1.00 94.31 590 VAL A O 1
ATOM 4700 N N . ASP A 1 591 ? 0.525 12.802 -2.695 1.00 96.50 591 ASP A N 1
ATOM 4701 C CA . ASP A 1 591 ? -0.060 12.140 -1.523 1.00 96.50 591 ASP A CA 1
ATOM 4702 C C . ASP A 1 591 ? 0.435 10.689 -1.423 1.00 96.50 591 ASP A C 1
ATOM 4704 O O . ASP A 1 591 ? 0.119 9.853 -2.272 1.00 96.50 591 ASP A O 1
ATOM 4708 N N . VAL A 1 592 ? 1.154 10.368 -0.350 1.00 97.50 592 VAL A N 1
ATOM 4709 C CA . VAL A 1 592 ? 1.545 8.998 -0.001 1.00 97.50 592 VAL A CA 1
ATOM 4710 C C . VAL A 1 592 ? 0.719 8.550 1.200 1.00 97.50 592 VAL A C 1
ATOM 4712 O O . VAL A 1 592 ? 0.747 9.195 2.247 1.00 97.50 592 VAL A O 1
ATOM 4715 N N . VAL A 1 593 ? -0.022 7.446 1.073 1.00 98.06 593 VAL A N 1
ATOM 4716 C CA . VAL A 1 593 ? -0.686 6.803 2.221 1.00 98.06 593 VAL A CA 1
ATOM 4717 C C . VAL A 1 593 ? 0.360 6.067 3.060 1.00 98.06 593 VAL A C 1
ATOM 4719 O O . VAL A 1 593 ? 1.220 5.387 2.508 1.00 98.06 593 VAL A O 1
ATOM 4722 N N . LEU A 1 594 ? 0.326 6.233 4.385 1.00 97.81 594 LEU A N 1
ATOM 4723 C CA . LEU A 1 594 ? 1.397 5.765 5.282 1.00 97.81 594 LEU A CA 1
ATOM 4724 C C . LEU A 1 594 ? 0.905 4.941 6.473 1.00 97.81 594 LEU A C 1
ATOM 4726 O O . LEU A 1 594 ? 1.665 4.147 7.023 1.00 97.81 594 LEU A O 1
ATOM 4730 N N . PHE A 1 595 ? -0.351 5.118 6.877 1.00 98.62 595 PHE A N 1
ATOM 4731 C CA . PHE A 1 595 ? -0.954 4.414 8.007 1.00 98.62 595 PHE A CA 1
ATOM 4732 C C . PHE A 1 595 ? -2.436 4.160 7.734 1.00 98.62 595 PHE A C 1
ATOM 4734 O O . PHE A 1 595 ? -3.128 5.025 7.191 1.00 98.62 595 PHE A O 1
ATOM 4741 N N . GLY A 1 596 ? -2.917 2.985 8.129 1.00 98.50 596 GLY A N 1
ATOM 4742 C CA . GLY A 1 596 ? -4.318 2.584 8.058 1.00 98.50 596 GLY A CA 1
ATOM 4743 C C . GLY A 1 596 ? -4.741 1.917 9.364 1.00 98.50 596 GLY A C 1
ATOM 4744 O O . GLY A 1 596 ? -3.953 1.210 9.987 1.00 98.50 596 GLY A O 1
ATOM 4745 N N . MET A 1 597 ? -5.983 2.129 9.791 1.00 98.44 597 MET A N 1
ATOM 4746 C CA . MET A 1 597 ? -6.540 1.519 10.998 1.00 98.44 597 MET A CA 1
ATOM 4747 C C . MET A 1 597 ? -8.039 1.256 10.849 1.00 98.44 597 MET A C 1
ATOM 4749 O O . MET A 1 597 ? -8.820 2.162 10.561 1.00 98.44 597 MET A O 1
ATOM 4753 N N . HIS A 1 598 ? -8.448 0.021 11.126 1.00 98.31 598 HIS A N 1
ATOM 4754 C CA . HIS A 1 598 ? -9.842 -0.393 11.217 1.00 98.31 598 HIS A CA 1
ATOM 4755 C C . HIS A 1 598 ? -10.260 -0.562 12.679 1.00 98.31 598 HIS A C 1
ATOM 4757 O O . HIS A 1 598 ? -9.637 -1.311 13.436 1.00 98.31 598 HIS A O 1
ATOM 4763 N N . VAL A 1 599 ? -11.342 0.112 13.065 1.00 98.50 599 VAL A N 1
ATOM 4764 C CA . VAL A 1 599 ? -11.893 0.090 14.430 1.00 98.50 599 VAL A CA 1
ATOM 4765 C C . VAL A 1 599 ? -13.348 -0.363 14.443 1.00 98.50 599 VAL A C 1
ATOM 4767 O O . VAL A 1 599 ? -14.085 -0.120 13.487 1.00 98.50 599 VAL A O 1
ATOM 4770 N N . GLN A 1 600 ? -13.759 -0.978 15.551 1.00 98.50 600 GLN A N 1
ATOM 4771 C CA . GLN A 1 600 ? -15.145 -1.309 15.881 1.00 98.50 600 GLN A CA 1
ATOM 4772 C C . GLN A 1 600 ? -15.574 -0.494 17.099 1.00 98.50 600 GLN A C 1
ATOM 4774 O O . GLN A 1 600 ? -14.906 -0.529 18.131 1.00 98.50 600 GLN A O 1
ATOM 4779 N N . GLU A 1 601 ? -16.690 0.215 16.992 1.00 98.56 601 GLU A N 1
ATOM 4780 C CA . GLU A 1 601 ? -17.252 1.058 18.043 1.00 98.56 601 GLU A CA 1
ATOM 4781 C C . GLU A 1 601 ? -18.602 0.488 18.503 1.00 98.56 601 GLU A C 1
ATOM 4783 O O . GLU A 1 601 ? -19.606 0.588 17.797 1.00 98.56 601 GLU A O 1
ATOM 4788 N N . TYR A 1 602 ? -18.619 -0.131 19.684 1.00 98.44 602 TYR A N 1
ATOM 4789 C CA . TYR A 1 602 ? -19.809 -0.681 20.334 1.00 98.44 602 TYR A CA 1
ATOM 4790 C C . TYR A 1 602 ? -20.364 0.375 21.297 1.00 98.44 602 TYR A C 1
ATOM 4792 O O . TYR A 1 602 ? -19.822 0.592 22.383 1.00 98.44 602 TYR A O 1
ATOM 4800 N N . ASP A 1 603 ? -21.399 1.100 20.871 1.00 96.06 603 ASP A N 1
ATOM 4801 C CA . ASP A 1 603 ? -21.881 2.302 21.562 1.00 96.06 603 ASP A CA 1
ATOM 4802 C C . ASP A 1 603 ? -22.715 2.008 22.834 1.00 96.06 603 ASP A C 1
ATOM 4804 O O . ASP A 1 603 ? -22.723 0.899 23.378 1.00 96.06 603 ASP A O 1
ATOM 4808 N N . GLY A 1 604 ? -23.399 3.031 23.361 1.00 94.88 604 GLY A N 1
ATOM 4809 C CA . GLY A 1 604 ? -24.271 2.912 24.537 1.00 94.88 604 GLY A CA 1
ATOM 4810 C C . GLY A 1 604 ? -25.592 2.160 24.314 1.00 94.88 604 GLY A C 1
ATOM 4811 O O . GLY A 1 604 ? -26.290 1.912 25.292 1.00 94.88 604 GLY A O 1
ATOM 4812 N N . ARG A 1 605 ? -25.942 1.811 23.069 1.00 92.56 605 ARG A N 1
ATOM 4813 C CA . ARG A 1 605 ? -27.116 1.003 22.687 1.00 92.56 605 ARG A CA 1
ATOM 4814 C C . ARG A 1 605 ? -26.766 -0.481 22.548 1.00 92.56 605 ARG A C 1
ATOM 4816 O O . ARG A 1 605 ? -27.660 -1.321 22.542 1.00 92.56 605 ARG A O 1
ATOM 4823 N N . CYS A 1 606 ? -25.481 -0.817 22.424 1.00 95.38 606 CYS A N 1
ATOM 4824 C CA . CYS A 1 606 ? -25.027 -2.202 22.381 1.00 95.38 606 CYS A CA 1
ATOM 4825 C C . CYS A 1 606 ? -25.214 -2.892 23.744 1.00 95.38 606 CYS A C 1
ATOM 4827 O O . CYS A 1 606 ? -24.902 -2.319 24.788 1.00 95.38 606 CYS A O 1
ATOM 4829 N N . HIS A 1 607 ? -25.662 -4.150 23.736 1.00 92.81 607 HIS A N 1
ATOM 4830 C CA . HIS A 1 607 ? -25.818 -4.975 24.937 1.00 92.81 607 HIS A CA 1
ATOM 4831 C C . HIS A 1 607 ? -24.484 -5.303 25.628 1.00 92.81 607 HIS A C 1
ATOM 4833 O O . HIS A 1 607 ? -23.418 -5.333 25.002 1.00 92.81 607 HIS A O 1
ATOM 4839 N N . ALA A 1 608 ? -24.560 -5.612 26.925 1.00 92.06 608 ALA A N 1
ATOM 4840 C CA . ALA A 1 608 ? -23.436 -6.134 27.695 1.00 92.06 608 ALA A CA 1
ATOM 4841 C C . ALA A 1 608 ? -23.005 -7.524 27.162 1.00 92.06 608 ALA A C 1
ATOM 4843 O O . ALA A 1 608 ? -23.859 -8.309 26.744 1.00 92.06 608 ALA A O 1
ATOM 4844 N N . PRO A 1 609 ? -21.698 -7.852 27.156 1.00 93.62 609 PRO A N 1
ATOM 4845 C CA . PRO A 1 609 ? -20.600 -7.107 27.772 1.00 93.62 609 PRO A CA 1
ATOM 4846 C C . PRO A 1 609 ? -20.018 -5.979 26.900 1.00 93.62 609 PRO A C 1
ATOM 4848 O O . PRO A 1 609 ? -19.147 -5.255 27.384 1.00 93.62 609 PRO A O 1
ATOM 4851 N N . ASN A 1 610 ? -20.467 -5.811 25.651 1.00 96.81 610 ASN A N 1
ATOM 4852 C CA . ASN A 1 610 ? -19.814 -4.948 24.657 1.00 96.81 610 ASN A CA 1
ATOM 4853 C C . ASN A 1 610 ? -20.151 -3.447 24.760 1.00 96.81 610 ASN A C 1
ATOM 4855 O O . ASN A 1 610 ? -19.466 -2.643 24.136 1.00 96.81 610 ASN A O 1
ATOM 4859 N N . THR A 1 611 ? -21.158 -3.055 25.544 1.00 97.25 611 THR A N 1
ATOM 4860 C CA . THR A 1 611 ? -21.584 -1.657 25.751 1.00 97.25 611 THR A CA 1
ATOM 4861 C C . THR A 1 611 ? -20.418 -0.691 26.008 1.00 97.25 611 THR A C 1
ATOM 4863 O O . THR A 1 611 ? -19.613 -0.914 26.914 1.00 97.25 611 THR A O 1
ATOM 4866 N N . ARG A 1 612 ? -20.367 0.425 25.264 1.00 98.12 612 ARG A N 1
ATOM 4867 C CA . ARG A 1 612 ? -19.351 1.496 25.386 1.00 98.12 612 ARG A CA 1
ATOM 4868 C C . ARG A 1 612 ? -17.898 1.000 25.273 1.00 98.12 612 ARG A C 1
ATOM 4870 O O . ARG A 1 612 ? -17.023 1.472 26.005 1.00 98.12 612 ARG A O 1
ATOM 4877 N N . ARG A 1 613 ? -17.618 0.094 24.332 1.00 98.69 613 ARG A N 1
ATOM 4878 C CA . ARG A 1 613 ? -16.258 -0.389 24.022 1.00 98.69 613 ARG A CA 1
ATOM 4879 C C . ARG A 1 613 ? -15.812 0.004 22.617 1.00 98.69 613 ARG A C 1
ATOM 4881 O O . ARG A 1 613 ? -16.606 -0.031 21.682 1.00 98.69 613 ARG A O 1
ATOM 4888 N N . VAL A 1 614 ? -14.524 0.295 22.456 1.00 98.62 614 VAL A N 1
ATOM 4889 C CA . VAL A 1 614 ? -13.870 0.351 21.139 1.00 98.62 614 VAL A CA 1
ATOM 4890 C C . VAL A 1 614 ? -12.853 -0.779 21.000 1.00 98.62 614 VAL A C 1
ATOM 4892 O O . VAL A 1 614 ? -12.185 -1.137 21.969 1.00 98.62 614 VAL A O 1
ATOM 4895 N N . TYR A 1 615 ? -12.723 -1.346 19.803 1.00 98.56 615 TYR A N 1
ATOM 4896 C CA . TYR A 1 615 ? -11.737 -2.380 19.486 1.00 98.56 615 TYR A CA 1
ATOM 4897 C C . TYR A 1 615 ? -10.970 -2.017 18.213 1.00 98.56 615 TYR A C 1
ATOM 4899 O O . TYR A 1 615 ? -11.564 -1.884 17.141 1.00 98.56 615 TYR A O 1
ATOM 4907 N N . VAL A 1 616 ? -9.648 -1.880 18.325 1.00 97.00 616 VAL A N 1
ATOM 4908 C CA . VAL A 1 616 ? -8.752 -1.752 17.168 1.00 97.00 616 VAL A CA 1
ATOM 4909 C C . VAL A 1 616 ? -8.598 -3.144 16.561 1.00 97.00 616 VAL A C 1
ATOM 4911 O O . VAL A 1 616 ? -7.971 -4.015 17.162 1.00 97.00 616 VAL A O 1
ATOM 4914 N N . SER A 1 617 ? -9.220 -3.365 15.401 1.00 91.12 617 SER A N 1
ATOM 4915 C CA . SER A 1 617 ? -9.249 -4.678 14.739 1.00 91.12 617 SER A CA 1
ATOM 4916 C C . SER A 1 617 ? -7.957 -4.960 13.993 1.00 91.12 617 SER A C 1
ATOM 4918 O O . SER A 1 617 ? -7.360 -6.014 14.169 1.00 91.12 617 SER A O 1
ATOM 4920 N N . TYR A 1 618 ? -7.528 -3.985 13.194 1.00 92.25 618 TYR A N 1
ATOM 4921 C CA . TYR A 1 618 ? -6.298 -4.027 12.415 1.00 92.25 618 TYR A CA 1
ATOM 4922 C C . TYR A 1 618 ? -5.717 -2.619 12.374 1.00 92.25 618 TYR A C 1
ATOM 4924 O O . TYR A 1 618 ? -6.461 -1.649 12.215 1.00 92.25 618 TYR A O 1
ATOM 4932 N N . LEU A 1 619 ? -4.398 -2.507 12.475 1.00 96.12 619 LEU A N 1
ATOM 4933 C CA . LEU A 1 619 ? -3.670 -1.337 12.002 1.00 96.12 619 LEU A CA 1
ATOM 4934 C C . LEU A 1 619 ? -2.479 -1.799 11.177 1.00 96.12 619 LEU A C 1
ATOM 4936 O O . LEU A 1 619 ? -1.991 -2.914 11.362 1.00 96.12 619 LEU A O 1
ATOM 4940 N N . ASP A 1 620 ? -2.049 -0.947 10.262 1.00 97.94 620 ASP A N 1
ATOM 4941 C CA . ASP A 1 620 ? -0.990 -1.250 9.314 1.00 97.94 620 ASP A CA 1
ATOM 4942 C C . ASP A 1 620 ? -0.284 0.036 8.873 1.00 97.94 620 ASP A C 1
ATOM 4944 O O . ASP A 1 620 ? -0.815 1.140 9.045 1.00 97.94 620 ASP A O 1
ATOM 4948 N N . SER A 1 621 ? 0.914 -0.082 8.307 1.00 97.81 621 SER A N 1
ATOM 4949 C CA . SER A 1 621 ? 1.684 1.084 7.875 1.00 97.81 621 SER A CA 1
ATOM 4950 C C . SER A 1 621 ? 2.764 0.747 6.856 1.00 97.81 621 SER A C 1
ATOM 4952 O O . SER A 1 621 ? 3.581 -0.132 7.122 1.00 97.81 621 SER A O 1
ATOM 4954 N N . VAL A 1 622 ? 2.886 1.541 5.791 1.00 97.31 622 VAL A N 1
ATOM 4955 C CA . VAL A 1 622 ? 4.084 1.534 4.937 1.00 97.31 622 VAL A CA 1
ATOM 4956 C C . VAL A 1 622 ? 5.096 2.557 5.454 1.00 97.31 622 VAL A C 1
ATOM 4958 O O . VAL A 1 622 ? 4.766 3.683 5.824 1.00 97.31 622 VAL A O 1
ATOM 4961 N N . HIS A 1 623 ? 6.360 2.161 5.557 1.00 96.25 623 HIS A N 1
ATOM 4962 C CA . HIS A 1 623 ? 7.303 2.804 6.475 1.00 96.25 623 HIS A CA 1
ATOM 4963 C C . HIS A 1 623 ? 7.888 4.168 6.022 1.00 96.25 623 HIS A C 1
ATOM 4965 O O . HIS A 1 623 ? 8.822 4.665 6.659 1.00 96.25 623 HIS A O 1
ATOM 4971 N N . PHE A 1 624 ? 7.369 4.763 4.942 1.00 96.94 624 PHE A N 1
ATOM 4972 C CA . PHE A 1 624 ? 7.999 5.844 4.165 1.00 96.94 624 PHE A CA 1
ATOM 4973 C C . PHE A 1 624 ? 7.860 7.271 4.729 1.00 96.94 624 PHE A C 1
ATOM 4975 O O . PHE A 1 624 ? 8.378 8.203 4.116 1.00 96.94 624 PHE A O 1
ATOM 4982 N N . PHE A 1 625 ? 7.203 7.458 5.881 1.00 97.69 625 PHE A N 1
ATOM 4983 C CA . PHE A 1 625 ? 7.010 8.776 6.511 1.00 97.69 625 PHE A CA 1
ATOM 4984 C C . PHE A 1 625 ? 8.312 9.585 6.615 1.00 97.69 625 PHE A C 1
ATOM 4986 O O . PHE A 1 625 ? 9.332 9.079 7.103 1.00 97.69 625 PHE A O 1
ATOM 4993 N N . ARG A 1 626 ? 8.262 10.860 6.215 1.00 96.38 626 ARG A N 1
ATOM 4994 C CA . ARG A 1 626 ? 9.402 11.785 6.234 1.00 96.38 626 ARG A CA 1
ATOM 4995 C C . ARG A 1 626 ? 9.187 12.946 7.228 1.00 96.38 626 ARG A C 1
ATOM 4997 O O . ARG A 1 626 ? 8.129 13.569 7.201 1.00 96.38 626 ARG A O 1
ATOM 5004 N N . PRO A 1 627 ? 10.182 13.296 8.064 1.00 96.31 627 PRO A N 1
ATOM 5005 C CA . PRO A 1 627 ? 11.428 12.574 8.296 1.00 96.31 627 PRO A CA 1
ATOM 5006 C C . PRO A 1 627 ? 11.188 11.301 9.128 1.00 96.31 627 PRO A C 1
ATOM 5008 O O . PRO A 1 627 ? 10.352 11.257 10.029 1.00 96.31 627 PRO A O 1
ATOM 5011 N N . LYS A 1 628 ? 11.979 10.259 8.847 1.00 95.56 628 LYS A N 1
ATOM 5012 C CA . LYS A 1 628 ? 11.831 8.891 9.385 1.00 95.56 628 LYS A CA 1
ATOM 5013 C C . LYS A 1 628 ? 11.825 8.792 10.920 1.00 95.56 628 LYS A C 1
ATOM 5015 O O . LYS A 1 628 ? 11.314 7.808 11.451 1.00 95.56 628 LYS A O 1
ATOM 5020 N N . ILE A 1 629 ? 12.390 9.783 11.616 1.00 96.06 629 ILE A N 1
ATOM 5021 C CA . ILE A 1 629 ? 12.507 9.825 13.080 1.00 96.06 629 ILE A CA 1
ATOM 5022 C C . ILE A 1 629 ? 11.136 9.913 13.772 1.00 96.06 629 ILE A C 1
ATOM 5024 O O . ILE A 1 629 ? 10.815 9.036 14.571 1.00 96.06 629 ILE A O 1
ATOM 5028 N N . TYR A 1 630 ? 10.279 10.865 13.385 1.00 97.12 630 TYR A N 1
ATOM 5029 C CA . TYR A 1 630 ? 8.971 11.087 14.023 1.00 97.12 630 TYR A CA 1
ATOM 5030 C C . TYR A 1 630 ? 7.901 10.054 13.646 1.00 97.12 630 TYR A C 1
ATOM 5032 O O . TYR A 1 630 ? 6.832 10.041 14.248 1.00 97.12 630 TYR A O 1
ATOM 5040 N N . ARG A 1 631 ? 8.164 9.157 12.682 1.00 97.50 631 ARG A N 1
ATOM 5041 C CA . ARG A 1 631 ? 7.181 8.173 12.186 1.00 97.50 631 ARG A CA 1
ATOM 5042 C C . ARG A 1 631 ? 6.520 7.364 13.305 1.00 97.50 631 ARG A C 1
ATOM 5044 O O . ARG A 1 631 ? 5.319 7.125 13.269 1.00 97.50 631 ARG A O 1
ATOM 5051 N N . THR A 1 632 ? 7.313 6.918 14.280 1.00 97.81 632 THR A N 1
ATOM 5052 C CA . THR A 1 632 ? 6.814 6.115 15.409 1.00 97.81 632 THR A CA 1
ATOM 5053 C C . THR A 1 632 ? 5.833 6.914 16.254 1.00 97.81 632 THR A C 1
ATOM 5055 O O . THR A 1 632 ? 4.756 6.426 16.585 1.00 97.81 632 THR A O 1
ATOM 5058 N N . ASP A 1 633 ? 6.209 8.143 16.582 1.00 98.00 633 ASP A N 1
ATOM 5059 C CA . ASP A 1 633 ? 5.482 8.991 17.512 1.00 98.00 633 ASP A CA 1
ATOM 5060 C C . ASP A 1 633 ? 4.254 9.627 16.841 1.00 98.00 633 ASP A C 1
ATOM 5062 O O . ASP A 1 633 ? 3.219 9.733 17.483 1.00 98.00 633 ASP A O 1
ATOM 5066 N N . VAL A 1 634 ? 4.275 9.868 15.522 1.00 98.31 634 VAL A N 1
ATOM 5067 C CA . VAL A 1 634 ? 3.075 10.188 14.720 1.00 98.31 634 VAL A CA 1
ATOM 5068 C C . VAL A 1 634 ? 2.054 9.045 14.733 1.00 98.31 634 VAL A C 1
ATOM 5070 O O . VAL A 1 634 ? 0.861 9.293 14.900 1.00 98.31 634 VAL A O 1
ATOM 5073 N N . TYR A 1 635 ? 2.480 7.783 14.616 1.00 98.56 635 TYR A N 1
ATOM 5074 C CA . TYR A 1 635 ? 1.554 6.650 14.764 1.00 98.56 635 TYR A CA 1
ATOM 5075 C C . TYR A 1 635 ? 1.003 6.550 16.200 1.00 98.56 635 TYR A C 1
ATOM 5077 O O . TYR A 1 635 ? -0.132 6.112 16.396 1.00 98.56 635 TYR A O 1
ATOM 5085 N N . HIS A 1 636 ? 1.767 6.993 17.207 1.00 98.75 636 HIS A N 1
ATOM 5086 C CA . HIS A 1 636 ? 1.276 7.131 18.583 1.00 98.75 636 HIS A CA 1
ATOM 5087 C C . HIS A 1 636 ? 0.280 8.292 18.714 1.00 98.75 636 HIS A C 1
ATOM 5089 O O . HIS A 1 636 ? -0.771 8.081 19.309 1.00 98.75 636 HIS A O 1
ATOM 5095 N N . GLU A 1 637 ? 0.513 9.457 18.099 1.00 98.56 637 GLU A N 1
ATOM 5096 C CA . GLU A 1 637 ? -0.441 10.580 18.091 1.00 98.56 637 GLU A CA 1
ATOM 5097 C C . GLU A 1 637 ? -1.816 10.184 17.548 1.00 98.56 637 GLU A C 1
ATOM 5099 O O . GLU A 1 637 ? -2.839 10.548 18.129 1.00 98.56 637 GLU A O 1
ATOM 5104 N N . ILE A 1 638 ? -1.850 9.416 16.453 1.00 98.75 638 ILE A N 1
ATOM 5105 C CA . ILE A 1 638 ? -3.096 8.948 15.830 1.00 98.75 638 ILE A CA 1
ATOM 5106 C C . ILE A 1 638 ? -3.872 8.039 16.795 1.00 98.75 638 ILE A C 1
ATOM 5108 O O . ILE A 1 638 ? -5.084 8.191 16.955 1.00 98.75 638 ILE A O 1
ATOM 5112 N N . LEU A 1 639 ? -3.181 7.115 17.471 1.00 98.75 639 LEU A N 1
ATOM 5113 C CA . LEU A 1 639 ? -3.801 6.199 18.431 1.00 98.75 639 LEU A CA 1
ATOM 5114 C C . LEU A 1 639 ? -4.267 6.924 19.700 1.00 98.75 639 LEU A C 1
ATOM 5116 O O . LEU A 1 639 ? -5.408 6.737 20.118 1.00 98.75 639 LEU A O 1
ATOM 5120 N N . ILE A 1 640 ? -3.434 7.786 20.286 1.00 98.81 640 ILE A N 1
ATOM 5121 C CA . ILE A 1 640 ? -3.767 8.539 21.504 1.00 98.81 640 ILE A CA 1
ATOM 5122 C C . ILE A 1 640 ? -4.915 9.521 21.223 1.00 98.81 640 ILE A C 1
ATOM 5124 O O . ILE A 1 640 ? -5.869 9.585 21.997 1.00 98.81 640 ILE A O 1
ATOM 5128 N N . GLY A 1 641 ? -4.888 10.215 20.081 1.00 98.69 641 GLY A N 1
ATOM 5129 C CA . GLY A 1 641 ? -5.980 11.078 19.631 1.00 98.69 641 GLY A CA 1
ATOM 5130 C C . GLY A 1 641 ? -7.293 10.324 19.399 1.00 98.69 641 GLY A C 1
ATOM 5131 O O . GLY A 1 641 ? -8.359 10.836 19.741 1.00 98.69 641 GLY A O 1
ATOM 5132 N N . TYR A 1 642 ? -7.239 9.091 18.881 1.00 98.81 642 TYR A N 1
ATOM 5133 C CA . TYR A 1 642 ? -8.431 8.255 18.712 1.00 98.81 642 TYR A CA 1
ATOM 5134 C C . TYR A 1 642 ? -9.012 7.819 20.064 1.00 98.81 642 TYR A C 1
ATOM 5136 O O . TYR A 1 642 ? -10.225 7.901 20.266 1.00 98.81 642 TYR A O 1
ATOM 5144 N N . LEU A 1 643 ? -8.159 7.413 21.011 1.00 98.75 643 LEU A N 1
ATOM 5145 C CA . LEU A 1 643 ? -8.572 7.044 22.369 1.00 98.75 643 LEU A CA 1
ATOM 5146 C C . LEU A 1 643 ? -9.191 8.232 23.125 1.00 98.75 643 LEU A C 1
ATOM 5148 O O . LEU A 1 643 ? -10.222 8.071 23.777 1.00 98.75 643 LEU A O 1
ATOM 5152 N N . ASP A 1 644 ? -8.615 9.427 22.995 1.00 98.62 644 ASP A N 1
ATOM 5153 C CA . ASP A 1 644 ? -9.143 10.672 23.566 1.00 98.62 644 ASP A CA 1
ATOM 5154 C C . ASP A 1 644 ? -10.496 11.068 22.949 1.00 98.62 644 ASP A C 1
ATOM 5156 O O . ASP A 1 644 ? -11.452 11.372 23.665 1.00 98.62 644 ASP A O 1
ATOM 5160 N N . TYR A 1 645 ? -10.629 10.983 21.622 1.00 98.56 645 TYR A N 1
ATOM 5161 C CA . TYR A 1 645 ? -11.900 11.225 20.936 1.00 98.56 645 TYR A CA 1
ATOM 5162 C C . TYR A 1 645 ? -12.984 10.215 21.357 1.00 98.56 645 TYR A C 1
ATOM 5164 O O . TYR A 1 645 ? -14.110 10.606 21.671 1.00 98.56 645 TYR A O 1
ATOM 5172 N N . ALA A 1 646 ? -12.651 8.923 21.444 1.00 98.25 646 ALA A N 1
ATOM 5173 C CA . ALA A 1 646 ? -13.571 7.891 21.919 1.00 98.25 646 ALA A CA 1
ATOM 5174 C C . ALA A 1 646 ? -13.989 8.127 23.386 1.00 98.25 646 ALA A C 1
ATOM 5176 O O . ALA A 1 646 ? -15.177 8.072 23.714 1.00 98.25 646 ALA A O 1
ATOM 5177 N N . LYS A 1 647 ? -13.045 8.483 24.263 1.00 98.12 647 LYS A N 1
ATOM 5178 C CA . LYS A 1 647 ? -13.322 8.874 25.654 1.00 98.12 647 LYS A CA 1
ATOM 5179 C C . LYS A 1 647 ? -14.289 10.060 25.732 1.00 98.12 647 LYS A C 1
ATOM 5181 O O . LYS A 1 647 ? -15.238 10.021 26.513 1.00 98.12 647 LYS A O 1
ATOM 5186 N N . LYS A 1 648 ? -14.107 11.080 24.886 1.00 97.94 648 LYS A N 1
ATOM 5187 C CA . LYS A 1 648 ? -14.989 12.261 24.795 1.00 97.94 648 LYS A CA 1
ATOM 5188 C C . LYS A 1 648 ? -16.401 11.934 24.293 1.00 97.94 648 LYS A C 1
ATOM 5190 O O . LYS A 1 648 ? -17.350 12.577 24.728 1.00 97.94 648 LYS A O 1
ATOM 5195 N N . LEU A 1 649 ? -16.565 10.901 23.462 1.00 97.62 649 LEU A N 1
ATOM 5196 C CA . LEU A 1 649 ? -17.879 10.345 23.094 1.00 97.62 649 LEU A CA 1
ATOM 5197 C C . LEU A 1 649 ? -18.487 9.411 24.166 1.00 97.62 649 LEU A C 1
ATOM 519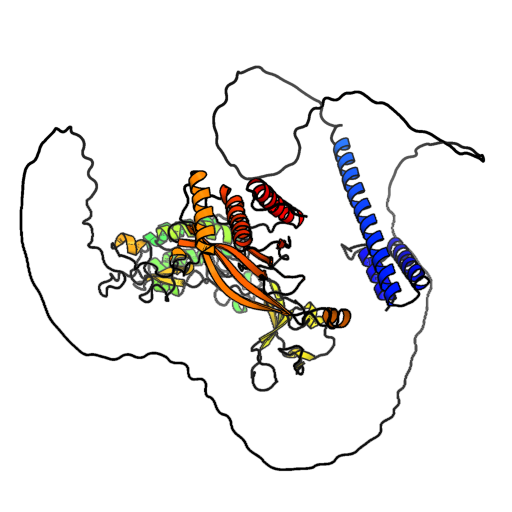9 O O . LEU A 1 649 ? -19.601 8.912 23.997 1.00 97.62 649 LEU A O 1
ATOM 5203 N N . GLY A 1 650 ? -17.789 9.166 25.278 1.00 97.81 650 GLY A N 1
ATOM 5204 C CA . GLY A 1 650 ? -18.267 8.317 26.367 1.00 97.81 650 GLY A CA 1
ATOM 5205 C C . GLY A 1 650 ? -18.114 6.813 26.116 1.00 97.81 650 GLY A C 1
ATOM 5206 O O . GLY A 1 650 ? -18.883 6.027 26.681 1.00 97.81 650 GLY A O 1
ATOM 5207 N N . TYR A 1 651 ? -17.150 6.397 25.289 1.00 98.44 651 TYR A N 1
ATOM 5208 C CA . TYR A 1 651 ? -16.628 5.028 25.338 1.00 98.44 651 TYR A CA 1
ATOM 5209 C C . TYR A 1 651 ? -15.750 4.870 26.592 1.00 98.44 651 TYR A C 1
ATOM 5211 O O . TYR A 1 651 ? -15.005 5.779 26.954 1.00 98.44 651 TYR A O 1
ATOM 5219 N N . VAL A 1 652 ? -15.866 3.730 27.279 1.00 97.88 652 VAL A N 1
ATOM 5220 C CA . VAL A 1 652 ? -15.264 3.494 28.607 1.00 97.88 652 VAL A CA 1
ATOM 5221 C C . VAL A 1 652 ? -14.028 2.599 28.525 1.00 97.88 652 VAL A C 1
ATOM 5223 O O . VAL A 1 652 ? -13.082 2.797 29.282 1.00 97.88 652 VAL A O 1
ATOM 5226 N N . TYR A 1 653 ? -14.010 1.638 27.598 1.00 98.19 653 TYR A N 1
ATOM 5227 C CA . TYR A 1 653 ? -12.884 0.718 27.415 1.00 98.19 653 TYR A CA 1
ATOM 5228 C C . TYR A 1 653 ? -12.415 0.685 25.964 1.00 98.19 653 TYR A C 1
ATOM 5230 O O . TYR A 1 653 ? -13.228 0.633 25.039 1.00 98.19 653 TYR A O 1
ATOM 5238 N N . ALA A 1 654 ? -11.098 0.628 25.782 1.00 98.19 654 ALA A N 1
ATOM 5239 C CA . ALA A 1 654 ? -10.465 0.330 24.508 1.00 98.19 654 ALA A CA 1
ATOM 5240 C C . ALA A 1 654 ? -9.798 -1.048 24.556 1.00 98.19 654 ALA A C 1
ATOM 5242 O O . ALA A 1 654 ? -9.233 -1.444 25.573 1.00 98.19 654 ALA A O 1
ATOM 5243 N N . HIS A 1 655 ? -9.866 -1.768 23.442 1.00 98.50 655 HIS A N 1
ATOM 5244 C CA . HIS A 1 655 ? -9.317 -3.106 23.282 1.00 98.50 655 HIS A CA 1
ATOM 5245 C C . HIS A 1 655 ? -8.363 -3.120 22.087 1.00 98.50 655 HIS A C 1
ATOM 5247 O O . HIS A 1 655 ? -8.701 -2.643 21.004 1.00 98.50 655 HIS A O 1
ATOM 5253 N N . ILE A 1 656 ? -7.169 -3.673 22.289 1.00 97.94 656 ILE A N 1
ATOM 5254 C CA . ILE A 1 656 ? -6.118 -3.788 21.275 1.00 97.94 656 ILE A CA 1
ATOM 5255 C C . ILE A 1 656 ? -5.576 -5.213 21.347 1.00 97.94 656 ILE A C 1
ATOM 5257 O O . ILE A 1 656 ? -5.118 -5.647 22.403 1.00 97.94 656 ILE A O 1
ATOM 5261 N N . TRP A 1 657 ? -5.604 -5.944 20.233 1.00 96.31 657 TRP A N 1
ATOM 5262 C CA . TRP A 1 657 ? -4.925 -7.235 20.142 1.00 96.31 657 TRP A CA 1
ATOM 5263 C C . TRP A 1 657 ? -3.539 -7.030 19.527 1.00 96.31 657 TRP A C 1
ATOM 5265 O O . TRP A 1 657 ? -3.412 -6.713 18.349 1.00 96.31 657 TRP A O 1
ATOM 5275 N N . ALA A 1 658 ? -2.483 -7.200 20.327 1.00 94.19 658 ALA A N 1
ATOM 5276 C CA . ALA A 1 658 ? -1.094 -7.059 19.882 1.00 94.19 658 ALA A CA 1
ATOM 5277 C C . ALA A 1 658 ? -0.610 -8.282 19.069 1.00 94.19 658 ALA A C 1
ATOM 5279 O O . ALA A 1 658 ? 0.338 -8.969 19.455 1.00 94.19 658 ALA A O 1
ATOM 5280 N N . CYS A 1 659 ? -1.286 -8.559 17.953 1.00 91.94 659 CYS A N 1
ATOM 5281 C CA . CYS A 1 659 ? -0.953 -9.611 16.999 1.00 91.94 659 CYS A CA 1
ATOM 5282 C C . CYS A 1 659 ? -0.246 -9.005 15.770 1.00 91.94 659 CYS A C 1
ATOM 5284 O O . CYS A 1 659 ? -0.840 -8.151 15.108 1.00 91.94 659 CYS A O 1
ATOM 5286 N N . PRO A 1 660 ? 1.002 -9.390 15.448 1.00 90.38 660 PRO A N 1
ATOM 5287 C CA . PRO A 1 660 ? 1.593 -9.088 14.146 1.00 90.38 660 PRO A CA 1
ATOM 5288 C C . PRO A 1 660 ? 1.037 -10.039 13.070 1.00 90.38 660 PRO A C 1
ATOM 5290 O O . PRO A 1 660 ? 0.611 -11.141 13.426 1.00 90.38 660 PRO A O 1
ATOM 5293 N N . PRO A 1 661 ? 1.061 -9.653 11.782 1.00 87.44 661 PRO A N 1
ATOM 5294 C CA . PRO A 1 661 ? 0.649 -10.539 10.698 1.00 87.44 661 PRO A CA 1
ATOM 5295 C C . PRO A 1 661 ? 1.570 -11.765 10.586 1.00 87.44 661 PRO A C 1
ATOM 5297 O O . PRO A 1 661 ? 2.702 -11.766 11.088 1.00 87.44 661 PRO A O 1
ATOM 5300 N N . SER A 1 662 ? 1.076 -12.810 9.919 1.00 81.00 662 SER A N 1
ATOM 5301 C CA . SER A 1 662 ? 1.864 -13.996 9.571 1.00 81.00 662 SER A CA 1
ATOM 5302 C C . SER A 1 662 ? 2.975 -13.652 8.572 1.00 81.00 662 SER A C 1
ATOM 5304 O O . SER A 1 662 ? 2.952 -12.620 7.904 1.00 81.00 662 SER A O 1
ATOM 5306 N N . GLU A 1 663 ? 3.947 -14.550 8.418 1.00 73.69 663 GLU A N 1
ATOM 5307 C CA . GLU A 1 663 ? 4.953 -14.441 7.360 1.00 73.69 663 GLU A CA 1
ATOM 5308 C C . GLU A 1 663 ? 4.289 -14.605 5.981 1.00 73.69 663 GLU A C 1
ATOM 5310 O O . GLU A 1 663 ? 3.869 -15.702 5.619 1.00 73.69 663 GLU A O 1
ATOM 5315 N N . GLY A 1 664 ? 4.175 -13.498 5.238 1.00 70.19 664 GLY A N 1
ATOM 5316 C CA . GLY A 1 664 ? 3.504 -13.428 3.935 1.00 70.19 664 GLY A CA 1
ATOM 5317 C C . GLY A 1 664 ? 2.075 -12.861 3.949 1.00 70.19 664 GLY A C 1
ATOM 5318 O O . GLY A 1 664 ? 1.519 -12.673 2.871 1.00 70.19 664 GLY A O 1
ATOM 5319 N N . ASP A 1 665 ? 1.504 -12.552 5.121 1.00 79.38 665 ASP A N 1
ATOM 5320 C CA . ASP A 1 665 ? 0.211 -11.856 5.235 1.00 79.38 665 ASP A CA 1
ATOM 5321 C C . ASP A 1 665 ? 0.406 -10.327 5.332 1.00 79.38 665 ASP A C 1
ATOM 5323 O O . ASP A 1 665 ? 1.269 -9.846 6.070 1.00 79.38 665 ASP A O 1
ATOM 5327 N N . ASP A 1 666 ? -0.464 -9.561 4.669 1.00 86.94 666 ASP A N 1
ATOM 5328 C CA . ASP A 1 666 ? -0.626 -8.108 4.840 1.00 86.94 666 ASP A CA 1
ATOM 5329 C C . ASP A 1 666 ? -1.949 -7.817 5.588 1.00 86.94 666 ASP A C 1
ATOM 5331 O O . ASP A 1 666 ? -2.933 -8.533 5.395 1.00 86.94 666 ASP A O 1
ATOM 5335 N N . TYR A 1 667 ? -2.026 -6.764 6.419 1.00 90.94 667 TYR A N 1
ATOM 5336 C CA . TYR A 1 667 ? -3.273 -6.419 7.134 1.00 90.94 667 TYR A CA 1
ATOM 5337 C C . TYR A 1 667 ? -4.167 -5.422 6.383 1.00 90.94 667 TYR A C 1
ATOM 5339 O O . TYR A 1 667 ? -5.393 -5.528 6.452 1.00 90.94 667 TYR A O 1
ATOM 5347 N N . ILE A 1 668 ? -3.584 -4.421 5.719 1.00 95.31 668 ILE A N 1
ATOM 5348 C CA . ILE A 1 668 ? -4.302 -3.386 4.957 1.00 95.31 668 ILE A CA 1
ATOM 5349 C C . ILE A 1 668 ? -3.532 -3.017 3.683 1.00 95.31 668 ILE A C 1
ATOM 5351 O O . ILE A 1 668 ? -4.147 -2.862 2.627 1.00 95.31 668 ILE A O 1
ATOM 5355 N N . PHE A 1 669 ? -2.207 -2.859 3.759 1.00 94.94 669 PHE A N 1
ATOM 5356 C CA . PHE A 1 669 ? -1.387 -2.457 2.614 1.00 94.94 669 PHE A CA 1
ATOM 5357 C C . PHE A 1 669 ? -0.753 -3.678 1.957 1.00 94.94 669 PHE A C 1
ATOM 5359 O O . PHE A 1 669 ? 0.173 -4.267 2.501 1.00 94.94 669 PHE A O 1
ATOM 5366 N N . HIS A 1 670 ? -1.252 -4.057 0.780 1.00 89.50 670 HIS A N 1
ATOM 5367 C CA . HIS A 1 670 ? -0.704 -5.198 0.058 1.00 89.50 670 HIS A CA 1
ATOM 5368 C C . HIS A 1 670 ? 0.746 -4.952 -0.394 1.00 89.50 670 HIS A C 1
ATOM 5370 O O . HIS A 1 670 ? 1.050 -3.896 -0.950 1.00 89.50 670 HIS A O 1
ATOM 5376 N N . CYS A 1 671 ? 1.592 -5.972 -0.236 1.00 86.62 671 CYS A N 1
ATOM 5377 C CA . CYS A 1 671 ? 2.964 -6.042 -0.722 1.00 86.62 671 CYS A CA 1
ATOM 5378 C C . CYS A 1 671 ? 3.889 -4.989 -0.088 1.00 86.62 671 CYS A C 1
ATOM 5380 O O . CYS A 1 671 ? 4.396 -4.074 -0.745 1.00 86.62 671 CYS A O 1
ATOM 5382 N N . HIS A 1 672 ? 4.146 -5.153 1.209 1.00 90.81 672 HIS A N 1
ATOM 5383 C CA . HIS A 1 672 ? 5.098 -4.327 1.950 1.00 90.81 672 HIS A CA 1
ATOM 5384 C C . HIS A 1 672 ? 6.533 -4.318 1.371 1.00 90.81 672 HIS A C 1
ATOM 5386 O O . HIS A 1 672 ? 6.973 -5.310 0.785 1.00 90.81 672 HIS A O 1
ATOM 5392 N N . PRO A 1 673 ? 7.310 -3.231 1.589 1.00 91.25 673 PRO A N 1
ATOM 5393 C CA . PRO A 1 673 ? 8.725 -3.175 1.213 1.00 91.25 673 PRO A CA 1
ATOM 5394 C C . PRO A 1 673 ? 9.533 -4.296 1.882 1.00 91.25 673 PRO A C 1
ATOM 5396 O O . PRO A 1 673 ? 9.357 -4.564 3.070 1.00 91.25 673 PRO A O 1
ATOM 5399 N N . VAL A 1 674 ? 10.458 -4.926 1.155 1.00 86.12 674 VAL A N 1
ATOM 5400 C CA . VAL A 1 674 ? 11.227 -6.099 1.631 1.00 86.12 674 VAL A CA 1
ATOM 5401 C C . VAL A 1 674 ? 12.107 -5.752 2.844 1.00 86.12 674 VAL A C 1
ATOM 5403 O O . VAL A 1 674 ? 12.335 -6.563 3.741 1.00 86.12 674 VAL A O 1
ATOM 5406 N N . GLU A 1 675 ? 12.563 -4.505 2.918 1.00 91.19 675 GLU A N 1
ATOM 5407 C CA . GLU A 1 675 ? 13.301 -3.923 4.034 1.00 91.19 675 GLU A CA 1
ATOM 5408 C C . GLU A 1 675 ? 12.422 -3.601 5.268 1.00 91.19 675 GLU A C 1
ATOM 5410 O O . GLU A 1 675 ? 12.945 -3.329 6.360 1.00 91.19 675 GLU A O 1
ATOM 5415 N N . GLN A 1 676 ? 11.089 -3.628 5.138 1.00 93.62 676 GLN A N 1
ATOM 5416 C CA . GLN A 1 676 ? 10.145 -3.348 6.219 1.00 93.62 676 GLN A CA 1
ATOM 5417 C C . GLN A 1 676 ? 9.930 -4.582 7.110 1.00 93.62 676 GLN A C 1
ATOM 5419 O O . GLN A 1 676 ? 8.985 -5.351 6.974 1.00 93.62 676 GLN A O 1
ATOM 5424 N N . ARG A 1 677 ? 10.803 -4.737 8.108 1.00 91.12 677 ARG A N 1
ATOM 5425 C CA . ARG A 1 677 ? 10.727 -5.836 9.085 1.00 91.12 677 ARG A CA 1
ATOM 5426 C C . ARG A 1 677 ? 9.445 -5.783 9.933 1.00 91.12 677 ARG A C 1
ATOM 5428 O O . ARG A 1 677 ? 9.296 -4.885 10.766 1.00 91.12 677 ARG A O 1
ATOM 5435 N N . VAL A 1 678 ? 8.598 -6.806 9.807 1.00 91.56 678 VAL A N 1
ATOM 5436 C CA . VAL A 1 678 ? 7.439 -7.061 10.684 1.00 91.56 678 VAL A CA 1
ATOM 5437 C C . VAL A 1 678 ? 7.891 -7.200 12.155 1.00 91.56 678 VAL A C 1
ATOM 5439 O O . VAL A 1 678 ? 8.876 -7.895 12.440 1.00 91.56 678 VAL A O 1
ATOM 5442 N N . PRO A 1 679 ? 7.224 -6.550 13.130 1.00 91.81 679 PRO A N 1
ATOM 5443 C CA . PRO A 1 679 ? 7.602 -6.647 14.537 1.00 91.81 679 PRO A CA 1
ATOM 5444 C C . PRO A 1 679 ? 7.187 -7.993 15.152 1.00 91.81 679 PRO A C 1
ATOM 5446 O O . PRO A 1 679 ? 6.018 -8.360 15.144 1.00 91.81 679 PRO A O 1
ATOM 5449 N N . LYS A 1 680 ? 8.127 -8.705 15.791 1.00 92.44 680 LYS A N 1
ATOM 5450 C CA . LYS A 1 680 ? 7.802 -9.895 16.606 1.00 92.44 680 LYS A CA 1
ATOM 5451 C C . LYS A 1 680 ? 6.839 -9.532 17.759 1.00 92.44 680 LYS A C 1
ATOM 5453 O O . LYS A 1 680 ? 6.954 -8.419 18.278 1.00 92.44 680 LYS A O 1
ATOM 5458 N N . PRO A 1 681 ? 5.973 -10.452 18.244 1.00 93.69 681 PRO A N 1
ATOM 5459 C CA . PRO A 1 681 ? 4.887 -10.129 19.181 1.00 93.69 681 PRO A CA 1
ATOM 5460 C C . PRO A 1 681 ? 5.306 -9.310 20.410 1.00 93.69 681 PRO A C 1
ATOM 5462 O O . PRO A 1 681 ? 4.681 -8.299 20.711 1.00 93.69 681 PRO A O 1
ATOM 5465 N N . LYS A 1 682 ? 6.418 -9.668 21.068 1.00 95.38 682 LYS A N 1
ATOM 5466 C CA . LYS A 1 682 ? 6.968 -8.919 22.213 1.00 95.38 682 LYS A CA 1
ATOM 5467 C C . LYS A 1 682 ? 7.313 -7.460 21.862 1.00 95.38 682 LYS A C 1
ATOM 5469 O O . LYS A 1 682 ? 6.963 -6.555 22.609 1.00 95.38 682 LYS A O 1
ATOM 5474 N N . ARG A 1 683 ? 7.917 -7.210 20.694 1.00 96.12 683 ARG A N 1
ATOM 5475 C CA . ARG A 1 683 ? 8.232 -5.849 20.220 1.00 96.12 683 ARG A CA 1
ATOM 5476 C C . ARG A 1 683 ? 6.967 -5.045 19.910 1.00 96.12 683 ARG A C 1
ATOM 5478 O O . ARG A 1 683 ? 6.952 -3.847 20.161 1.00 96.12 683 ARG A O 1
ATOM 5485 N N . LEU A 1 684 ? 5.924 -5.687 19.380 1.00 96.62 684 LEU A N 1
ATOM 5486 C CA . LEU A 1 684 ? 4.633 -5.039 19.130 1.00 96.62 684 LEU A CA 1
ATOM 5487 C C . LEU A 1 684 ? 3.903 -4.704 20.443 1.00 96.62 684 LEU A C 1
ATOM 5489 O O . LEU A 1 684 ? 3.379 -3.605 20.588 1.00 96.62 684 LEU A O 1
ATOM 5493 N N . GLN A 1 685 ? 3.931 -5.608 21.427 1.00 97.19 685 GLN A N 1
ATOM 5494 C CA . GLN A 1 685 ? 3.416 -5.352 22.778 1.00 97.19 685 GLN A CA 1
ATOM 5495 C C . GLN A 1 685 ? 4.122 -4.155 23.426 1.00 97.19 685 GLN A C 1
ATOM 5497 O O . GLN A 1 685 ? 3.453 -3.235 23.885 1.00 97.19 685 GLN A O 1
ATOM 5502 N N . ASP A 1 686 ? 5.456 -4.122 23.413 1.00 98.00 686 ASP A N 1
ATOM 5503 C CA . ASP A 1 686 ? 6.226 -3.028 24.023 1.00 98.00 686 ASP A CA 1
ATOM 5504 C C . ASP A 1 686 ? 6.049 -1.690 23.275 1.00 98.00 686 ASP A C 1
ATOM 5506 O O . ASP A 1 686 ? 6.079 -0.624 23.889 1.00 98.00 686 ASP A O 1
ATOM 5510 N N . TRP A 1 687 ? 5.779 -1.732 21.965 1.00 98.31 687 TRP A N 1
ATOM 5511 C CA . TRP A 1 687 ? 5.404 -0.556 21.170 1.00 98.31 687 TRP A CA 1
ATOM 5512 C C . TRP A 1 687 ? 4.043 0.020 21.587 1.00 98.31 687 TRP A C 1
ATOM 5514 O O . TRP A 1 687 ? 3.927 1.234 21.766 1.00 98.31 687 TRP A O 1
ATOM 5524 N N . TYR A 1 688 ? 3.036 -0.837 21.799 1.00 98.44 688 TYR A N 1
ATOM 5525 C CA . TYR A 1 688 ? 1.742 -0.416 22.346 1.00 98.44 688 TYR A CA 1
ATOM 5526 C C . TYR A 1 688 ? 1.860 0.075 23.793 1.00 98.44 688 TYR A C 1
ATOM 5528 O O . TYR A 1 688 ? 1.187 1.040 24.143 1.00 98.44 688 TYR A O 1
ATOM 5536 N N . LYS A 1 689 ? 2.732 -0.524 24.618 1.00 98.31 689 LYS A N 1
ATOM 5537 C CA . LYS A 1 689 ? 2.993 -0.034 25.981 1.00 98.31 689 LYS A CA 1
ATOM 5538 C C . LYS A 1 689 ? 3.549 1.385 25.970 1.00 98.31 689 LYS A C 1
ATOM 5540 O O . LYS A 1 689 ? 2.901 2.245 26.546 1.00 98.31 689 LYS A O 1
ATOM 5545 N N . LYS A 1 690 ? 4.610 1.680 25.197 1.00 98.50 690 LYS A N 1
ATOM 5546 C CA . LYS A 1 690 ? 5.132 3.061 25.059 1.00 98.50 690 LYS A CA 1
ATOM 5547 C C . LYS A 1 690 ? 4.021 4.065 24.697 1.00 98.50 690 LYS A C 1
ATOM 5549 O O . LYS A 1 690 ? 3.991 5.160 25.252 1.00 98.50 690 LYS A O 1
ATOM 5554 N N . MET A 1 691 ? 3.107 3.695 23.795 1.00 98.56 691 MET A N 1
ATOM 5555 C CA . MET A 1 691 ? 1.959 4.531 23.412 1.00 98.56 691 MET A CA 1
ATOM 5556 C C . MET A 1 691 ? 0.982 4.747 24.582 1.00 98.56 691 MET A C 1
ATOM 5558 O O . MET A 1 691 ? 0.619 5.884 24.878 1.00 98.56 691 MET A O 1
ATOM 5562 N N . LEU A 1 692 ? 0.589 3.676 25.279 1.00 98.62 692 LEU A N 1
ATOM 5563 C CA . LEU A 1 692 ? -0.356 3.727 26.400 1.00 98.62 692 LEU A CA 1
ATOM 5564 C C . LEU A 1 692 ? 0.228 4.411 27.645 1.00 98.62 692 LEU A C 1
ATOM 5566 O O . LEU A 1 692 ? -0.480 5.167 28.303 1.00 98.62 692 LEU A O 1
ATOM 5570 N N . ASP A 1 693 ? 1.514 4.211 27.936 1.00 98.62 693 ASP A N 1
ATOM 5571 C CA . ASP A 1 693 ? 2.239 4.897 29.010 1.00 98.62 693 ASP A CA 1
ATOM 5572 C C . ASP A 1 693 ? 2.205 6.420 28.776 1.00 98.62 693 ASP A C 1
ATOM 5574 O O . ASP A 1 693 ? 1.890 7.195 29.682 1.00 98.62 693 ASP A O 1
ATOM 5578 N N . ARG A 1 694 ? 2.422 6.860 27.526 1.00 98.38 694 ARG A N 1
ATOM 5579 C CA . ARG A 1 694 ? 2.279 8.270 27.129 1.00 98.38 694 ARG A CA 1
ATOM 5580 C C . ARG A 1 694 ? 0.830 8.757 27.247 1.00 98.38 694 ARG A C 1
ATOM 5582 O O . ARG A 1 694 ? 0.590 9.848 27.758 1.00 98.38 694 ARG A O 1
ATOM 5589 N N . ALA A 1 695 ? -0.139 7.930 26.854 1.00 98.38 695 ALA A N 1
ATOM 5590 C CA . ALA A 1 695 ? -1.564 8.232 26.990 1.00 98.38 695 ALA A CA 1
ATOM 5591 C C . ALA A 1 695 ? -2.017 8.383 28.458 1.00 98.38 695 ALA A C 1
ATOM 5593 O O . ALA A 1 695 ? -2.957 9.132 28.726 1.00 98.38 695 ALA A O 1
ATOM 5594 N N . ILE A 1 696 ? -1.365 7.701 29.409 1.00 98.44 696 ILE A N 1
ATOM 5595 C CA . ILE A 1 696 ? -1.590 7.872 30.854 1.00 98.44 696 ILE A CA 1
ATOM 5596 C C . ILE A 1 696 ? -1.010 9.207 31.340 1.00 98.44 696 ILE A C 1
ATOM 5598 O O . ILE A 1 696 ? -1.695 9.939 32.056 1.00 98.44 696 ILE A O 1
ATOM 5602 N N . LEU A 1 697 ? 0.205 9.577 30.912 1.00 97.75 697 LEU A N 1
ATOM 5603 C CA . LEU A 1 697 ? 0.804 10.884 31.236 1.00 97.75 697 LEU A CA 1
ATOM 5604 C C . LEU A 1 697 ? -0.067 12.051 30.735 1.00 97.75 697 LEU A C 1
ATOM 5606 O O . LEU A 1 697 ? -0.278 13.026 31.455 1.00 97.75 697 LEU A O 1
ATOM 5610 N N . GLU A 1 698 ? -0.651 11.913 29.543 1.00 97.31 698 GLU A N 1
ATOM 5611 C CA . GLU A 1 698 ? -1.620 12.859 28.971 1.00 97.31 698 GLU A CA 1
ATOM 5612 C C . GLU A 1 698 ? -3.028 12.789 29.598 1.00 97.31 698 GLU A C 1
ATOM 5614 O O . GLU A 1 698 ? -3.914 13.555 29.222 1.00 97.31 698 GLU A O 1
ATOM 5619 N N . ARG A 1 699 ? -3.266 11.878 30.555 1.00 97.75 699 ARG A N 1
ATOM 5620 C CA . ARG A 1 699 ? -4.573 11.613 31.195 1.00 97.75 699 ARG A CA 1
ATOM 5621 C C . ARG A 1 699 ? -5.682 11.196 30.216 1.00 97.75 699 ARG A C 1
ATOM 5623 O O . ARG A 1 699 ? -6.873 11.283 30.537 1.00 97.75 699 ARG A O 1
ATOM 5630 N N . VAL A 1 700 ? -5.312 10.706 29.034 1.00 97.94 700 VAL A N 1
ATOM 5631 C CA . VAL A 1 700 ? -6.219 10.087 28.058 1.00 97.94 700 VAL A CA 1
ATOM 5632 C C . VAL A 1 700 ? -6.626 8.706 28.567 1.00 97.94 700 VAL A C 1
ATOM 5634 O O . VAL A 1 700 ? -7.809 8.458 28.799 1.00 97.94 700 VAL A O 1
ATOM 5637 N N . VAL A 1 701 ? -5.655 7.841 28.848 1.00 98.06 701 VAL A N 1
ATOM 5638 C CA . VAL A 1 701 ? -5.869 6.531 29.484 1.00 98.06 701 VAL A CA 1
ATOM 5639 C C . VAL A 1 701 ? -5.798 6.684 31.011 1.00 98.06 701 VAL A C 1
ATOM 5641 O O . VAL A 1 701 ? -5.157 7.604 31.514 1.00 98.06 701 VAL A O 1
ATOM 5644 N N . ILE A 1 702 ? -6.506 5.821 31.750 1.00 97.44 702 ILE A N 1
ATOM 5645 C CA . ILE A 1 702 ? -6.450 5.763 33.223 1.00 97.44 702 ILE A CA 1
ATOM 5646 C C . ILE A 1 702 ? -5.486 4.649 33.640 1.00 97.44 702 ILE A C 1
ATOM 5648 O O . ILE A 1 702 ? -4.485 4.910 34.300 1.00 97.44 702 ILE A O 1
ATOM 5652 N N . ASP A 1 703 ? -5.761 3.422 33.199 1.00 97.19 703 ASP A N 1
ATOM 5653 C CA . ASP A 1 703 ? -4.901 2.253 33.340 1.00 97.19 703 ASP A CA 1
ATOM 5654 C C . ASP A 1 703 ? -5.012 1.333 32.107 1.00 97.19 703 ASP A C 1
ATOM 5656 O O . ASP A 1 703 ? -5.903 1.484 31.268 1.00 97.19 703 ASP A O 1
ATOM 5660 N N . TYR A 1 704 ? -4.089 0.377 31.989 1.00 97.75 704 TYR A N 1
ATOM 5661 C CA . TYR A 1 704 ? -4.183 -0.761 31.069 1.00 97.75 704 TYR A CA 1
ATOM 5662 C C . TYR A 1 704 ? -3.668 -2.030 31.762 1.00 97.75 704 TYR A C 1
ATOM 5664 O O . TYR A 1 704 ? -2.988 -1.945 32.789 1.00 97.75 704 TYR A O 1
ATOM 5672 N N . LYS A 1 705 ? -4.045 -3.206 31.246 1.00 93.69 705 LYS A N 1
ATOM 5673 C CA . LYS A 1 705 ? -3.806 -4.525 31.858 1.00 93.69 705 LYS A CA 1
ATOM 5674 C C . LYS A 1 705 ? -3.485 -5.555 30.778 1.00 93.69 705 LYS A C 1
ATOM 5676 O O . LYS A 1 705 ? -4.135 -5.468 29.714 1.00 93.69 705 LYS A O 1
#